Protein 2PD1 (pdb70)

Nearest PDB structures (foldseek):
  2pd1-assembly1_A  TM=9.808E-01  e=1.824E-19  Nitrosomonas europaea
  1x7v-assembly3_C  TM=8.371E-01  e=2.615E-07  Pseudomonas aeruginosa
  4dn9-assembly1_A  TM=7.458E-01  e=3.318E-05  Chloroflexus aurantiacus J-10-fl
  5b0b-assembly2_B  TM=7.750E-01  e=7.094E-04  Cannabis sativa
  1xbw-assembly1_A  TM=6.443E-01  e=4.520E-03  Staphylococcus aureus subsp. aureus MW2

Sequence (397 aa):
GHTKLALFVRLEEAKPGQEAALADFLASALPLANAESGTTAWFALKFGPSTFGVFDAFADEAGRQAHLNGQIAAALANAATLLSSPPNIEKVELLAAKLPAGTKLALFVRLEEAKPGQEAALADFLASSALPLANAESGTTAWFALKFGPSTFGVFDAFADEAGRQAHLNGQIAAALANAATLLSSPPNIEKVELLAAKLPATKLALFVRLEAKPGQEAALADFLASALPLANAESGTTAWFALKFGPSTFGVFDAFADEAGRQAHLNGQIAAALANAATLLSSSPPNIEKVEELLAAKLPAGTKKLALFVRLEEAKPGQEAALADDFLASSALPLANAESGTTAWFALKFGPSTFGVFDAFADEAGRQAHLNGQIAAALANAATLLSSPPNIEKVELLAAKLLPAG

Foldseek 3Di:
DQQWKKKKKKFFWDVVQQVVVVVLQVVCVVQLVPQPFWPDKDWADDDSGMTIMMTTGNDPVSVVCVCVGDSVVVVCCVVVTGPDDMDMDMDTDPDDDDPDD/DWKKKKKKFFWDVVQQVVVVVLQVVCVVVLVPQPQWPDKDWADDDSGMTIMMTDGPDDVSVVCVCVDDSVVVVCCVVHTGPDDIPMDIDTDPDDDDDD/DWKKKKKKFFWDVVCLVVVLCLLVVCVVVLVPLPQFPDKDWADPDSGMTMMMTDGPDVVSVVCVCVGDSVVVVCCVVVTGPDDMDIDIDTDPDDDDDPD/DWKKKKKKFFWDVVLLVVLLVLLVVCVVVLVPQPQFPDKDWADDDSGMTIMMTDGPDPVSVVCVCVDDSVVVVCCVVPTGPDDMDMDIGTDPDDDDPDD

Structure (mmCIF, N/CA/C/O backbone):
data_2PD1
#
_entry.id   2PD1
#
_cell.length_a   67.308
_cell.length_b   68.137
_cell.length_c   162.645
_cell.angle_alpha   90.00
_cell.angle_beta   90.00
_cell.angle_gamma   90.00
#
_symmetry.space_group_name_H-M   'C 2 2 21'
#
loop_
_entity.id
_entity.type
_entity.pdbx_description
1 polymer 'Hypothetical protein'
2 non-polymer 'ACETATE ION'
3 water water
#
loop_
_atom_site.group_PDB
_atom_site.id
_atom_site.type_symbol
_atom_site.label_atom_id
_atom_site.label_alt_id
_atom_site.label_comp_id
_atom_site.label_asym_id
_atom_site.label_entity_id
_atom_site.label_seq_id
_atom_site.pdbx_PDB_ins_code
_atom_site.Cartn_x
_atom_site.Cartn_y
_atom_site.Cartn_z
_atom_site.occupancy
_atom_site.B_iso_or_equiv
_atom_site.auth_seq_id
_atom_site.auth_comp_id
_atom_site.auth_asym_id
_atom_site.auth_atom_id
_atom_site.pdbx_PDB_model_num
ATOM 1 N N . GLY A 1 1 ? 0.943 8.771 -2.974 1.00 27.59 -1 GLY A N 1
ATOM 2 C CA . GLY A 1 1 ? 1.145 7.482 -3.700 1.00 28.77 -1 GLY A CA 1
ATOM 3 C C . GLY A 1 1 ? 1.134 6.279 -2.764 1.00 28.71 -1 GLY A C 1
ATOM 4 O O . GLY A 1 1 ? 1.422 6.401 -1.556 1.00 28.77 -1 GLY A O 1
ATOM 5 N N . HIS A 1 2 ? 0.784 5.121 -3.337 1.00 28.01 0 HIS A N 1
ATOM 6 C CA . HIS A 1 2 ? 0.780 3.825 -2.636 1.00 27.56 0 HIS A CA 1
ATOM 7 C C . HIS A 1 2 ? 2.213 3.358 -2.393 1.00 26.88 0 HIS A C 1
ATOM 8 O O . HIS A 1 2 ? 2.459 2.303 -1.775 1.00 27.29 0 HIS A O 1
ATOM 23 N N . THR A 1 4 ? 4.727 5.124 -0.937 1.00 20.33 2 THR A N 1
ATOM 24 C CA . THR A 1 4 ? 5.282 5.467 0.379 1.00 19.00 2 THR A CA 1
ATOM 25 C C . THR A 1 4 ? 4.630 4.664 1.496 1.00 18.56 2 THR A C 1
ATOM 26 O O . THR A 1 4 ? 3.394 4.686 1.714 1.00 17.41 2 THR A O 1
ATOM 30 N N . LYS A 1 5 ? 5.496 3.925 2.181 1.00 17.02 3 LYS A N 1
ATOM 31 C CA . LYS A 1 5 ? 5.077 2.808 3.000 1.00 16.48 3 LYS A CA 1
ATOM 32 C C . LYS A 1 5 ? 5.505 2.808 4.457 1.00 15.85 3 LYS A C 1
ATOM 33 O O . LYS A 1 5 ? 4.886 2.112 5.291 1.00 15.18 3 LYS A O 1
ATOM 39 N N . LEU A 1 6 ? 6.546 3.581 4.764 1.00 15.27 4 LEU A N 1
ATOM 40 C CA . LEU A 1 6 ? 7.103 3.648 6.133 1.00 14.98 4 LEU A CA 1
ATOM 41 C C . LEU A 1 6 ? 7.100 5.053 6.656 1.00 14.78 4 LEU A C 1
ATOM 42 O O . LEU A 1 6 ? 7.106 6.009 5.883 1.00 15.86 4 LEU A O 1
ATOM 47 N N . ALA A 1 7 ? 7.097 5.166 7.976 1.00 12.94 5 ALA A N 1
ATOM 48 C CA . ALA A 1 7 ? 7.074 6.477 8.627 1.00 12.79 5 ALA A CA 1
ATOM 49 C C . ALA A 1 7 ? 7.718 6.421 10.001 1.00 13.25 5 ALA A C 1
ATOM 50 O O . ALA A 1 7 ? 8.034 5.312 10.527 1.00 12.57 5 ALA A O 1
ATOM 52 N N . LEU A 1 8 ? 7.967 7.625 10.539 1.00 12.71 6 LEU A N 1
ATOM 53 C CA . LEU A 1 8 ? 8.384 7.795 11.945 1.00 14.09 6 LEU A CA 1
ATOM 54 C C . LEU A 1 8 ? 7.478 8.801 12.534 1.00 13.49 6 LEU A C 1
ATOM 55 O O . LEU A 1 8 ? 7.116 9.770 11.859 1.00 14.26 6 LEU A O 1
ATOM 60 N N . PHE A 1 9 ? 7.120 8.588 13.802 1.00 13.53 7 PHE A N 1
ATOM 61 C CA . PHE A 1 9 ? 6.342 9.537 14.514 1.00 13.02 7 PHE A CA 1
ATOM 62 C C . PHE A 1 9 ? 7.159 9.819 15.766 1.00 12.39 7 PHE A C 1
ATOM 63 O O . PHE A 1 9 ? 7.364 8.929 16.571 1.00 11.77 7 PHE A O 1
ATOM 71 N N . VAL A 1 10 ? 7.708 11.030 15.854 1.00 12.72 8 VAL A N 1
ATOM 72 C CA . VAL A 1 10 ? 8.659 11.394 16.903 1.00 11.87 8 VAL A CA 1
ATOM 73 C C . VAL A 1 10 ? 8.034 12.444 17.808 1.00 13.59 8 VAL A C 1
ATOM 74 O O . VAL A 1 10 ? 7.494 13.456 17.326 1.00 15.01 8 VAL A O 1
ATOM 78 N N . ARG A 1 11 ? 8.061 12.212 19.113 1.00 13.15 9 ARG A N 1
ATOM 79 C CA . ARG A 1 11 ? 7.640 13.288 20.046 1.00 14.69 9 ARG A CA 1
ATOM 80 C C . ARG A 1 11 ? 8.862 13.868 20.715 1.00 13.59 9 ARG A C 1
ATOM 81 O O . ARG A 1 11 ? 9.793 13.128 21.058 1.00 13.40 9 ARG A O 1
ATOM 89 N N . LEU A 1 12 ? 8.823 15.176 20.950 1.00 12.62 10 LEU A N 1
ATOM 90 C CA . LEU A 1 12 ? 9.955 15.905 21.507 1.00 12.46 10 LEU A CA 1
ATOM 91 C C . LEU A 1 12 ? 9.406 16.773 22.624 1.00 13.03 10 LEU A C 1
ATOM 92 O O . LEU A 1 12 ? 8.393 17.491 22.427 1.00 13.95 10 LEU A O 1
ATOM 97 N N . GLU A 1 13 ? 10.021 16.691 23.800 1.00 13.42 11 GLU A N 1
ATOM 98 C CA A GLU A 1 13 ? 9.570 17.467 24.946 0.60 13.54 11 GLU A CA 1
ATOM 99 C CA B GLU A 1 13 ? 9.564 17.488 24.921 0.40 13.49 11 GLU A CA 1
ATOM 100 C C . GLU A 1 13 ? 10.577 18.582 25.252 1.00 14.11 11 GLU A C 1
ATOM 101 O O . GLU A 1 13 ? 11.750 18.297 25.581 1.00 13.57 11 GLU A O 1
ATOM 112 N N . ALA A 1 14 ? 10.142 19.834 25.114 1.00 13.28 12 ALA A N 1
ATOM 113 C CA . ALA A 1 14 ? 11.055 20.971 25.295 1.00 14.79 12 ALA A CA 1
ATOM 114 C C . ALA A 1 14 ? 11.397 21.181 26.769 1.00 15.63 12 ALA A C 1
ATOM 115 O O . ALA A 1 14 ? 10.535 21.111 27.622 1.00 15.67 12 ALA A O 1
ATOM 117 N N . LYS A 1 15 ? 12.658 21.455 27.057 1.00 15.84 13 LYS A N 1
ATOM 118 C CA . LYS A 1 15 ? 13.028 21.948 28.391 1.00 18.07 13 LYS A CA 1
ATOM 119 C C . LYS A 1 15 ? 12.311 23.255 28.702 1.00 18.69 13 LYS A C 1
ATOM 120 O O . LYS A 1 15 ? 12.124 24.076 27.809 1.00 18.12 13 LYS A O 1
ATOM 126 N N . PRO A 1 16 ? 11.939 23.473 29.977 1.00 19.37 14 PRO A N 1
ATOM 127 C CA . PRO A 1 16 ? 11.260 24.728 30.349 1.00 19.48 14 PRO A CA 1
ATOM 128 C C . PRO A 1 16 ? 12.143 25.913 29.972 1.00 18.03 14 PRO A C 1
ATOM 129 O O . PRO A 1 16 ? 13.344 25.878 30.219 1.00 17.41 14 PRO A O 1
ATOM 133 N N . GLY A 1 17 ? 11.558 26.923 29.335 1.00 17.60 15 GLY A N 1
ATOM 134 C CA . GLY A 1 17 ? 12.326 28.067 28.827 1.00 15.91 15 GLY A CA 1
ATOM 135 C C . GLY A 1 17 ? 12.861 27.844 27.415 1.00 14.83 15 GLY A C 1
ATOM 136 O O . GLY A 1 17 ? 13.285 28.794 26.725 1.00 15.06 15 GLY A O 1
ATOM 137 N N . GLN A 1 18 ? 12.884 26.588 26.980 1.00 13.88 16 GLN A N 1
ATOM 138 C CA . GLN A 1 18 ? 13.381 26.290 25.639 1.00 13.29 16 GLN A CA 1
ATOM 139 C C . GLN A 1 18 ? 12.297 25.990 24.611 1.00 13.41 16 GLN A C 1
ATOM 140 O O . GLN A 1 18 ? 12.603 25.421 23.567 1.00 12.40 16 GLN A O 1
ATOM 146 N N . GLU A 1 19 ? 11.044 26.375 24.861 1.00 13.89 17 GLU A N 1
ATOM 147 C CA . GLU A 1 19 ? 9.978 25.961 23.933 1.00 13.67 17 GLU A CA 1
ATOM 148 C C . GLU A 1 19 ? 10.119 26.671 22.581 1.00 14.62 17 GLU A C 1
ATOM 149 O O . GLU A 1 19 ? 10.049 26.035 21.523 1.00 14.00 17 GLU A O 1
ATOM 155 N N . ALA A 1 20 ? 10.361 27.977 22.627 1.00 14.25 18 ALA A N 1
ATOM 156 C CA . ALA A 1 20 ? 10.547 28.753 21.400 1.00 13.89 18 ALA A CA 1
ATOM 157 C C . ALA A 1 20 ? 11.791 28.292 20.651 1.00 13.83 18 ALA A C 1
ATOM 158 O O . ALA A 1 20 ? 11.767 28.181 19.424 1.00 13.46 18 ALA A O 1
ATOM 160 N N . ALA A 1 21 ? 12.862 28.037 21.399 1.00 13.19 19 ALA A N 1
ATOM 161 C CA . ALA A 1 21 ? 14.125 27.603 20.842 1.00 13.08 19 ALA A CA 1
ATOM 162 C C . ALA A 1 21 ? 13.955 26.279 20.111 1.00 12.80 19 ALA A C 1
ATOM 163 O O . ALA A 1 21 ? 14.511 26.088 19.026 1.00 11.38 19 ALA A O 1
ATOM 165 N N . LEU A 1 22 ? 13.231 25.344 20.709 1.00 11.12 20 LEU A N 1
ATOM 166 C CA . LEU A 1 22 ? 12.977 24.059 20.012 1.00 11.61 20 LEU A CA 1
ATOM 167 C C . LEU A 1 22 ? 12.115 24.237 18.741 1.00 11.46 20 LEU A C 1
ATOM 168 O O . LEU A 1 22 ? 12.386 23.650 17.727 1.00 10.88 20 LEU A O 1
ATOM 173 N N . ALA A 1 23 ? 11.027 25.005 18.843 1.00 12.76 21 ALA A N 1
ATOM 174 C CA . ALA A 1 23 ? 10.206 25.325 17.666 1.00 12.02 21 ALA A CA 1
ATOM 175 C C . ALA A 1 23 ? 11.070 25.937 16.555 1.00 12.47 21 ALA A C 1
ATOM 176 O O . ALA A 1 23 ? 10.933 25.542 15.371 1.00 11.72 21 ALA A O 1
ATOM 178 N N . ASP A 1 24 ? 11.951 26.880 16.919 1.00 10.36 22 ASP A N 1
ATOM 179 C CA . ASP A 1 24 ? 12.807 27.531 15.949 1.00 11.45 22 ASP A CA 1
ATOM 180 C C . ASP A 1 24 ? 13.763 26.521 15.362 1.00 11.31 22 ASP A C 1
ATOM 181 O O . ASP A 1 24 ? 14.045 26.570 14.167 1.00 10.17 22 ASP A O 1
ATOM 186 N N . PHE A 1 25 ? 14.305 25.646 16.206 1.00 12.07 23 PHE A N 1
ATOM 187 C CA . PHE A 1 25 ? 15.261 24.620 15.717 1.00 11.85 23 PHE A CA 1
ATOM 188 C C . PHE A 1 25 ? 14.600 23.781 14.658 1.00 11.41 23 PHE A C 1
ATOM 189 O O . PHE A 1 25 ? 15.140 23.567 13.561 1.00 11.14 23 PHE A O 1
ATOM 197 N N . LEU A 1 26 ? 13.399 23.304 14.982 1.00 11.65 24 LEU A N 1
ATOM 198 C CA . LEU A 1 26 ? 12.647 22.482 14.060 1.00 11.57 24 LEU A CA 1
ATOM 199 C C . LEU A 1 26 ? 12.333 23.188 12.755 1.00 12.14 24 LEU A C 1
ATOM 200 O O . LEU A 1 26 ? 12.550 22.649 11.658 1.00 12.66 24 LEU A O 1
ATOM 205 N N . ALA A 1 27 ? 11.855 24.425 12.840 1.00 13.16 25 ALA A N 1
ATOM 206 C CA . ALA A 1 27 ? 11.584 25.131 11.612 1.00 13.45 25 ALA A CA 1
ATOM 207 C C . ALA A 1 27 ? 12.869 25.337 10.785 1.00 13.67 25 ALA A C 1
ATOM 208 O O . ALA A 1 27 ? 12.840 25.197 9.574 1.00 14.32 25 ALA A O 1
ATOM 210 N N . SER A 1 28 ? 14.003 25.621 11.430 1.00 15.71 26 SER A N 1
ATOM 211 C CA . SER A 1 28 ? 15.243 25.851 10.680 1.00 15.75 26 SER A CA 1
ATOM 212 C C . SER A 1 28 ? 15.755 24.572 10.034 1.00 15.91 26 SER A C 1
ATOM 213 O O . SER A 1 28 ? 16.652 24.619 9.180 1.00 15.97 26 SER A O 1
ATOM 216 N N . ALA A 1 29 ? 15.221 23.430 10.448 1.00 14.39 27 ALA A N 1
ATOM 217 C CA . ALA A 1 29 ? 15.675 22.142 9.945 1.00 14.50 27 ALA A CA 1
ATOM 218 C C . ALA A 1 29 ? 15.033 21.824 8.566 1.00 14.35 27 ALA A C 1
ATOM 219 O O . ALA A 1 29 ? 15.467 20.918 7.857 1.00 13.10 27 ALA A O 1
ATOM 221 N N . LEU A 1 30 ? 14.026 22.598 8.165 1.00 13.77 28 LEU A N 1
ATOM 222 C CA . LEU A 1 30 ? 13.358 22.331 6.864 1.00 14.14 28 LEU A CA 1
ATOM 223 C C . LEU A 1 30 ? 14.306 22.138 5.662 1.00 13.42 28 LEU A C 1
ATOM 224 O O . LEU A 1 30 ? 14.163 21.155 4.957 1.00 12.44 28 LEU A O 1
ATOM 229 N N . PRO A 1 31 ? 15.258 23.067 5.419 1.00 12.71 29 PRO A N 1
ATOM 230 C CA . PRO A 1 31 ? 16.135 22.875 4.257 1.00 13.09 29 PRO A CA 1
ATOM 231 C C . PRO A 1 31 ? 16.867 21.552 4.310 1.00 12.64 29 PRO A C 1
ATOM 232 O O . PRO A 1 31 ? 17.185 20.958 3.264 1.00 12.99 29 PRO A O 1
ATOM 236 N N . LEU A 1 32 ? 17.164 21.094 5.526 1.00 12.07 30 LEU A N 1
ATOM 237 C CA . LEU A 1 32 ? 17.901 19.836 5.689 1.00 12.49 30 LEU A CA 1
ATOM 238 C C . LEU A 1 32 ? 16.998 18.691 5.271 1.00 11.87 30 LEU A C 1
ATOM 239 O O . LEU A 1 32 ? 17.433 17.799 4.556 1.00 11.02 30 LEU A O 1
ATOM 244 N N . ALA A 1 33 ? 15.724 18.742 5.657 1.00 10.53 31 ALA A N 1
ATOM 245 C CA . ALA A 1 33 ? 14.764 17.720 5.174 1.00 11.30 31 ALA A CA 1
ATOM 246 C C . ALA A 1 33 ? 14.565 17.805 3.658 1.00 11.09 31 ALA A C 1
ATOM 247 O O . ALA A 1 33 ? 14.485 16.766 2.960 1.00 9.30 31 ALA A O 1
ATOM 249 N N . ASN A 1 34 ? 14.435 19.033 3.155 1.00 11.77 32 ASN A N 1
ATOM 250 C CA . ASN A 1 34 ? 14.263 19.214 1.714 1.00 11.20 32 ASN A CA 1
ATOM 251 C C . ASN A 1 34 ? 15.351 18.510 0.972 1.00 12.34 32 ASN A C 1
ATOM 252 O O . ASN A 1 34 ? 15.102 18.007 -0.141 1.00 13.10 32 ASN A O 1
ATOM 257 N N . ALA A 1 35 ? 16.557 18.509 1.529 1.00 12.21 33 ALA A N 1
ATOM 258 C CA . ALA A 1 35 ? 17.702 17.925 0.798 1.00 13.81 33 ALA A CA 1
ATOM 259 C C . ALA A 1 35 ? 17.746 16.408 0.864 1.00 15.47 33 ALA A C 1
ATOM 260 O O . ALA A 1 35 ? 18.532 15.788 0.143 1.00 16.63 33 ALA A O 1
ATOM 262 N N . GLU A 1 36 ? 16.900 15.796 1.709 1.00 15.58 34 GLU A N 1
ATOM 263 C CA . GLU A 1 36 ? 16.926 14.340 1.870 1.00 16.67 34 GLU A CA 1
ATOM 264 C C . GLU A 1 36 ? 16.089 13.652 0.831 1.00 16.18 34 GLU A C 1
ATOM 265 O O . GLU A 1 36 ? 14.852 13.620 0.922 1.00 15.34 34 GLU A O 1
ATOM 271 N N . SER A 1 37 ? 16.762 13.073 -0.157 1.00 16.94 35 SER A N 1
ATOM 272 C CA . SER A 1 37 ? 16.040 12.565 -1.309 1.00 17.77 35 SER A CA 1
ATOM 273 C C . SER A 1 37 ? 15.146 11.411 -0.929 1.00 17.44 35 SER A C 1
ATOM 274 O O . SER A 1 37 ? 14.137 11.205 -1.572 1.00 18.99 35 SER A O 1
ATOM 277 N N . GLY A 1 38 ? 15.507 10.664 0.103 1.00 16.51 36 GLY A N 1
ATOM 278 C CA . GLY A 1 38 ? 14.674 9.548 0.536 1.00 14.76 36 GLY A CA 1
ATOM 279 C C . GLY A 1 38 ? 13.516 9.884 1.472 1.00 15.53 36 GLY A C 1
ATOM 280 O O . GLY A 1 38 ? 12.721 8.985 1.821 1.00 15.22 36 GLY A O 1
ATOM 281 N N . THR A 1 39 ? 13.444 11.149 1.920 1.00 13.60 37 THR A N 1
ATOM 282 C CA . THR A 1 39 ? 12.449 11.590 2.876 1.00 13.72 37 THR A CA 1
ATOM 283 C C . THR A 1 39 ? 11.362 12.200 2.004 1.00 13.96 37 THR A C 1
ATOM 284 O O . THR A 1 39 ? 11.492 13.340 1.556 1.00 14.66 37 THR A O 1
ATOM 288 N N . THR A 1 40 ? 10.320 11.422 1.739 1.00 11.71 38 THR A N 1
ATOM 289 C CA . THR A 1 40 ? 9.251 11.878 0.858 1.00 13.87 38 THR A CA 1
ATOM 290 C C . THR A 1 40 ? 8.403 13.020 1.426 1.00 13.40 38 THR A C 1
ATOM 291 O O . THR A 1 40 ? 7.995 13.938 0.675 1.00 13.51 38 THR A O 1
ATOM 295 N N . ALA A 1 41 ? 8.118 12.980 2.744 1.00 12.34 39 ALA A N 1
ATOM 296 C CA . ALA A 1 41 ? 7.331 14.030 3.410 1.00 12.69 39 ALA A CA 1
ATOM 297 C C . ALA A 1 41 ? 7.945 14.190 4.777 1.00 11.91 39 ALA A C 1
ATOM 298 O O . ALA A 1 41 ? 8.425 13.226 5.349 1.00 11.65 39 ALA A O 1
ATOM 300 N N . TRP A 1 42 ? 7.902 15.401 5.325 1.00 11.71 40 TRP A N 1
ATOM 301 C CA . TRP A 1 42 ? 8.498 15.667 6.608 1.00 10.66 40 TRP A CA 1
ATOM 302 C C . TRP A 1 42 ? 7.750 16.855 7.187 1.00 10.23 40 TRP A C 1
ATOM 303 O O . TRP A 1 42 ? 7.635 17.900 6.542 1.00 9.91 40 TRP A O 1
ATOM 314 N N . PHE A 1 43 ? 7.243 16.668 8.388 1.00 10.92 41 PHE A N 1
ATOM 315 C CA . PHE A 1 43 ? 6.434 17.701 9.045 1.00 11.10 41 PHE A CA 1
ATOM 316 C C . PHE A 1 43 ? 6.972 18.002 10.431 1.00 11.14 41 PHE A C 1
ATOM 317 O O . PHE A 1 43 ? 7.085 17.108 11.242 1.00 11.73 41 PHE A O 1
ATOM 32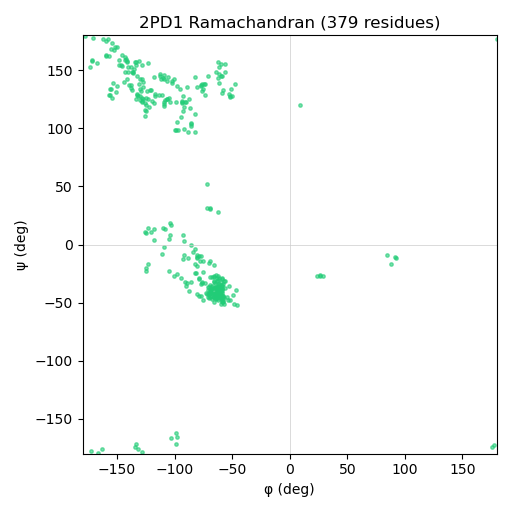5 N N . ALA A 1 44 ? 7.264 19.264 10.713 1.00 11.60 42 ALA A N 1
ATOM 326 C CA . ALA A 1 44 ? 7.668 19.655 12.073 1.00 11.67 42 ALA A CA 1
ATOM 327 C C . ALA A 1 44 ? 6.428 20.093 12.829 1.00 12.40 42 ALA A C 1
ATOM 328 O O . ALA A 1 44 ? 5.692 20.947 12.327 1.00 13.78 42 ALA A O 1
ATOM 330 N N . LEU A 1 45 ? 6.210 19.521 14.027 1.00 10.74 43 LEU A N 1
ATOM 331 C CA . LEU A 1 45 ? 4.920 19.558 14.696 1.00 10.80 43 LEU A CA 1
ATOM 332 C C . LEU A 1 45 ? 4.991 20.287 16.008 1.00 10.83 43 LEU A C 1
ATOM 333 O O . LEU A 1 45 ? 5.993 20.176 16.714 1.00 10.73 43 LEU A O 1
ATOM 338 N N . LYS A 1 46 ? 3.936 21.009 16.328 1.00 12.28 44 LYS A N 1
ATOM 339 C CA . LYS A 1 46 ? 3.756 21.558 17.679 1.00 12.54 44 LYS A CA 1
ATOM 340 C C . LYS A 1 46 ? 2.389 21.087 18.185 1.00 14.12 44 LYS A C 1
ATOM 341 O O . LYS A 1 46 ? 1.338 21.371 17.571 1.00 12.50 44 LYS A O 1
ATOM 347 N N . PHE A 1 47 ? 2.410 20.378 19.316 1.00 14.91 45 PHE A N 1
ATOM 348 C CA . PHE A 1 47 ? 1.194 19.832 19.914 1.00 15.85 45 PHE A CA 1
ATOM 349 C C . PHE A 1 47 ? 0.638 20.691 21.023 1.00 16.98 45 PHE A C 1
ATOM 350 O O . PHE A 1 47 ? -0.560 20.628 21.317 1.00 16.44 45 PHE A O 1
ATOM 358 N N . GLY A 1 48 ? 1.501 21.481 21.663 1.00 16.09 46 GLY A N 1
ATOM 359 C CA . GLY A 1 48 ? 1.143 22.127 22.928 1.00 16.47 46 GLY A CA 1
ATOM 360 C C . GLY A 1 48 ? 2.322 22.982 23.351 1.00 15.72 46 GLY A C 1
ATOM 361 O O . GLY A 1 48 ? 3.338 23.018 22.655 1.00 17.84 46 GLY A O 1
ATOM 362 N N . PRO A 1 49 ? 2.193 23.681 24.483 1.00 15.24 47 PRO A N 1
ATOM 363 C CA . PRO A 1 49 ? 3.180 24.633 24.921 1.00 15.19 47 PRO A CA 1
ATOM 364 C C . PRO A 1 49 ? 4.608 24.063 24.883 1.00 14.69 47 PRO A C 1
ATOM 365 O O . PRO A 1 49 ? 5.535 24.745 24.422 1.00 14.70 47 PRO A O 1
ATOM 369 N N . SER A 1 50 ? 4.781 22.825 25.337 1.00 13.79 48 SER A N 1
ATOM 370 C CA . SER A 1 50 ? 6.123 22.284 25.462 1.00 14.86 48 SER A CA 1
ATOM 371 C C . SER A 1 50 ? 6.307 20.954 24.692 1.00 13.40 48 SER A C 1
ATOM 372 O O . SER A 1 50 ? 7.345 20.297 24.810 1.00 14.11 48 SER A O 1
ATOM 375 N N . THR A 1 51 ? 5.324 20.593 23.882 1.00 12.94 49 THR A N 1
ATOM 376 C CA . THR A 1 51 ? 5.334 19.287 23.230 1.00 13.11 49 THR A CA 1
ATOM 377 C C . THR A 1 51 ? 5.385 19.451 21.714 1.00 12.66 49 THR A C 1
ATOM 378 O O . THR A 1 51 ? 4.499 20.096 21.114 1.00 11.65 49 THR A O 1
ATOM 382 N N . PHE A 1 52 ? 6.422 18.885 21.109 1.00 10.95 50 PHE A N 1
ATOM 383 C CA . PHE A 1 52 ? 6.659 19.065 19.682 1.00 10.98 50 PHE A CA 1
ATOM 384 C C . PHE A 1 52 ? 6.826 17.680 19.079 1.00 10.78 50 PHE A C 1
ATOM 385 O O . PHE A 1 52 ? 6.693 16.673 19.786 1.00 10.92 50 PHE A O 1
ATOM 393 N N . GLY A 1 53 ? 7.080 17.631 17.769 1.00 10.22 51 GLY A N 1
ATOM 394 C CA . GLY A 1 53 ? 7.322 16.368 17.110 1.00 10.11 51 GLY A CA 1
ATOM 395 C C . GLY A 1 53 ? 7.756 16.531 15.697 1.00 10.05 51 GLY A C 1
ATOM 396 O O . GLY A 1 53 ? 7.909 17.647 15.202 1.00 10.06 51 GLY A O 1
ATOM 397 N N . VAL A 1 54 ? 7.940 15.377 15.061 1.00 10.00 52 VAL A N 1
ATOM 398 C CA . VAL A 1 54 ? 8.118 15.241 13.639 1.00 11.75 52 VAL A CA 1
ATOM 399 C C . VAL A 1 54 ? 7.293 14.031 13.198 1.00 11.40 52 VAL A C 1
ATOM 400 O O . VAL A 1 54 ? 7.283 12.968 13.884 1.00 12.11 52 VAL A O 1
ATOM 404 N N . PHE A 1 55 ? 6.605 14.183 12.066 1.00 11.79 53 PHE A N 1
ATOM 405 C CA . PHE A 1 55 ? 6.096 13.061 11.336 1.00 11.43 53 PHE A CA 1
ATOM 406 C C . PHE A 1 55 ? 6.800 13.065 9.968 1.00 12.20 53 PHE A C 1
ATOM 407 O O . PHE A 1 55 ? 6.837 14.088 9.257 1.00 11.05 53 PHE A O 1
ATOM 415 N N . ASP A 1 56 ? 7.381 11.943 9.612 1.00 11.92 54 ASP A N 1
ATOM 416 C CA . ASP A 1 56 ? 7.996 11.879 8.283 1.00 12.82 54 ASP A CA 1
ATOM 417 C C . ASP A 1 56 ? 7.773 10.530 7.617 1.00 13.52 54 ASP A C 1
ATOM 418 O O . ASP A 1 56 ? 7.501 9.539 8.282 1.00 13.15 54 ASP A O 1
ATOM 423 N N . ALA A 1 57 ? 7.849 10.523 6.291 1.00 12.62 55 ALA A N 1
ATOM 424 C CA . ALA A 1 57 ? 7.410 9.361 5.531 1.00 12.87 55 ALA A CA 1
ATOM 425 C C . ALA A 1 57 ? 8.438 9.054 4.448 1.00 13.28 55 ALA A C 1
ATOM 426 O O . ALA A 1 57 ? 9.121 9.969 3.955 1.00 13.64 55 ALA A O 1
ATOM 428 N N . PHE A 1 58 ? 8.520 7.767 4.083 1.00 14.24 56 PHE A N 1
ATOM 429 C CA . PHE A 1 58 ? 9.629 7.223 3.269 1.00 16.67 56 PHE A CA 1
ATOM 430 C C . PHE A 1 58 ? 9.094 6.109 2.363 1.00 17.00 56 PHE A C 1
ATOM 431 O O . PHE A 1 58 ? 8.087 5.476 2.690 1.00 18.30 56 PHE A O 1
ATOM 439 N N . ALA A 1 59 ? 9.758 5.867 1.239 1.00 18.34 57 ALA A N 1
ATOM 440 C CA . ALA A 1 59 ? 9.410 4.766 0.347 1.00 20.01 57 ALA A CA 1
ATOM 441 C C . ALA A 1 59 ? 9.913 3.453 0.914 1.00 20.53 57 ALA A C 1
ATOM 442 O O . ALA A 1 59 ? 9.270 2.393 0.745 1.00 20.48 57 ALA A O 1
ATOM 444 N N . ASP A 1 60 ? 11.067 3.506 1.586 1.00 20.21 58 ASP A N 1
ATOM 445 C CA . ASP A 1 60 ? 11.640 2.266 2.077 1.00 19.61 58 ASP A CA 1
ATOM 446 C C . ASP A 1 60 ? 12.541 2.434 3.273 1.00 19.10 58 ASP A C 1
ATOM 447 O O . ASP A 1 60 ? 12.831 3.577 3.704 1.00 17.75 58 ASP A O 1
ATOM 452 N N . GLU A 1 61 ? 12.969 1.286 3.816 1.00 18.29 59 GLU A N 1
ATOM 453 C CA . GLU A 1 61 ? 13.784 1.267 5.019 1.00 18.94 59 GLU A CA 1
ATOM 454 C C . GLU A 1 61 ? 15.070 2.055 4.793 1.00 19.08 59 GLU A C 1
ATOM 455 O O . GLU A 1 61 ? 15.506 2.766 5.690 1.00 19.83 59 GLU A O 1
ATOM 461 N N . ALA A 1 62 ? 15.664 1.950 3.601 1.00 17.80 60 ALA A N 1
ATOM 462 C CA . ALA A 1 62 ? 16.923 2.679 3.347 1.00 17.37 60 ALA A CA 1
ATOM 463 C C . ALA A 1 62 ? 16.704 4.192 3.544 1.00 16.47 60 ALA A C 1
ATOM 464 O O . ALA A 1 62 ? 17.541 4.865 4.111 1.00 15.77 60 ALA A O 1
ATOM 466 N N . GLY A 1 63 ? 15.559 4.702 3.089 1.00 15.57 61 GLY A N 1
ATOM 467 C CA . GLY A 1 63 ? 15.248 6.141 3.178 1.00 15.46 61 GLY A CA 1
ATOM 468 C C . GLY A 1 63 ? 15.013 6.486 4.653 1.00 15.10 61 GLY A C 1
ATOM 469 O O . GLY A 1 63 ? 15.498 7.511 5.168 1.00 15.16 61 GLY A O 1
ATOM 470 N N . ARG A 1 64 ? 14.292 5.620 5.360 1.00 15.40 62 ARG A N 1
ATOM 471 C CA . ARG A 1 64 ? 14.023 5.891 6.773 1.00 15.69 62 ARG A CA 1
ATOM 472 C C . ARG A 1 64 ? 15.329 5.956 7.567 1.00 15.93 62 ARG A C 1
ATOM 473 O O . ARG A 1 64 ? 15.516 6.844 8.409 1.00 15.22 62 ARG A O 1
ATOM 481 N N . GLN A 1 65 ? 16.231 5.006 7.297 1.00 16.08 63 GLN A N 1
ATOM 482 C CA . GLN A 1 65 ? 17.525 4.909 8.008 1.00 17.21 63 GLN A CA 1
ATOM 483 C C . GLN A 1 65 ? 18.465 6.075 7.672 1.00 17.68 63 GLN A C 1
ATOM 484 O O . GLN A 1 65 ? 19.219 6.540 8.546 1.00 18.59 63 GLN A O 1
ATOM 490 N N . ALA A 1 66 ? 18.436 6.525 6.424 1.00 17.45 64 ALA A N 1
ATOM 491 C CA . ALA A 1 66 ? 19.235 7.688 5.987 1.00 16.41 64 ALA A CA 1
ATOM 492 C C . ALA A 1 66 ? 18.803 8.944 6.769 1.00 16.73 64 ALA A C 1
ATOM 493 O O . ALA A 1 66 ? 19.617 9.813 7.091 1.00 15.39 64 ALA A O 1
ATOM 495 N N . HIS A 1 67 ? 17.509 9.036 7.050 1.00 15.26 65 HIS A N 1
ATOM 496 C CA . HIS A 1 67 ? 16.996 10.124 7.850 1.00 16.07 65 HIS A CA 1
ATOM 497 C C . HIS A 1 67 ? 17.502 10.004 9.316 1.00 16.23 65 HIS A C 1
ATOM 498 O O . HIS A 1 67 ? 17.991 10.986 9.929 1.00 16.02 65 HIS A O 1
ATOM 505 N N . LEU A 1 68 ? 17.399 8.800 9.873 1.00 16.56 66 LEU A N 1
ATOM 506 C CA . LEU A 1 68 ? 17.837 8.605 11.235 1.00 18.18 66 LEU A CA 1
ATOM 507 C C . LEU A 1 68 ? 19.309 8.898 11.361 1.00 17.96 66 LEU A C 1
ATOM 508 O O . LEU A 1 68 ? 19.761 9.277 12.422 1.00 19.91 66 LEU A O 1
ATOM 513 N N . ASN A 1 69 ? 20.060 8.707 10.298 1.00 17.25 67 ASN A N 1
ATOM 514 C CA . ASN A 1 69 ? 21.489 8.958 10.340 1.00 17.62 67 ASN A CA 1
ATOM 515 C C . ASN A 1 69 ? 21.885 10.282 9.670 1.00 17.42 67 ASN A C 1
ATOM 516 O O . ASN A 1 69 ? 23.055 10.507 9.417 1.00 16.47 67 ASN A O 1
ATOM 521 N N . GLY A 1 70 ? 20.917 11.169 9.458 1.00 15.82 68 GLY A N 1
ATOM 522 C CA . GLY A 1 70 ? 21.133 12.329 8.604 1.00 14.82 68 GLY A CA 1
ATOM 523 C C . GLY A 1 70 ? 21.444 13.597 9.398 1.00 14.08 68 GLY A C 1
ATOM 524 O O . GLY A 1 70 ? 21.683 13.530 10.616 1.00 13.09 68 GLY A O 1
ATOM 525 N N . GLN A 1 71 ? 21.477 14.735 8.685 1.00 13.00 69 GLN A N 1
ATOM 526 C CA . GLN A 1 71 ? 21.894 16.007 9.250 1.00 12.77 69 GLN A CA 1
ATOM 527 C C . GLN A 1 71 ? 20.939 16.523 10.335 1.00 13.09 69 GLN A C 1
ATOM 528 O O . GLN A 1 71 ? 21.373 17.158 11.316 1.00 12.25 69 GLN A O 1
ATOM 534 N N . ILE A 1 72 ? 19.643 16.229 10.204 1.00 12.87 70 ILE A N 1
ATOM 535 C CA . ILE A 1 72 ? 18.689 16.721 11.236 1.00 13.22 70 ILE A CA 1
ATOM 536 C C . ILE A 1 72 ? 18.897 15.995 12.552 1.00 13.10 70 ILE A C 1
ATOM 537 O O . ILE A 1 72 ? 19.032 16.659 13.609 1.00 12.22 70 ILE A O 1
ATOM 542 N N . ALA A 1 73 ? 19.024 14.663 12.466 1.00 12.02 71 ALA A N 1
ATOM 543 C CA . ALA A 1 73 ? 19.264 13.813 13.630 1.00 13.46 71 ALA A CA 1
ATOM 544 C C . ALA A 1 73 ? 20.567 14.224 14.310 1.00 13.39 71 ALA A C 1
ATOM 545 O O . ALA A 1 73 ? 20.622 14.335 15.536 1.00 14.78 71 ALA A O 1
ATOM 547 N N . ALA A 1 74 ? 21.608 14.470 13.520 1.00 12.90 72 ALA A N 1
ATOM 548 C CA . ALA A 1 74 ? 22.897 14.915 14.058 1.00 13.86 72 ALA A CA 1
ATOM 549 C C . ALA A 1 74 ? 22.769 16.285 14.755 1.00 13.84 72 ALA A C 1
ATOM 550 O O . ALA A 1 74 ? 23.365 16.488 15.809 1.00 13.37 72 ALA A O 1
ATOM 552 N N . ALA A 1 75 ? 22.057 17.241 14.123 1.00 13.54 73 ALA A N 1
ATOM 553 C CA . ALA A 1 75 ? 21.889 18.574 14.706 1.00 14.06 73 ALA A CA 1
ATOM 554 C C . ALA A 1 75 ? 21.125 18.482 16.038 1.00 14.20 73 ALA A C 1
ATOM 555 O O . ALA A 1 75 ? 21.452 19.175 17.007 1.00 14.22 73 ALA A O 1
ATOM 557 N N . LEU A 1 76 ? 20.103 17.641 16.083 1.00 15.00 74 LEU A N 1
ATOM 558 C CA . LEU A 1 76 ? 19.282 17.545 17.289 1.00 15.51 74 LEU A CA 1
ATOM 559 C C . LEU A 1 76 ? 20.132 16.847 18.343 1.00 14.94 74 LEU A C 1
ATOM 560 O O . LEU A 1 76 ? 20.154 17.256 19.527 1.00 16.73 74 LEU A O 1
ATOM 573 N N . ALA A 1 78 ? 23.358 17.072 18.591 1.00 13.75 76 ALA A N 1
ATOM 574 C CA . ALA A 1 78 ? 24.329 18.065 19.051 1.00 14.54 76 ALA A CA 1
ATOM 575 C C . ALA A 1 78 ? 23.709 19.054 20.054 1.00 15.64 76 ALA A C 1
ATOM 576 O O . ALA A 1 78 ? 24.392 19.605 20.939 1.00 16.17 76 ALA A O 1
ATOM 578 N N . ASN A 1 79 ? 22.407 19.261 19.949 1.00 14.90 77 ASN A N 1
ATOM 579 C CA . ASN A 1 79 ? 21.789 20.255 20.802 1.00 15.45 77 ASN A CA 1
ATOM 580 C C . ASN A 1 79 ? 20.714 19.708 21.773 1.00 15.31 77 ASN A C 1
ATOM 581 O O . ASN A 1 79 ? 19.964 20.485 22.393 1.00 13.44 77 ASN A O 1
ATOM 586 N N . ALA A 1 80 ? 20.678 18.385 21.901 1.00 15.20 78 ALA A N 1
ATOM 587 C CA . ALA A 1 80 ? 19.619 17.687 22.667 1.00 16.36 78 ALA A CA 1
ATOM 588 C C . ALA A 1 80 ? 19.536 18.153 24.097 1.00 16.40 78 ALA A C 1
ATOM 589 O O . ALA A 1 80 ? 18.445 18.380 24.609 1.00 17.11 78 ALA A O 1
ATOM 591 N N . ALA A 1 81 ? 20.681 18.261 24.747 1.00 17.06 79 ALA A N 1
ATOM 592 C CA . ALA A 1 81 ? 20.701 18.678 26.148 1.00 18.02 79 ALA A CA 1
ATOM 593 C C . ALA A 1 81 ? 20.206 20.111 26.320 1.00 18.54 79 ALA A C 1
ATOM 594 O O . ALA A 1 81 ? 19.560 20.426 27.332 1.00 19.29 79 ALA A O 1
ATOM 596 N N . THR A 1 82 ? 20.527 20.987 25.371 1.00 16.92 80 THR A N 1
ATOM 597 C CA . THR A 1 82 ? 20.048 22.353 25.439 1.00 16.46 80 THR A CA 1
ATOM 598 C C . THR A 1 82 ? 18.516 22.398 25.344 1.00 15.60 80 THR A C 1
ATOM 599 O O . THR A 1 82 ? 17.889 23.139 26.080 1.00 15.07 80 THR A O 1
ATOM 603 N N . LEU A 1 83 ? 17.929 21.607 24.444 1.00 12.73 81 LEU A N 1
ATOM 604 C CA . LEU A 1 83 ? 16.528 21.826 24.073 1.00 12.14 81 LEU A CA 1
ATOM 605 C C . LEU A 1 83 ? 15.523 20.892 24.726 1.00 12.21 81 LEU A C 1
ATOM 606 O O . LEU A 1 83 ? 14.347 21.268 24.893 1.00 12.88 81 LEU A O 1
ATOM 611 N N . LEU A 1 84 ? 15.964 19.688 25.080 1.00 12.14 82 LEU A N 1
ATOM 612 C CA . LEU A 1 84 ? 15.009 18.633 25.456 1.00 12.96 82 LEU A CA 1
ATOM 613 C C . LEU A 1 84 ? 15.040 18.210 26.905 1.00 12.91 82 LEU A C 1
ATOM 614 O O . LEU A 1 84 ? 16.097 18.196 27.524 1.00 13.80 82 LEU A O 1
ATOM 619 N N . SER A 1 85 ? 13.881 17.874 27.445 1.00 12.54 83 SER A N 1
ATOM 620 C CA . SER A 1 85 ? 13.807 17.407 28.854 1.00 11.64 83 SER A CA 1
ATOM 621 C C . SER A 1 85 ? 13.922 15.895 28.958 1.00 11.47 83 SER A C 1
ATOM 622 O O . SER A 1 85 ? 14.088 15.340 30.063 1.00 11.18 83 SER A O 1
ATOM 625 N N . SER A 1 86 ? 13.875 15.217 27.813 1.00 11.26 84 SER A N 1
ATOM 626 C CA . SER A 1 86 ? 14.072 13.737 27.702 1.00 12.49 84 SER A CA 1
ATOM 627 C C . SER A 1 86 ? 14.462 13.346 26.281 1.00 11.73 84 SER A C 1
ATOM 628 O O . SER A 1 86 ? 14.247 14.124 25.340 1.00 11.46 84 SER A O 1
ATOM 631 N N . PRO A 1 87 ? 15.004 12.124 26.078 1.00 11.53 85 PRO A N 1
ATOM 632 C CA . PRO A 1 87 ? 15.367 11.789 24.685 1.00 11.89 85 PRO A CA 1
ATOM 633 C C . PRO A 1 87 ? 14.146 11.794 23.749 1.00 12.30 85 PRO A C 1
ATOM 634 O O . PRO A 1 87 ? 13.054 11.525 24.204 1.00 11.69 85 PRO A O 1
ATOM 638 N N . PRO A 1 88 ? 14.338 12.060 22.445 1.00 12.66 86 PRO A N 1
ATOM 639 C CA . PRO A 1 88 ? 13.225 11.893 21.517 1.00 12.96 86 PRO A CA 1
ATOM 640 C C . PRO A 1 88 ? 12.497 10.559 21.690 1.00 14.09 86 PRO A C 1
ATOM 641 O O . PRO A 1 88 ? 13.129 9.526 21.915 1.00 14.00 86 PRO A O 1
ATOM 645 N N . ASN A 1 89 ? 11.167 10.597 21.636 1.00 14.39 87 ASN A N 1
ATOM 646 C CA . ASN A 1 89 ? 10.387 9.363 21.656 1.00 15.62 87 ASN A CA 1
ATOM 647 C C . ASN A 1 89 ? 10.008 8.979 20.216 1.00 15.43 87 ASN A C 1
ATOM 648 O O . ASN A 1 89 ? 9.139 9.616 19.623 1.00 15.33 87 ASN A O 1
ATOM 653 N N . ILE A 1 90 ? 10.674 7.961 19.661 1.00 14.94 88 ILE A N 1
ATOM 654 C CA . ILE A 1 90 ? 10.573 7.641 18.235 1.00 15.02 88 ILE A CA 1
ATOM 655 C C . ILE A 1 90 ? 9.797 6.351 18.036 1.00 15.60 88 ILE A C 1
ATOM 656 O O . ILE A 1 90 ? 10.155 5.315 18.618 1.00 14.47 88 ILE A O 1
ATOM 661 N N . GLU A 1 91 ? 8.678 6.459 17.318 1.00 15.09 89 GLU A N 1
ATOM 662 C CA . GLU A 1 91 ? 7.857 5.310 16.933 1.00 16.89 89 GLU A CA 1
ATOM 663 C C . GLU A 1 91 ? 7.958 5.000 15.453 1.00 16.64 89 GLU A C 1
ATOM 664 O O . GLU A 1 91 ? 7.684 5.848 14.592 1.00 15.61 89 GLU A O 1
ATOM 670 N N . LYS A 1 92 ? 8.324 3.768 15.153 1.00 16.28 90 LYS A N 1
ATOM 671 C CA . LYS A 1 92 ? 8.289 3.276 13.774 1.00 16.49 90 LYS A CA 1
ATOM 672 C C . LYS A 1 92 ? 6.848 2.973 13.404 1.00 17.60 90 LYS A C 1
ATOM 673 O O . LYS A 1 92 ? 6.105 2.311 14.163 1.00 17.53 90 LYS A O 1
ATOM 679 N N . VAL A 1 93 ? 6.453 3.463 12.236 1.00 17.00 91 VAL A N 1
ATOM 680 C CA . VAL A 1 93 ? 5.070 3.400 11.786 1.00 17.12 91 VAL A CA 1
ATOM 681 C C . VAL A 1 93 ? 4.995 2.769 10.390 1.00 16.86 91 VAL A C 1
ATOM 682 O O . VAL A 1 93 ? 5.856 3.006 9.544 1.00 16.01 91 VAL A O 1
ATOM 686 N N . GLU A 1 94 ? 3.984 1.923 10.163 1.00 15.49 92 GLU A N 1
ATOM 687 C CA . GLU A 1 94 ? 3.713 1.417 8.814 1.00 16.24 92 GLU A CA 1
ATOM 688 C C . GLU A 1 94 ? 2.557 2.209 8.252 1.00 15.18 92 GLU A C 1
ATOM 689 O O . GLU A 1 94 ? 1.607 2.525 8.987 1.00 15.98 92 GLU A O 1
ATOM 695 N N . LEU A 1 95 ? 2.611 2.506 6.959 1.00 13.83 93 LEU A N 1
ATOM 696 C CA . LEU A 1 95 ? 1.520 3.223 6.312 1.00 13.63 93 LEU A CA 1
ATOM 697 C C . LEU A 1 95 ? 0.614 2.238 5.577 1.00 13.31 93 LEU A C 1
ATOM 698 O O . LEU A 1 95 ? 1.071 1.492 4.709 1.00 15.09 93 LEU A O 1
ATOM 703 N N . LEU A 1 96 ? -0.659 2.246 5.943 1.00 12.90 94 LEU A N 1
ATOM 704 C CA . LEU A 1 96 ? -1.677 1.432 5.315 1.00 11.73 94 LEU A CA 1
ATOM 705 C C . LEU A 1 96 ? -2.081 2.094 3.997 1.00 13.11 94 LEU A C 1
ATOM 706 O O . LEU A 1 96 ? -2.476 1.399 3.061 1.00 12.10 94 LEU A O 1
ATOM 711 N N . ALA A 1 97 ? -1.984 3.424 3.943 1.00 12.03 95 ALA A N 1
ATOM 712 C CA . ALA A 1 97 ? -2.376 4.209 2.773 1.00 12.23 95 ALA A CA 1
ATOM 713 C C . ALA A 1 97 ? -1.840 5.599 2.976 1.00 12.95 95 ALA A C 1
ATOM 714 O O . ALA A 1 97 ? -1.619 6.014 4.106 1.00 15.38 95 ALA A O 1
ATOM 716 N N . ALA A 1 98 ? -1.635 6.332 1.885 1.00 13.87 96 ALA A N 1
ATOM 717 C CA . ALA A 1 98 ? -1.087 7.698 1.968 1.00 13.67 96 ALA A CA 1
ATOM 718 C C . ALA A 1 98 ? -1.488 8.507 0.730 1.00 13.80 96 ALA A C 1
ATOM 719 O O . ALA A 1 98 ? -1.399 8.026 -0.426 1.00 16.74 96 ALA A O 1
ATOM 721 N N . LYS A 1 99 ? -1.940 9.729 0.963 1.00 12.86 97 LYS A N 1
ATOM 722 C CA . LYS A 1 99 ? -2.139 10.708 -0.067 1.00 12.08 97 LYS A CA 1
ATOM 723 C C . LYS A 1 99 ? -1.044 11.750 0.046 1.00 14.51 97 LYS A C 1
ATOM 724 O O . LYS A 1 99 ? -0.855 12.348 1.109 1.00 13.71 97 LYS A O 1
ATOM 730 N N . LEU A 1 100 ? -0.321 11.988 -1.031 1.00 15.58 98 LEU A N 1
ATOM 731 C CA . LEU A 1 100 ? 0.629 13.113 -1.035 1.00 18.85 98 LEU A CA 1
ATOM 732 C C . LEU A 1 100 ? 0.363 13.890 -2.313 1.00 19.50 98 LEU A C 1
ATOM 733 O O . LEU A 1 100 ? -0.152 13.323 -3.270 1.00 21.28 98 LEU A O 1
ATOM 738 N N . PRO A 1 101 ? 0.745 15.172 -2.359 1.00 21.12 99 PRO A N 1
ATOM 739 C CA . PRO A 1 101 ? 0.754 15.756 -3.710 1.00 22.34 99 PRO A CA 1
ATOM 740 C C . PRO A 1 101 ? 1.658 14.938 -4.684 1.00 22.55 99 PRO A C 1
ATOM 741 O O . PRO A 1 101 ? 2.654 14.362 -4.248 1.00 22.71 99 PRO A O 1
ATOM 745 N N . ALA A 1 102 ? 1.331 14.874 -5.977 1.00 24.20 100 ALA A N 1
ATOM 746 C CA . ALA A 1 102 ? 2.127 14.065 -6.918 1.00 24.27 100 ALA A CA 1
ATOM 747 C C . ALA A 1 102 ? 3.611 14.505 -7.061 1.00 24.82 100 ALA A C 1
ATOM 748 O O . ALA A 1 102 ? 3.914 15.701 -7.122 1.00 25.07 100 ALA A O 1
ATOM 750 N N . GLY A 1 103 ? 4.523 13.536 -7.130 1.00 25.21 101 GLY A N 1
ATOM 751 C CA . GLY A 1 103 ? 5.944 13.822 -7.415 1.00 26.01 101 GLY A CA 1
ATOM 752 C C . GLY A 1 103 ? 6.922 13.313 -6.372 1.00 26.26 101 GLY A C 1
ATOM 753 O O . GLY A 1 103 ? 6.614 12.386 -5.620 1.00 26.97 101 GLY A O 1
ATOM 762 N N . THR B 1 4 ? -5.595 25.095 40.063 1.00 21.13 2 THR B N 1
ATOM 763 C CA . THR B 1 4 ? -6.192 24.783 38.758 1.00 19.14 2 THR B CA 1
ATOM 764 C C . THR B 1 4 ? -5.388 25.444 37.635 1.00 18.04 2 THR B C 1
ATOM 765 O O . THR B 1 4 ? -5.363 26.684 37.525 1.00 17.85 2 THR B O 1
ATOM 769 N N . LYS B 1 5 ? -4.753 24.611 36.813 1.00 15.57 3 LYS B N 1
ATOM 770 C CA . LYS B 1 5 ? -3.657 25.024 35.946 1.00 14.57 3 LYS B CA 1
ATOM 771 C C . LYS B 1 5 ? -3.916 24.690 34.477 1.00 13.78 3 LYS B C 1
ATOM 772 O O . LYS B 1 5 ? -3.322 25.301 33.563 1.00 11.12 3 LYS B O 1
ATOM 778 N N . LEU B 1 6 ? -4.787 23.709 34.240 1.00 11.89 4 LEU B N 1
ATOM 779 C CA . LEU B 1 6 ? -4.976 23.212 32.872 1.00 12.55 4 LEU B CA 1
ATOM 780 C C . LEU B 1 6 ? -6.456 23.111 32.584 1.00 12.57 4 LEU B C 1
ATOM 781 O O . LEU B 1 6 ? -7.264 22.955 33.538 1.00 10.43 4 LEU B O 1
ATOM 786 N N . ALA B 1 7 ? -6.805 23.149 31.294 1.00 12.79 5 ALA B N 1
ATOM 787 C CA . ALA B 1 7 ? -8.229 23.065 30.891 1.00 13.58 5 ALA B CA 1
ATOM 788 C C . ALA B 1 7 ? -8.430 22.442 29.507 1.00 12.66 5 ALA B C 1
ATOM 789 O O . ALA B 1 7 ? -7.453 22.163 28.792 1.00 11.86 5 ALA B O 1
ATOM 791 N N . LEU B 1 8 ? -9.696 22.161 29.190 1.00 10.72 6 LEU B N 1
ATOM 792 C CA . LEU B 1 8 ? -10.090 21.755 27.859 1.00 12.60 6 LEU B CA 1
ATOM 793 C C . LEU B 1 8 ? -11.280 22.616 27.431 1.00 11.74 6 LEU B C 1
ATOM 794 O O . LEU B 1 8 ? -12.174 22.954 28.261 1.00 12.52 6 LEU B O 1
ATOM 799 N N . PHE B 1 9 ? -11.308 22.970 26.161 1.00 11.66 7 PHE B N 1
ATOM 800 C CA . PHE B 1 9 ? -12.434 23.663 25.618 1.00 11.70 7 PHE B CA 1
ATOM 801 C C . PHE B 1 9 ? -12.867 22.800 24.433 1.00 12.04 7 PHE B C 1
ATOM 802 O O . PHE B 1 9 ? -12.092 22.564 23.514 1.00 11.85 7 PHE B O 1
ATOM 810 N N . VAL B 1 10 ? -14.098 22.311 24.472 1.00 12.84 8 VAL B N 1
ATOM 811 C CA . VAL B 1 10 ? -14.573 21.393 23.452 1.00 13.52 8 VAL B CA 1
ATOM 812 C C . VAL B 1 10 ? -15.825 21.998 22.814 1.00 14.32 8 VAL B C 1
ATOM 813 O O . VAL B 1 10 ? -16.777 22.360 23.536 1.00 14.90 8 VAL B O 1
ATOM 817 N N . ARG B 1 11 ? -15.831 22.149 21.493 1.00 14.54 9 ARG B N 1
ATOM 818 C CA . ARG B 1 11 ? -17.052 22.594 20.807 1.00 15.22 9 ARG B CA 1
ATOM 819 C C . ARG B 1 11 ? -17.749 21.410 20.141 1.00 14.93 9 ARG B C 1
ATOM 820 O O . ARG B 1 11 ? -17.082 20.512 19.564 1.00 14.11 9 ARG B O 1
ATOM 828 N N . LEU B 1 12 ? -19.080 21.403 20.199 1.00 13.95 10 LEU B N 1
ATOM 829 C CA . LEU B 1 12 ? -19.839 20.207 19.788 1.00 14.16 10 LEU B CA 1
ATOM 830 C C . LEU B 1 12 ? -20.947 20.655 18.909 1.00 14.55 10 LEU B C 1
ATOM 831 O O . LEU B 1 12 ? -21.682 21.555 19.276 1.00 15.01 10 LEU B O 1
ATOM 836 N N . GLU B 1 13 ? -21.047 20.094 17.699 1.00 15.14 11 GLU B N 1
ATOM 837 C CA A GLU B 1 13 ? -22.060 20.514 16.772 0.70 15.57 11 GLU B CA 1
ATOM 838 C CA B GLU B 1 13 ? -22.072 20.530 16.775 0.30 15.18 11 GLU B CA 1
ATOM 839 C C . GLU B 1 13 ? -23.096 19.416 16.581 1.00 16.15 11 GLU B C 1
ATOM 840 O O . GLU B 1 13 ? -22.743 18.306 16.192 1.00 14.62 11 GLU B O 1
ATOM 851 N N . ALA B 1 14 ? -24.356 19.743 16.863 1.00 16.12 12 ALA B N 1
ATOM 852 C CA . ALA B 1 14 ? -25.454 18.779 16.788 1.00 17.45 12 ALA B CA 1
ATOM 853 C C . ALA B 1 14 ? -25.879 18.489 15.361 1.00 18.26 12 ALA B C 1
ATOM 854 O O . ALA B 1 14 ? -25.965 19.402 14.556 1.00 18.40 12 ALA B O 1
ATOM 856 N N . LYS B 1 15 ? -26.147 17.219 15.039 1.00 19.38 13 LYS B N 1
ATOM 857 C CA . LYS B 1 15 ? -26.829 16.885 13.780 1.00 20.54 13 LYS B CA 1
ATOM 858 C C . LYS B 1 15 ? -28.222 17.525 13.789 1.00 20.18 13 LYS B C 1
ATOM 859 O O . LYS B 1 15 ? -28.862 17.583 14.840 1.00 18.75 13 LYS B O 1
ATOM 865 N N . PRO B 1 16 ? -28.708 18.010 12.624 1.00 20.83 14 PRO B N 1
ATOM 866 C CA . PRO B 1 16 ? -30.084 18.522 12.562 1.00 21.03 14 PRO B CA 1
ATOM 867 C C . PRO B 1 16 ? -31.095 17.522 13.133 1.00 20.86 14 PRO B C 1
ATOM 868 O O . PRO B 1 16 ? -31.027 16.339 12.820 1.00 20.22 14 PRO B O 1
ATOM 872 N N . GLY B 1 17 ? -32.018 18.001 13.977 1.00 20.08 15 GLY B N 1
ATOM 873 C CA . GLY B 1 17 ? -32.952 17.131 14.683 1.00 19.19 15 GLY B CA 1
ATOM 874 C C . GLY B 1 17 ? -32.406 16.536 15.983 1.00 19.08 15 GLY B C 1
ATOM 875 O O . GLY B 1 17 ? -33.154 15.899 16.741 1.00 19.78 15 GLY B O 1
ATOM 876 N N . GLN B 1 18 ? -31.102 16.711 16.250 1.00 18.55 16 GLN B N 1
ATOM 877 C CA . GLN B 1 18 ? -30.491 16.143 17.477 1.00 17.29 16 GLN B CA 1
ATOM 878 C C . GLN B 1 18 ? -30.122 17.197 18.534 1.00 16.74 16 GLN B C 1
ATOM 879 O O . GLN B 1 18 ? -29.369 16.912 19.475 1.00 14.87 16 GLN B O 1
ATOM 885 N N . GLU B 1 19 ? -30.633 18.407 18.353 1.00 15.49 17 GLU B N 1
ATOM 886 C CA . GLU B 1 19 ? -30.303 19.520 19.234 1.00 16.41 17 GLU B CA 1
ATOM 887 C C . GLU B 1 19 ? -30.765 19.246 20.675 1.00 15.33 17 GLU B C 1
ATOM 888 O O . GLU B 1 19 ? -29.975 19.408 21.617 1.00 14.31 17 GLU B O 1
ATOM 894 N N . ALA B 1 20 ? -32.013 18.801 20.838 1.00 14.13 18 ALA B N 1
ATOM 895 C CA . ALA B 1 20 ? -32.524 18.491 22.181 1.00 14.53 18 ALA B CA 1
ATOM 896 C C . ALA B 1 20 ? -31.729 17.320 22.728 1.00 13.01 18 ALA B C 1
ATOM 897 O O . ALA B 1 20 ? -31.407 17.274 23.905 1.00 14.67 18 ALA B O 1
ATOM 899 N N . ALA B 1 21 ? -31.389 16.383 21.847 1.00 12.13 19 ALA B N 1
ATOM 900 C CA . ALA B 1 21 ? -30.703 15.159 22.260 1.00 12.24 19 ALA B CA 1
ATOM 901 C C . ALA B 1 21 ? -29.323 15.488 22.813 1.00 12.93 19 ALA B C 1
ATOM 902 O O . ALA B 1 21 ? -28.915 14.952 23.877 1.00 13.79 19 ALA B O 1
ATOM 904 N N . LEU B 1 22 ? -28.623 16.398 22.133 1.00 12.01 20 LEU B N 1
ATOM 905 C CA . LEU B 1 22 ? -27.260 16.737 22.565 1.00 12.77 20 LEU B CA 1
ATOM 906 C C . LEU B 1 22 ? -27.338 17.528 23.853 1.00 12.46 20 LEU B C 1
ATOM 907 O O . LEU B 1 22 ? -26.522 17.336 24.767 1.00 12.59 20 LEU B O 1
ATOM 912 N N . ALA B 1 23 ? -28.316 18.430 23.967 1.00 12.12 21 ALA B N 1
ATOM 913 C CA . ALA B 1 23 ? -28.475 19.169 25.226 1.00 12.36 21 ALA B CA 1
ATOM 914 C C . ALA B 1 23 ? -28.752 18.233 26.391 1.00 12.79 21 ALA B C 1
ATOM 915 O O . ALA B 1 23 ? -28.155 18.380 27.438 1.00 10.99 21 ALA B O 1
ATOM 917 N N . ASP B 1 24 ? -29.651 17.258 26.189 1.00 12.16 22 ASP B N 1
ATOM 918 C CA . ASP B 1 24 ? -29.953 16.261 27.210 1.00 13.38 22 ASP B CA 1
ATOM 919 C C . ASP B 1 24 ? -28.701 15.466 27.601 1.00 13.59 22 ASP B C 1
ATOM 920 O O . ASP B 1 24 ? -28.460 15.258 28.793 1.00 13.48 22 ASP B O 1
ATOM 925 N N . PHE B 1 25 ? -27.924 15.067 26.593 1.00 12.93 23 PHE B N 1
ATOM 926 C CA . PHE B 1 25 ? -26.712 14.281 26.779 1.00 13.55 23 PHE B CA 1
ATOM 927 C C . PHE B 1 25 ? -25.777 15.007 27.698 1.00 13.59 23 PHE B C 1
ATOM 928 O O . PHE B 1 25 ? -25.302 14.452 28.677 1.00 14.38 23 PHE B O 1
ATOM 936 N N . LEU B 1 26 ? -25.525 16.275 27.382 1.00 12.95 24 LEU B N 1
ATOM 937 C CA . LEU B 1 26 ? -24.630 17.098 28.194 1.00 12.74 24 LEU B CA 1
ATOM 938 C C . LEU B 1 26 ? -25.141 17.336 29.630 1.00 12.98 24 LEU B C 1
ATOM 939 O O . LEU B 1 26 ? -24.372 17.252 30.593 1.00 14.18 24 LEU B O 1
ATOM 944 N N . ALA B 1 27 ? -26.410 17.646 29.802 1.00 12.63 25 ALA B N 1
ATOM 945 C CA . ALA B 1 27 ? -26.919 17.852 31.179 1.00 13.56 25 ALA B CA 1
ATOM 946 C C . ALA B 1 27 ? -26.859 16.540 31.984 1.00 15.13 25 ALA B C 1
ATOM 947 O O . ALA B 1 27 ? -26.551 16.555 33.168 1.00 16.12 25 ALA B O 1
ATOM 949 N N . SER B 1 28 ? -27.046 15.407 31.309 1.00 13.96 26 SER B N 1
ATOM 950 C CA A SER B 1 28 ? -26.971 14.101 31.940 0.70 14.91 26 SER B CA 1
ATOM 951 C CA B SER B 1 28 ? -26.976 14.085 31.930 0.30 14.62 26 SER B CA 1
ATOM 952 C C . SER B 1 28 ? -25.560 13.655 32.325 1.00 14.47 26 SER B C 1
ATOM 953 O O . SER B 1 28 ? -25.389 12.733 33.135 1.00 15.63 26 SER B O 1
ATOM 958 N N . ALA B 1 29 ? -24.556 14.301 31.750 1.00 13.40 27 ALA B N 1
ATOM 959 C CA . ALA B 1 29 ? -23.160 13.985 32.004 1.00 13.73 27 ALA B CA 1
ATOM 960 C C . ALA B 1 29 ? -22.724 14.577 33.336 1.00 13.14 27 ALA B C 1
ATOM 961 O O . ALA B 1 29 ? -21.642 14.297 33.813 1.00 12.67 27 ALA B O 1
ATOM 963 N N . LEU B 1 30 ? -23.526 15.477 33.869 1.00 12.22 28 LEU B N 1
ATOM 964 C CA . LEU B 1 30 ? -23.109 16.191 35.093 1.00 13.09 28 LEU B CA 1
ATOM 965 C C . LEU B 1 30 ? -22.655 15.258 36.245 1.00 11.94 28 LEU B C 1
ATOM 966 O O . LEU B 1 30 ? -21.594 15.507 36.857 1.00 14.87 28 LEU B O 1
ATOM 971 N N . PRO B 1 31 ? -23.443 14.199 36.564 1.00 11.88 29 PRO B N 1
ATOM 972 C CA . PRO B 1 31 ? -22.991 13.245 37.570 1.00 11.62 29 PRO B CA 1
ATOM 973 C C . PRO B 1 31 ? -21.688 12.600 37.224 1.00 11.08 29 PRO B C 1
ATOM 974 O O . PRO B 1 31 ? -20.882 12.319 38.129 1.00 12.73 29 PRO B O 1
ATOM 978 N N . LEU B 1 32 ? -21.455 12.329 35.948 1.00 10.83 30 LEU B N 1
ATOM 979 C CA . LEU B 1 32 ? -20.166 11.759 35.575 1.00 9.45 30 LEU B CA 1
ATOM 980 C C . LEU B 1 32 ? -19.039 12.715 35.870 1.00 10.99 30 LEU B C 1
ATOM 981 O O . LEU B 1 32 ? -17.968 12.297 36.371 1.00 11.41 30 LEU B O 1
ATOM 986 N N . ALA B 1 33 ? -19.229 13.992 35.521 1.00 11.15 31 ALA B N 1
ATOM 987 C CA . ALA B 1 33 ? -18.216 15.013 35.833 1.00 10.19 31 ALA B CA 1
ATOM 988 C C . ALA B 1 33 ? -17.990 15.191 37.368 1.00 10.55 31 ALA B C 1
ATOM 989 O O . ALA B 1 33 ? -16.850 15.296 37.832 1.00 8.88 31 ALA B O 1
ATOM 991 N N . ASN B 1 34 ? -19.072 15.215 38.124 1.00 9.15 32 ASN B N 1
ATOM 992 C CA . ASN B 1 34 ? -19.010 15.391 39.599 1.00 11.51 32 ASN B CA 1
ATOM 993 C C . ASN B 1 34 ? -18.146 14.277 40.202 1.00 11.83 32 ASN B C 1
ATOM 994 O O . ASN B 1 34 ? -17.425 14.496 41.149 1.00 11.18 32 ASN B O 1
ATOM 999 N N . ALA B 1 35 ? -18.200 13.087 39.604 1.00 12.36 33 ALA B N 1
ATOM 1000 C CA . ALA B 1 35 ? -17.470 11.923 40.161 1.00 13.64 33 ALA B CA 1
ATOM 1001 C C . ALA B 1 35 ? -15.995 11.949 39.781 1.00 13.96 33 ALA B C 1
ATOM 1002 O O . ALA B 1 35 ? -15.201 11.155 40.289 1.00 15.10 33 ALA B O 1
ATOM 1004 N N . GLU B 1 36 ? -15.603 12.832 38.870 1.00 13.54 34 GLU B N 1
ATOM 1005 C CA . GLU B 1 36 ? -14.205 12.792 38.401 1.00 13.94 34 GLU B CA 1
ATOM 1006 C C . GLU B 1 36 ? -13.396 13.609 39.385 1.00 14.98 34 GLU B C 1
ATOM 1007 O O . GLU B 1 36 ? -13.512 14.834 39.407 1.00 14.29 34 GLU B O 1
ATOM 1013 N N . SER B 1 37 ? -12.635 12.947 40.266 1.00 16.07 35 SER B N 1
ATOM 1014 C CA . SER B 1 37 ? -11.926 13.692 41.330 1.00 17.67 35 SER B CA 1
ATOM 1015 C C . SER B 1 37 ? -10.896 14.707 40.803 1.00 17.46 35 SER B C 1
ATOM 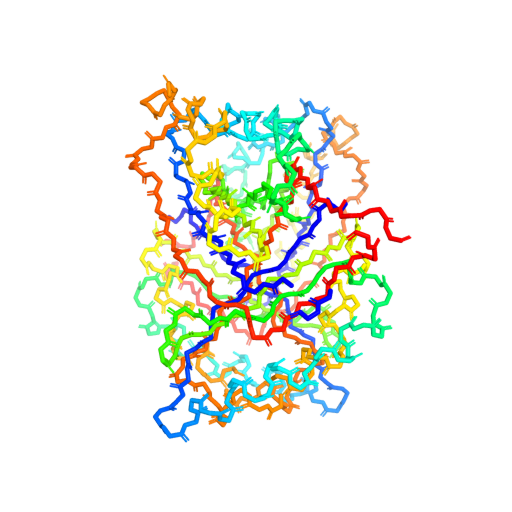1016 O O . SER B 1 37 ? -10.676 15.735 41.420 1.00 18.70 35 SER B O 1
ATOM 1019 N N . GLY B 1 38 ? -10.293 14.436 39.650 1.00 16.47 36 GLY B N 1
ATOM 1020 C CA . GLY B 1 38 ? -9.305 15.333 39.059 1.00 15.18 36 GLY B CA 1
ATOM 1021 C C . GLY B 1 38 ? -9.914 16.426 38.212 1.00 14.36 36 GLY B C 1
ATOM 1022 O O . GLY B 1 38 ? -9.190 17.275 37.650 1.00 13.97 36 GLY B O 1
ATOM 1023 N N . THR B 1 39 ? -11.244 16.431 38.108 1.00 12.74 37 THR B N 1
ATOM 1024 C CA . THR B 1 39 ? -11.915 17.464 37.304 1.00 12.21 37 THR B CA 1
ATOM 1025 C C . THR B 1 39 ? -12.427 18.553 38.204 1.00 12.33 37 THR B C 1
ATOM 1026 O O . THR B 1 39 ? -13.491 18.410 38.792 1.00 14.27 37 THR B O 1
ATOM 1030 N N . THR B 1 40 ? -11.682 19.656 38.313 1.00 11.89 38 THR B N 1
ATOM 1031 C CA . THR B 1 40 ? -11.996 20.665 39.322 1.00 12.29 38 THR B CA 1
ATOM 1032 C C . THR B 1 40 ? -13.270 21.426 39.068 1.00 12.02 38 THR B C 1
ATOM 1033 O O . THR B 1 40 ? -13.991 21.791 40.018 1.00 11.77 38 THR B O 1
ATOM 1037 N N . ALA B 1 41 ? -13.516 21.748 37.792 1.00 10.73 39 ALA B N 1
ATOM 1038 C CA . ALA B 1 41 ? -14.730 22.419 37.353 1.00 11.00 39 ALA B CA 1
ATOM 1039 C C . ALA B 1 41 ? -15.115 21.909 35.967 1.00 10.04 39 ALA B C 1
ATOM 1040 O O . ALA B 1 41 ? -14.248 21.455 35.182 1.00 11.15 39 ALA B O 1
ATOM 1042 N N . TRP B 1 42 ? -16.409 21.982 35.665 1.00 9.04 40 TRP B N 1
ATOM 1043 C CA . TRP B 1 42 ? -16.914 21.406 34.421 1.00 9.22 40 TRP B CA 1
ATOM 1044 C C . TRP B 1 42 ? -18.198 22.130 34.073 1.00 10.15 40 TRP B C 1
ATOM 1045 O O . TRP B 1 42 ? -19.057 22.272 34.933 1.00 11.16 40 TRP B O 1
ATOM 1056 N N . PHE B 1 43 ? -18.295 22.618 32.846 1.00 9.30 41 PHE B N 1
ATOM 1057 C CA . PHE B 1 43 ? -19.440 23.389 32.394 1.00 9.96 41 PHE B CA 1
ATOM 1058 C C . PHE B 1 43 ? -19.947 22.826 31.075 1.00 10.39 41 PHE B C 1
ATOM 1059 O O . PHE B 1 43 ? -19.191 22.694 30.106 1.00 11.83 41 PHE B O 1
ATOM 1067 N N . ALA B 1 44 ? -21.233 22.473 31.041 1.00 11.05 42 ALA B N 1
ATOM 1068 C CA . ALA B 1 44 ? -21.907 22.039 29.798 1.00 10.38 42 ALA B CA 1
ATOM 1069 C C . ALA B 1 44 ? -22.485 23.335 29.163 1.00 11.29 42 ALA B C 1
ATOM 1070 O O . ALA B 1 44 ? -23.280 24.080 29.808 1.00 10.92 42 ALA B O 1
ATOM 1072 N N . LEU B 1 45 ? -22.087 23.616 27.921 1.00 11.24 43 LEU B N 1
ATOM 1073 C CA . LEU B 1 45 ? -22.342 24.935 27.291 1.00 11.95 43 LEU B CA 1
ATOM 1074 C C . LEU B 1 45 ? -23.325 24.838 26.147 1.00 13.44 43 LEU B C 1
ATOM 1075 O O . LEU B 1 45 ? -23.298 23.864 25.383 1.00 12.67 43 LEU B O 1
ATOM 1080 N N . LYS B 1 46 ? -24.183 25.862 26.021 1.00 13.26 44 LYS B N 1
ATOM 1081 C CA . LYS B 1 46 ? -24.964 26.060 24.805 1.00 13.15 44 LYS B CA 1
ATOM 1082 C C . LYS B 1 46 ? -24.662 27.452 24.215 1.00 12.89 44 LYS B C 1
ATOM 1083 O O . LYS B 1 46 ? -24.866 28.475 24.873 1.00 11.10 44 LYS B O 1
ATOM 1089 N N . PHE B 1 47 ? -24.131 27.462 23.007 1.00 13.11 45 PHE B N 1
ATOM 1090 C CA . PHE B 1 47 ? -23.759 28.683 22.317 1.00 15.16 45 PHE B CA 1
ATOM 1091 C C . PHE B 1 47 ? -24.882 29.131 21.417 1.00 16.25 45 PHE B C 1
ATOM 1092 O O . PHE B 1 47 ? -25.031 30.310 21.153 1.00 17.29 45 PHE B O 1
ATOM 1100 N N . GLY B 1 48 ? -25.667 28.180 20.938 1.00 15.95 46 GLY B N 1
ATOM 1101 C CA . GLY B 1 48 ? -26.604 28.477 19.867 1.00 17.09 46 GLY B CA 1
ATOM 1102 C C . GLY B 1 48 ? -27.498 27.279 19.685 1.00 17.33 46 GLY B C 1
ATOM 1103 O O . GLY B 1 48 ? -27.299 26.240 20.338 1.00 17.56 46 GLY B O 1
ATOM 1104 N N . PRO B 1 49 ? -28.464 27.383 18.773 1.00 17.80 47 PRO B N 1
ATOM 1105 C CA . PRO B 1 49 ? -29.409 26.261 18.675 1.00 17.66 47 PRO B CA 1
ATOM 1106 C C . PRO B 1 49 ? -28.771 24.919 18.349 1.00 17.23 47 PRO B C 1
ATOM 1107 O O . PRO B 1 49 ? -29.304 23.889 18.749 1.00 17.57 47 PRO B O 1
ATOM 1111 N N . SER B 1 50 ? -27.653 24.907 17.632 1.00 16.60 48 SER B N 1
ATOM 1112 C CA . SER B 1 50 ? -27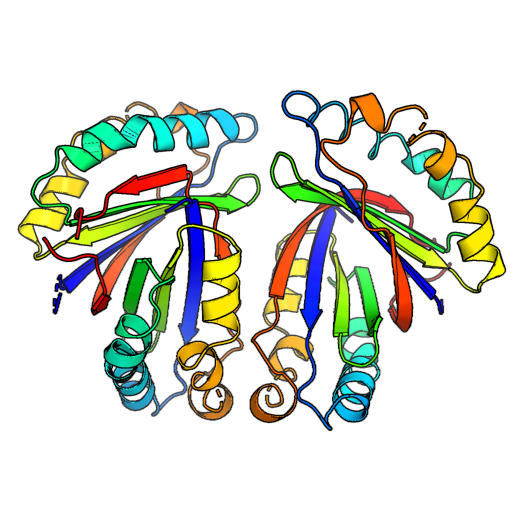.047 23.611 17.324 1.00 15.98 48 SER B CA 1
ATOM 1113 C C . SER B 1 50 ? -25.600 23.527 17.741 1.00 15.68 48 SER B C 1
ATOM 1114 O O . SER B 1 50 ? -24.945 22.555 17.411 1.00 16.11 48 SER B O 1
ATOM 1117 N N . THR B 1 51 ? -25.123 24.518 18.509 1.00 14.38 49 THR B N 1
ATOM 1118 C CA . THR B 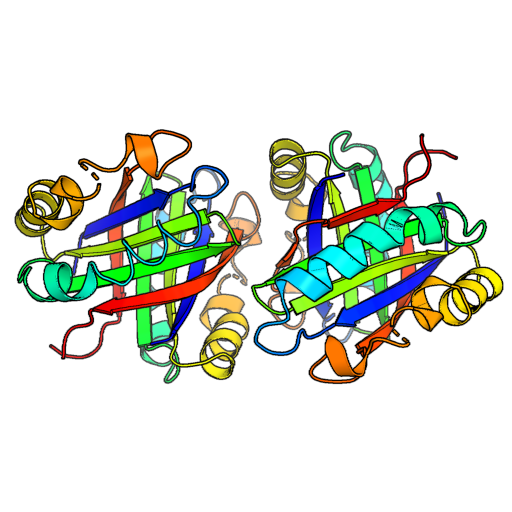1 51 ? -23.731 24.570 18.852 1.00 14.22 49 THR B CA 1
ATOM 1119 C C . THR B 1 51 ? -23.628 24.487 20.385 1.00 13.52 49 THR B C 1
ATOM 1120 O O . THR B 1 51 ? -24.219 25.293 21.108 1.00 12.99 49 THR B O 1
ATOM 1124 N N . PHE B 1 52 ? -22.889 23.501 20.853 1.00 12.85 50 PHE B N 1
ATOM 1125 C CA . PHE B 1 52 ? -22.760 23.241 22.271 1.00 11.30 50 PHE B CA 1
ATOM 1126 C C . PHE B 1 52 ? -21.278 23.072 22.620 1.00 12.05 50 PHE B C 1
ATOM 1127 O O . PHE B 1 52 ? -20.377 23.226 21.773 1.00 11.79 50 PHE B O 1
ATOM 1135 N N . GLY B 1 53 ? -21.006 22.742 23.867 1.00 12.63 51 GLY B N 1
ATOM 1136 C CA . GLY B 1 53 ? -19.608 22.483 24.231 1.00 13.32 51 GLY B CA 1
ATOM 1137 C C . GLY B 1 53 ? -19.413 22.184 25.687 1.00 13.06 51 GLY B C 1
ATOM 1138 O O . GLY B 1 53 ? -20.376 22.061 26.440 1.00 13.24 51 GLY B O 1
ATOM 1139 N N . VAL B 1 54 ? -18.152 22.102 26.092 1.00 11.75 52 VAL B N 1
ATOM 1140 C CA . VAL B 1 54 ? -17.811 21.883 27.472 1.00 12.00 52 VAL B CA 1
ATOM 1141 C C . VAL B 1 54 ? -16.565 22.682 27.728 1.00 12.88 52 VAL B C 1
ATOM 1142 O O . VAL B 1 54 ? -15.664 22.743 26.873 1.00 10.02 52 VAL B O 1
ATOM 1146 N N . PHE B 1 55 ? -16.524 23.303 28.907 1.00 12.29 53 PHE B N 1
ATOM 1147 C CA . PHE B 1 55 ? -15.285 23.873 29.394 1.00 12.68 53 PHE B CA 1
ATOM 1148 C C . PHE B 1 55 ? -14.985 23.183 30.699 1.00 11.86 53 PHE B C 1
ATOM 1149 O O . PHE B 1 55 ? -15.871 23.072 31.545 1.00 12.37 53 PHE B O 1
ATOM 1157 N N . ASP B 1 56 ? -13.759 22.724 30.892 1.00 12.25 54 ASP B N 1
ATOM 1158 C CA . ASP B 1 56 ? -13.426 22.091 32.145 1.00 12.67 54 ASP B CA 1
ATOM 1159 C C . ASP B 1 56 ? -11.994 22.289 32.560 1.00 13.39 54 ASP B C 1
ATOM 1160 O O . ASP B 1 56 ? -11.149 22.644 31.734 1.00 11.99 54 ASP B O 1
ATOM 1165 N N . ALA B 1 57 ? -11.732 22.128 33.848 1.00 11.55 55 ALA B N 1
ATOM 1166 C CA . ALA B 1 57 ? -10.468 22.588 34.422 1.00 10.94 55 ALA B CA 1
ATOM 1167 C C . ALA B 1 57 ? -9.888 21.538 35.372 1.00 12.09 55 ALA B C 1
ATOM 1168 O O . ALA B 1 57 ? -10.636 20.798 36.020 1.00 12.81 55 ALA B O 1
ATOM 1170 N N . PHE B 1 58 ? -8.552 21.483 35.448 1.00 13.07 56 PHE B N 1
ATOM 1171 C CA . PHE B 1 58 ? -7.887 20.384 36.145 1.00 15.10 56 PHE B CA 1
ATOM 1172 C C . PHE B 1 58 ? -6.691 20.937 36.883 1.00 15.94 56 PHE B C 1
ATOM 1173 O O . PHE B 1 58 ? -6.180 22.010 36.530 1.00 16.76 56 PHE B O 1
ATOM 1181 N N . ALA B 1 59 ? -6.254 20.213 37.911 1.00 17.51 57 ALA B N 1
ATOM 1182 C CA . ALA B 1 59 ? -5.068 20.590 38.681 1.00 17.91 57 ALA B CA 1
ATOM 1183 C C . ALA B 1 59 ? -3.830 20.252 37.899 1.00 18.32 57 ALA B C 1
ATOM 1184 O O . ALA B 1 59 ? -2.814 20.949 38.004 1.00 19.11 57 ALA B O 1
ATOM 1186 N N . ASP B 1 60 ? -3.886 19.176 37.116 1.00 17.90 58 ASP B N 1
ATOM 1187 C CA . ASP B 1 60 ? -2.666 18.684 36.461 1.00 17.66 58 ASP B CA 1
ATOM 1188 C C . ASP B 1 60 ? -2.993 17.808 35.281 1.00 17.00 58 ASP B C 1
ATOM 1189 O O . ASP B 1 60 ? -4.178 17.515 35.007 1.00 15.94 58 ASP B O 1
ATOM 1194 N N . GLU B 1 61 ? -1.941 17.411 34.569 1.00 17.10 59 GLU B N 1
ATOM 1195 C CA . GLU B 1 61 ? -2.113 16.610 33.347 1.00 17.80 59 GLU B CA 1
ATOM 1196 C C . GLU B 1 61 ? -2.773 15.270 33.601 1.00 17.23 59 GLU B C 1
ATOM 1197 O O . GLU B 1 61 ? -3.583 14.837 32.776 1.00 16.08 59 GLU B O 1
ATOM 1203 N N . ALA B 1 62 ? -2.478 14.617 34.729 1.00 16.55 60 ALA B N 1
ATOM 1204 C CA . ALA B 1 62 ? -3.133 13.339 34.989 1.00 16.84 60 ALA B CA 1
ATOM 1205 C C . ALA B 1 62 ? -4.654 13.544 35.019 1.00 16.17 60 ALA B C 1
ATOM 1206 O O . ALA B 1 62 ? -5.409 12.732 34.461 1.00 16.71 60 ALA B O 1
ATOM 1208 N N . GLY B 1 63 ? -5.085 14.641 35.651 1.00 15.66 61 GLY B N 1
ATOM 1209 C CA . GLY B 1 63 ? -6.511 14.939 35.791 1.00 14.28 61 GLY B CA 1
ATOM 1210 C C . GLY B 1 63 ? -7.142 15.174 34.422 1.00 13.89 61 GLY B C 1
ATOM 1211 O O . GLY B 1 63 ? -8.200 14.643 34.111 1.00 14.01 61 GLY B O 1
ATOM 1212 N N . ARG B 1 64 ? -6.478 15.978 33.604 1.00 12.55 62 ARG B N 1
ATOM 1213 C CA . ARG B 1 64 ? -6.935 16.197 32.215 1.00 12.78 62 ARG B CA 1
ATOM 1214 C C . ARG B 1 64 ? -7.019 14.895 31.414 1.00 14.67 62 ARG B C 1
ATOM 1215 O O . ARG B 1 64 ? -8.043 14.614 30.784 1.00 14.74 62 ARG B O 1
ATOM 1223 N N . GLN B 1 65 ? -5.959 14.080 31.470 1.00 15.16 63 GLN B N 1
ATOM 1224 C CA . GLN B 1 65 ? -5.968 12.807 30.727 1.00 16.37 63 GLN B CA 1
ATOM 1225 C C . GLN B 1 65 ? -7.065 11.882 31.273 1.00 15.96 63 GLN B C 1
ATOM 1226 O O . GLN B 1 65 ? -7.724 11.144 30.509 1.00 16.21 63 GLN B O 1
ATOM 1232 N N . ALA B 1 66 ? -7.262 11.898 32.587 1.00 15.91 64 ALA B N 1
ATOM 1233 C CA . ALA B 1 66 ? -8.295 11.035 33.152 1.00 15.42 64 ALA B CA 1
ATOM 1234 C C . ALA B 1 66 ? -9.657 11.364 32.584 1.00 15.47 64 ALA B C 1
ATOM 1235 O O . ALA B 1 66 ? -10.482 10.451 32.361 1.00 13.76 64 ALA B O 1
ATOM 1237 N N . HIS B 1 67 ? -9.904 12.655 32.349 1.00 14.53 65 HIS B N 1
ATOM 1238 C CA . HIS B 1 67 ? -11.148 13.100 31.716 1.00 14.57 65 HIS B CA 1
ATOM 1239 C C . HIS B 1 67 ? -11.243 12.672 30.234 1.00 15.18 65 HIS B C 1
ATOM 1240 O O . HIS B 1 67 ? -12.295 12.196 29.758 1.00 15.23 65 HIS B O 1
ATOM 1247 N N . LEU B 1 68 ? -10.148 12.845 29.505 1.00 14.66 66 LEU B N 1
ATOM 1248 C CA . LEU B 1 68 ? -10.132 12.532 28.059 1.00 15.48 66 LEU B CA 1
ATOM 1249 C C . LEU B 1 68 ? -10.408 11.045 27.867 1.00 15.77 66 LEU B C 1
ATOM 1250 O O . LEU B 1 68 ? -10.879 10.606 26.800 1.00 16.42 66 LEU B O 1
ATOM 1255 N N . ASN B 1 69 ? -10.055 10.276 28.880 1.00 15.28 67 ASN B N 1
ATOM 1256 C CA . ASN B 1 69 ? -10.164 8.815 28.804 1.00 16.05 67 ASN B CA 1
ATOM 1257 C C . ASN B 1 69 ? -11.339 8.250 29.597 1.00 15.26 67 ASN B C 1
ATOM 1258 O O . ASN B 1 69 ? -11.423 7.023 29.741 1.00 16.68 67 ASN B O 1
ATOM 1263 N N . GLY B 1 70 ? -12.174 9.116 30.170 1.00 13.60 68 GLY B N 1
ATOM 1264 C CA . GLY B 1 70 ? -13.162 8.673 31.176 1.00 13.65 68 GLY B CA 1
ATOM 1265 C C . GLY B 1 70 ? -14.575 8.455 30.670 1.00 13.43 68 GLY B C 1
ATOM 1266 O O . GLY B 1 70 ? -14.804 8.327 29.474 1.00 13.80 68 GLY B O 1
ATOM 1267 N N . GLN B 1 71 ? -15.536 8.417 31.591 1.00 12.01 69 GLN B N 1
ATOM 1268 C CA . GLN B 1 71 ? -16.922 8.026 31.290 1.00 12.62 69 GLN B CA 1
ATOM 1269 C C . GLN B 1 71 ? -17.664 8.946 30.297 1.00 12.73 69 GLN B C 1
ATOM 1270 O O . GLN B 1 71 ? -18.442 8.454 29.478 1.00 12.31 69 GLN B O 1
ATOM 1276 N N . ILE B 1 72 ? -17.401 10.247 30.346 1.00 12.62 70 ILE B N 1
ATOM 1277 C CA . ILE B 1 72 ? -18.102 11.172 29.436 1.00 14.09 70 ILE B CA 1
ATOM 1278 C C . ILE B 1 72 ? -17.547 10.984 28.020 1.00 14.10 70 ILE B C 1
ATOM 1279 O O . ILE B 1 72 ? -18.309 11.011 27.053 1.00 12.48 70 ILE B O 1
ATOM 1284 N N . ALA B 1 73 ? -16.219 10.842 27.921 1.00 13.36 71 ALA B N 1
ATOM 1285 C CA . ALA B 1 73 ? -15.580 10.603 26.598 1.00 13.50 71 ALA B CA 1
ATOM 1286 C C . ALA B 1 73 ? -16.153 9.288 26.012 1.00 12.34 71 ALA B C 1
ATOM 1287 O O . ALA B 1 73 ? -16.501 9.189 24.843 1.00 13.41 71 ALA B O 1
ATOM 1289 N N . ALA B 1 74 ? -16.255 8.268 26.852 1.00 11.30 72 ALA B N 1
ATOM 1290 C CA . ALA B 1 74 ? -16.806 6.989 26.424 1.00 12.57 72 ALA B CA 1
ATOM 1291 C C . ALA B 1 74 ? -18.271 7.148 26.009 1.00 12.75 72 ALA B C 1
ATOM 1292 O O . ALA B 1 74 ? -18.659 6.678 24.935 1.00 14.47 72 ALA B O 1
ATOM 1294 N N . ALA B 1 75 ? -19.071 7.852 26.799 1.00 12.88 73 ALA B N 1
ATOM 1295 C CA . ALA B 1 75 ? -20.500 8.040 26.450 1.00 13.60 73 ALA B CA 1
ATOM 1296 C C . ALA B 1 75 ? -20.665 8.804 25.139 1.00 15.12 73 ALA B C 1
ATOM 1297 O O . ALA B 1 75 ? -21.585 8.540 24.354 1.00 14.45 73 ALA B O 1
ATOM 1299 N N . LEU B 1 76 ? -19.785 9.776 24.920 1.00 15.01 74 LEU B N 1
ATOM 1300 C CA . LEU B 1 76 ? -19.842 10.586 23.729 1.00 16.52 74 LEU B CA 1
ATOM 1301 C C . LEU B 1 76 ? -19.462 9.770 22.494 1.00 16.54 74 LEU B C 1
ATOM 1302 O O . LEU B 1 76 ? -20.097 9.893 21.461 1.00 15.37 74 LEU B O 1
ATOM 1315 N N . ALA B 1 78 ? -20.011 6.594 22.255 1.00 16.89 76 ALA B N 1
ATOM 1316 C CA . ALA B 1 78 ? -21.149 5.678 22.055 1.00 18.58 76 ALA B CA 1
ATOM 1317 C C . ALA B 1 78 ? -22.310 6.349 21.296 1.00 18.94 76 ALA B C 1
ATOM 1318 O O . ALA B 1 78 ? -23.076 5.689 20.631 1.00 20.02 76 ALA B O 1
ATOM 1320 N N . ASN B 1 79 ? -22.405 7.671 21.392 1.00 19.97 77 ASN B N 1
ATOM 1321 C CA . ASN B 1 79 ? -23.518 8.445 20.830 1.00 20.82 77 ASN B CA 1
ATOM 1322 C C . ASN B 1 79 ? -23.165 9.336 19.646 1.00 20.60 77 ASN B C 1
ATOM 1323 O O . ASN B 1 79 ? -24.061 9.970 19.044 1.00 20.90 77 ASN B O 1
ATOM 1328 N N . ALA B 1 80 ? -21.872 9.447 19.345 1.00 19.76 78 ALA B N 1
ATOM 1329 C CA . ALA B 1 80 ? -21.416 10.502 18.427 1.00 20.94 78 ALA B CA 1
ATOM 1330 C C . ALA B 1 80 ? -21.952 10.307 17.005 1.00 20.92 78 ALA B C 1
ATOM 1331 O O . ALA B 1 80 ? -22.292 11.310 16.329 1.00 21.38 78 ALA B O 1
ATOM 1333 N N . ALA B 1 81 ? -22.024 9.040 16.563 1.00 21.06 79 ALA B N 1
ATOM 1334 C CA . ALA B 1 81 ? -22.621 8.650 15.257 1.00 22.14 79 ALA B CA 1
ATOM 1335 C C . ALA B 1 81 ? -23.978 9.327 15.012 1.00 22.24 79 ALA B C 1
ATOM 1336 O O . ALA B 1 81 ? -24.268 9.770 13.901 1.00 23.09 79 ALA B O 1
ATOM 1338 N N . THR B 1 82 ? -24.776 9.429 16.065 1.00 21.25 80 THR B N 1
ATOM 1339 C CA . THR B 1 82 ? -26.135 9.919 15.925 1.00 21.38 80 THR B CA 1
ATOM 1340 C C . THR B 1 82 ? -26.338 11.347 16.421 1.00 20.80 80 THR B C 1
ATOM 1341 O O . THR B 1 82 ? -27.316 12.003 15.999 1.00 20.90 80 THR B O 1
ATOM 1345 N N . LEU B 1 83 ? -25.459 11.822 17.314 1.00 18.47 81 LEU B N 1
ATOM 1346 C CA . LEU B 1 83 ? -25.593 13.140 17.878 1.00 18.09 81 LEU B CA 1
ATOM 1347 C C . LEU B 1 83 ? -24.950 14.280 17.091 1.00 17.16 81 LEU B C 1
ATOM 1348 O O . LEU B 1 83 ? -25.481 15.386 17.102 1.00 17.93 81 LEU B O 1
ATOM 1353 N N . LEU B 1 84 ? -23.770 14.042 16.536 1.00 16.30 82 LEU B N 1
ATOM 1354 C CA . LEU B 1 84 ? -22.872 15.128 16.115 1.00 15.62 82 LEU B CA 1
ATOM 1355 C C . LEU B 1 84 ? -22.700 15.199 14.605 1.00 17.83 82 LEU B C 1
ATOM 1356 O O . LEU B 1 84 ? -22.704 14.167 13.956 1.00 17.96 82 LEU B O 1
ATOM 1361 N N . SER B 1 85 ? -22.524 16.404 14.069 1.00 17.77 83 SER B N 1
ATOM 1362 C CA . SER B 1 85 ? -22.218 16.614 12.634 1.00 18.49 83 SER B CA 1
ATOM 1363 C C . SER B 1 85 ? -20.723 16.600 12.260 1.00 18.56 83 SER B C 1
ATOM 1364 O O . SER B 1 85 ? -20.378 16.557 11.077 1.00 20.00 83 SER B O 1
ATOM 1367 N N . SER B 1 86 ? -19.851 16.644 13.250 1.00 18.12 84 SER B N 1
ATOM 1368 C CA . SER B 1 86 ? -18.405 16.516 13.058 1.00 17.95 84 SER B CA 1
ATOM 1369 C C . SER B 1 86 ? -17.842 16.040 14.400 1.00 18.07 84 SER B C 1
ATOM 1370 O O . SER B 1 86 ? -18.540 16.121 15.411 1.00 17.96 84 SER B O 1
ATOM 1373 N N . PRO B 1 87 ? -16.608 15.495 14.421 1.00 18.17 85 PRO B N 1
ATOM 1374 C CA . PRO B 1 87 ? -16.024 15.128 15.727 1.00 18.09 85 PRO B CA 1
ATOM 1375 C C . PRO B 1 87 ? -15.873 16.293 16.709 1.00 18.18 85 PRO B C 1
ATOM 1376 O O . PRO B 1 87 ? -15.835 17.469 16.311 1.00 19.00 85 PRO B O 1
ATOM 1380 N N . PRO B 1 88 ? -15.849 15.967 18.006 1.00 17.97 86 PRO B N 1
ATOM 1381 C CA . PRO B 1 88 ? -15.622 17.007 19.000 1.00 17.62 86 PRO B CA 1
ATOM 1382 C C . PRO B 1 88 ? -14.360 17.794 18.644 1.00 19.06 86 PRO B C 1
ATOM 1383 O O . PRO B 1 88 ? -13.329 17.192 18.356 1.00 20.13 86 PRO B O 1
ATOM 1387 N N . ASN B 1 89 ? -14.483 19.124 18.590 1.00 18.76 87 ASN B N 1
ATOM 1388 C CA . A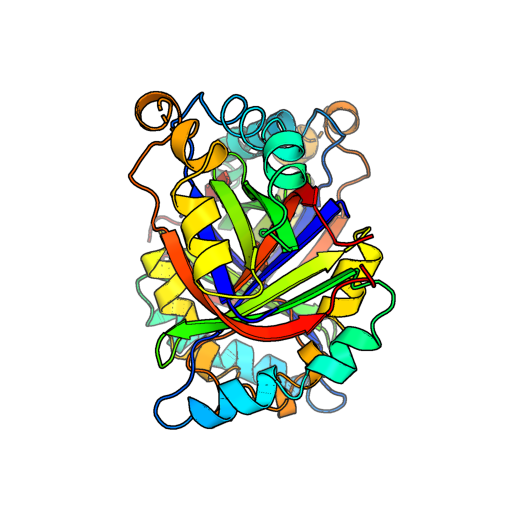SN B 1 89 ? -13.340 20.003 18.407 1.00 18.36 87 ASN B CA 1
ATOM 1389 C C . ASN B 1 89 ? -12.730 20.283 19.763 1.00 16.77 87 ASN B C 1
ATOM 1390 O O . ASN B 1 89 ? -13.260 21.091 20.542 1.00 17.58 87 ASN B O 1
ATOM 1395 N N . ILE B 1 90 ? -11.628 19.610 20.069 1.00 15.91 88 ILE B N 1
ATOM 1396 C CA . ILE B 1 90 ? -11.068 19.679 21.413 1.00 16.56 88 ILE B CA 1
ATOM 1397 C C . ILE B 1 90 ? -9.850 20.541 21.395 1.00 15.65 88 ILE B C 1
ATOM 1398 O O . ILE B 1 90 ? -8.938 20.300 20.597 1.00 15.63 88 ILE B O 1
ATOM 1403 N N . GLU B 1 91 ? -9.813 21.552 22.259 1.00 14.65 89 GLU B N 1
ATOM 1404 C CA . GLU B 1 91 ? -8.602 22.359 22.383 1.00 15.68 89 GLU B CA 1
ATOM 1405 C C . GLU B 1 91 ? -8.008 22.226 23.777 1.00 15.88 89 GLU B C 1
ATOM 1406 O O . GLU B 1 91 ? -8.732 22.392 24.782 1.00 14.72 89 GLU B O 1
ATOM 1412 N N . LYS B 1 92 ? -6.710 21.924 23.844 1.00 15.54 90 LYS B N 1
ATOM 1413 C CA . LYS B 1 92 ? -6.015 21.919 25.132 1.00 16.28 90 LYS B CA 1
ATOM 1414 C C . LYS B 1 92 ? -5.645 23.346 25.506 1.00 16.49 90 LYS B C 1
ATOM 1415 O O . LYS B 1 92 ? -5.138 24.101 24.665 1.00 15.91 90 LYS B O 1
ATOM 1421 N N . VAL B 1 93 ? -5.875 23.713 26.771 1.00 14.85 91 VAL B N 1
ATOM 1422 C CA . VAL B 1 93 ? -5.724 25.101 27.217 1.00 15.60 91 VAL B CA 1
ATOM 1423 C C . VAL B 1 93 ? -4.878 25.107 28.490 1.00 15.37 91 VAL B C 1
ATOM 1424 O O . VAL B 1 93 ? -5.059 24.227 29.357 1.00 14.02 91 VAL B O 1
ATOM 1428 N N . GLU B 1 94 ? -3.961 26.076 28.571 1.00 15.16 92 GLU B N 1
ATOM 1429 C CA . GLU B 1 94 ? -3.266 26.478 29.803 1.00 16.28 92 GLU B CA 1
ATOM 1430 C C . GLU B 1 94 ? -4.058 27.557 30.532 1.00 15.12 92 GLU B C 1
ATOM 1431 O O . GLU B 1 94 ? -4.551 28.509 29.915 1.00 15.02 92 GLU B O 1
ATOM 1437 N N . LEU B 1 95 ? -4.189 27.426 31.848 1.00 13.89 93 LEU B N 1
ATOM 1438 C CA . LEU B 1 95 ? -4.902 28.465 32.594 1.00 14.58 93 LEU B CA 1
ATOM 1439 C C . LEU B 1 95 ? -3.851 29.469 33.039 1.00 14.90 93 LEU B C 1
ATOM 1440 O O . LEU B 1 95 ? -2.952 29.116 33.782 1.00 15.47 93 LEU B O 1
ATOM 1445 N N . LEU B 1 96 ? -3.953 30.711 32.595 1.00 14.05 94 LEU B N 1
ATOM 1446 C CA . LEU B 1 96 ? -3.081 31.751 33.166 1.00 14.02 94 LEU B CA 1
ATOM 1447 C C . LEU B 1 96 ? -3.491 32.217 34.584 1.00 14.19 94 LEU B C 1
ATOM 1448 O O . LEU B 1 96 ? -2.668 32.763 35.323 1.00 11.70 94 LEU B O 1
ATOM 1453 N N . ALA B 1 97 ? -4.766 32.038 34.932 1.00 13.30 95 ALA B N 1
ATOM 1454 C CA . ALA B 1 97 ? -5.290 32.430 36.253 1.00 13.74 95 ALA B CA 1
ATOM 1455 C C . ALA B 1 97 ? -6.703 31.862 36.300 1.00 13.98 95 ALA B C 1
ATOM 1456 O O . ALA B 1 97 ? -7.287 31.679 35.265 1.00 13.86 95 ALA B O 1
ATOM 1458 N N . ALA B 1 98 ? -7.268 31.678 37.490 1.00 13.58 96 ALA B N 1
ATOM 1459 C CA . ALA B 1 98 ? -8.595 31.050 37.658 1.00 14.24 96 ALA B CA 1
ATOM 1460 C C . ALA B 1 98 ? -9.207 31.520 38.979 1.00 13.89 96 ALA B C 1
ATOM 1461 O O . ALA B 1 98 ? -8.506 31.558 40.002 1.00 15.08 96 ALA B O 1
ATOM 1463 N N . LYS B 1 99 ? -10.487 31.903 38.935 1.00 12.90 97 LYS B N 1
ATOM 1464 C CA . LYS B 1 99 ? -11.270 32.196 40.115 1.00 14.21 97 LYS B CA 1
ATOM 1465 C C . LYS B 1 99 ? -12.276 31.080 40.191 1.00 14.47 97 LYS B C 1
ATOM 1466 O O . LYS B 1 99 ? -12.967 30.810 39.189 1.00 13.60 97 LYS B O 1
ATOM 1472 N N . LEU B 1 100 ? -12.356 30.448 41.365 1.00 13.99 98 LEU B N 1
ATOM 1473 C CA . LEU B 1 100 ? -13.420 29.455 41.686 1.00 16.71 98 LEU B CA 1
ATOM 1474 C C . LEU B 1 100 ? -14.101 29.798 43.006 1.00 16.49 98 LEU B C 1
ATOM 1475 O O . LEU B 1 100 ? -13.469 30.402 43.858 1.00 16.96 98 LEU B O 1
ATOM 1480 N N . PRO B 1 101 ? -15.375 29.375 43.216 1.00 17.80 99 PRO B N 1
ATOM 1481 C CA . PRO B 1 101 ? -15.914 29.569 44.579 1.00 17.71 99 PRO B CA 1
ATOM 1482 C C . PRO B 1 101 ? -15.136 28.751 45.614 1.00 18.80 99 PRO B C 1
ATOM 1483 O O . PRO B 1 101 ? -14.596 27.693 45.284 1.00 19.02 99 PRO B O 1
ATOM 1487 N N . ALA B 1 102 ? -15.045 29.265 46.833 1.00 19.98 100 ALA B N 1
ATOM 1488 C CA . ALA B 1 102 ? -14.233 28.636 47.916 1.00 21.57 100 ALA B CA 1
ATOM 1489 C C . ALA B 1 102 ? -13.765 27.195 47.647 1.00 22.21 100 ALA B C 1
ATOM 1490 O O . ALA B 1 102 ? -12.814 26.964 46.860 1.00 24.67 100 ALA B O 1
ATOM 1500 N N . THR C 1 4 ? 1.772 23.833 3.759 1.00 20.78 2 THR C N 1
ATOM 1501 C CA . THR C 1 4 ? 0.784 23.357 4.696 1.00 20.19 2 THR C CA 1
ATOM 1502 C C . THR C 1 4 ? 1.177 23.893 6.079 1.00 18.56 2 THR C C 1
ATOM 1503 O O . THR C 1 4 ? 2.378 23.905 6.419 1.00 17.79 2 THR C O 1
ATOM 1507 N N . LYS C 1 5 ? 0.175 24.339 6.851 1.00 16.67 3 LYS C N 1
ATOM 1508 C CA . LYS C 1 5 ? 0.383 25.068 8.122 1.00 15.17 3 LYS C CA 1
ATOM 1509 C C . LYS C 1 5 ? -0.304 24.405 9.329 1.00 14.70 3 LYS C C 1
ATOM 1510 O O . LYS C 1 5 ? -0.008 24.722 10.506 1.00 12.55 3 LYS C O 1
ATOM 1516 N N . LEU C 1 6 ? -1.244 23.502 9.047 1.00 12.70 4 LEU C N 1
ATOM 1517 C CA . LEU C 1 6 ? -2.071 22.918 10.089 1.00 12.20 4 LEU C CA 1
ATOM 1518 C C . LEU C 1 6 ? -2.245 21.433 9.875 1.00 11.83 4 LEU C C 1
ATOM 1519 O O . LEU C 1 6 ? -2.181 20.937 8.731 1.00 9.72 4 LEU C O 1
ATOM 1524 N N . ALA C 1 7 ? -2.469 20.722 10.977 1.00 11.23 5 ALA C N 1
ATOM 1525 C CA . ALA C 1 7 ? -2.549 19.261 10.924 1.00 11.85 5 ALA C CA 1
ATOM 1526 C C . ALA C 1 7 ? -3.469 18.675 11.987 1.00 11.87 5 ALA C C 1
ATOM 1527 O O . ALA C 1 7 ? -3.937 19.387 12.877 1.00 13.10 5 ALA C O 1
ATOM 1529 N N . LEU C 1 8 ? -3.748 17.386 11.865 1.00 11.87 6 LEU C N 1
ATOM 1530 C CA . LEU C 1 8 ? -4.493 16.662 12.885 1.00 13.12 6 LEU C CA 1
ATOM 1531 C C . LEU C 1 8 ? -3.794 15.342 13.089 1.00 13.10 6 LEU C C 1
ATOM 1532 O O . LEU C 1 8 ? -3.300 14.757 12.118 1.00 12.66 6 LEU C O 1
ATOM 1537 N N . PHE C 1 9 ? -3.838 14.841 14.318 1.00 12.00 7 PHE C N 1
ATOM 1538 C CA . PHE C 1 9 ? -3.279 13.500 14.622 1.00 11.91 7 PHE C CA 1
ATOM 1539 C C . PHE C 1 9 ? -4.262 12.765 15.550 1.00 11.89 7 PHE C C 1
ATOM 1540 O O . PHE C 1 9 ? -4.775 13.369 16.495 1.00 11.77 7 PHE C O 1
ATOM 1548 N N . VAL C 1 10 ? -4.576 11.507 15.249 1.00 11.09 8 VAL C N 1
ATOM 1549 C CA . VAL C 1 10 ? -5.435 10.749 16.116 1.00 11.92 8 VAL C CA 1
ATOM 1550 C C . VAL C 1 10 ? -4.859 9.337 16.246 1.00 13.02 8 VAL C C 1
ATOM 1551 O O . VAL C 1 10 ? -4.452 8.707 15.223 1.00 13.33 8 VAL C O 1
ATOM 1555 N N . ARG C 1 11 ? -4.803 8.827 17.474 1.00 12.44 9 ARG C N 1
ATOM 1556 C CA . ARG C 1 11 ? -4.382 7.433 17.661 1.00 13.57 9 ARG C CA 1
ATOM 1557 C C . ARG C 1 11 ? -5.659 6.638 17.901 1.00 13.17 9 ARG C C 1
ATOM 1558 O O . ARG C 1 11 ? -6.554 7.118 18.594 1.00 13.16 9 ARG C O 1
ATOM 1566 N N . LEU C 1 12 ? -5.753 5.445 17.310 1.00 13.48 10 LEU C N 1
ATOM 1567 C CA . LEU C 1 12 ? -7.016 4.620 17.324 1.00 12.88 10 LEU C CA 1
ATOM 1568 C C . LEU C 1 12 ? -6.720 3.210 17.802 1.00 13.61 10 LEU C C 1
ATOM 1569 O O . LEU C 1 12 ? -5.825 2.558 17.245 1.00 14.57 10 LEU C O 1
ATOM 1574 N N . GLU C 1 13 ? -7.448 2.727 18.828 1.00 13.31 11 GLU C N 1
ATOM 1575 C CA . GLU C 1 13 ? -7.193 1.408 19.387 1.00 13.27 11 GLU C CA 1
ATOM 1576 C C . GLU C 1 13 ? -8.357 0.556 18.968 1.00 13.60 11 GLU C C 1
ATOM 1577 O O . GLU C 1 13 ? -9.508 0.897 19.293 1.00 14.40 11 GLU C O 1
ATOM 1583 N N . ALA C 1 14 ? -8.063 -0.525 18.246 1.00 12.50 12 ALA C N 1
ATOM 1584 C CA . ALA C 1 14 ? -9.080 -1.482 17.787 1.00 13.04 12 ALA C CA 1
ATOM 1585 C C . ALA C 1 14 ? -9.630 -2.409 18.880 1.00 12.75 12 ALA C C 1
ATOM 1586 O O . ALA C 1 14 ? -8.884 -3.011 19.693 1.00 12.96 12 ALA C O 1
ATOM 1588 N N . LYS C 1 15 ? -10.935 -2.611 18.852 1.00 11.79 13 LYS C N 1
ATOM 1589 C CA . LYS C 1 15 ? -11.541 -3.665 19.679 1.00 12.29 13 LYS C CA 1
ATOM 1590 C C . LYS C 1 15 ? -11.036 -5.051 19.335 1.00 13.39 13 LYS C C 1
ATOM 1591 O O . LYS C 1 15 ? -10.788 -5.353 18.165 1.00 13.86 13 LYS C O 1
ATOM 1597 N N . PRO C 1 16 ? -10.935 -5.950 20.343 1.00 14.10 14 PRO C N 1
ATOM 1598 C CA . PRO C 1 16 ? -10.591 -7.342 19.990 1.00 14.11 14 PRO C CA 1
ATOM 1599 C C . PRO C 1 16 ? -11.500 -7.917 18.894 1.00 13.48 14 PRO C C 1
ATOM 1600 O O . PRO C 1 16 ? -12.730 -7.880 19.023 1.00 13.70 14 PRO C O 1
ATOM 1604 N N . GLY C 1 17 ? -10.914 -8.437 17.826 1.00 13.17 15 GLY C N 1
ATOM 1605 C CA . GLY C 1 17 ? -11.706 -8.961 16.701 1.00 12.10 15 GLY C CA 1
ATOM 1606 C C . GLY C 1 17 ? -12.017 -7.992 15.571 1.00 12.69 15 GLY C C 1
ATOM 1607 O O . GLY C 1 17 ? -12.512 -8.433 14.497 1.00 13.04 15 GLY C O 1
ATOM 1608 N N . GLN C 1 18 ? -11.757 -6.689 15.810 1.00 11.61 16 GLN C N 1
ATOM 1609 C CA . GLN C 1 18 ? -12.004 -5.612 14.819 1.00 11.64 16 GLN C CA 1
ATOM 1610 C C . GLN C 1 18 ? -10.715 -5.007 14.272 1.00 10.52 16 GLN C C 1
ATOM 1611 O O . GLN C 1 18 ? -10.746 -3.949 13.628 1.00 11.22 16 GLN C O 1
ATOM 1617 N N . GLU C 1 19 ? -9.588 -5.673 14.498 1.00 12.44 17 GLU C N 1
ATOM 1618 C CA . GLU C 1 19 ? -8.291 -5.135 14.030 1.00 12.91 17 GLU C CA 1
ATOM 1619 C C . GLU C 1 19 ? -8.223 -5.091 12.495 1.00 14.08 17 GLU C C 1
ATOM 1620 O O . GLU C 1 19 ? -7.880 -4.065 11.925 1.00 15.08 17 GLU C O 1
ATOM 1626 N N . ALA C 1 20 ? -8.571 -6.195 11.829 1.00 13.45 18 ALA C N 1
ATOM 1627 C CA . ALA C 1 20 ? -8.650 -6.220 10.376 1.00 14.47 18 ALA C CA 1
ATOM 1628 C C . ALA C 1 20 ? -9.656 -5.210 9.868 1.00 14.06 18 ALA C C 1
ATOM 1629 O O . ALA C 1 20 ? -9.408 -4.498 8.889 1.00 14.80 18 ALA C O 1
ATOM 1631 N N . ALA C 1 21 ? -10.827 -5.174 10.515 1.00 14.38 19 ALA C N 1
ATOM 1632 C CA . ALA C 1 21 ? -11.895 -4.287 10.113 1.00 13.67 19 ALA C CA 1
ATOM 1633 C C . ALA C 1 21 ? -11.417 -2.842 10.193 1.00 14.62 19 ALA C C 1
ATOM 1634 O O . ALA C 1 21 ? -11.723 -2.068 9.311 1.00 13.90 19 ALA C O 1
ATOM 1636 N N . LEU C 1 22 ? -10.651 -2.482 11.233 1.00 12.82 20 LEU C N 1
ATOM 1637 C CA . LEU C 1 22 ? -10.219 -1.086 11.333 1.00 13.28 20 LEU C CA 1
ATOM 1638 C C . LEU C 1 22 ? -9.152 -0.743 10.283 1.00 13.00 20 LEU C C 1
ATOM 1639 O O . LEU C 1 22 ? -9.234 0.312 9.611 1.00 13.59 20 LEU C O 1
ATOM 1644 N N . ALA C 1 23 ? -8.191 -1.658 10.095 1.00 12.83 21 ALA C N 1
ATOM 1645 C CA . ALA C 1 23 ? -7.125 -1.492 9.102 1.00 13.40 21 ALA C CA 1
ATOM 1646 C C . ALA C 1 23 ? -7.748 -1.362 7.712 1.00 13.33 21 ALA C C 1
ATOM 1647 O O . ALA C 1 23 ? -7.342 -0.505 6.908 1.00 12.52 21 ALA C O 1
ATOM 1649 N N . ASP C 1 24 ? -8.753 -2.205 7.432 1.00 12.86 22 ASP C N 1
ATOM 1650 C CA . ASP C 1 24 ? -9.412 -2.191 6.109 1.00 14.62 22 ASP C CA 1
ATOM 1651 C C . ASP C 1 24 ? -10.200 -0.890 5.929 1.00 12.84 22 ASP C C 1
ATOM 1652 O O . ASP C 1 24 ? -10.178 -0.267 4.852 1.00 13.19 22 ASP C O 1
ATOM 1657 N N . PHE C 1 25 ? -10.862 -0.461 7.006 1.00 13.79 23 PHE C N 1
ATOM 1658 C CA . PHE C 1 25 ? -11.594 0.818 6.989 1.00 12.85 23 PHE C CA 1
ATOM 1659 C C . PHE C 1 25 ? -10.641 1.954 6.660 1.00 13.35 23 PHE C C 1
ATOM 1660 O O . PHE C 1 25 ? -10.939 2.805 5.805 1.00 13.23 23 PHE C O 1
ATOM 1668 N N . LEU C 1 26 ? -9.510 2.009 7.345 1.00 11.18 24 LEU C N 1
ATOM 1669 C CA . LEU C 1 26 ? -8.599 3.142 7.109 1.00 12.31 24 LEU C CA 1
ATOM 1670 C C . LEU C 1 26 ? -8.026 3.122 5.708 1.00 12.80 24 LEU C C 1
ATOM 1671 O O . LEU C 1 26 ? -7.951 4.171 5.030 1.00 12.43 24 LEU C O 1
ATOM 1676 N N . ALA C 1 27 ? -7.633 1.930 5.249 1.00 12.97 25 ALA C N 1
ATOM 1677 C CA . ALA C 1 27 ? -7.079 1.826 3.906 1.00 14.15 25 ALA C CA 1
ATOM 1678 C C . ALA C 1 27 ? -8.150 2.234 2.900 1.00 14.38 25 ALA C C 1
ATOM 1679 O O . ALA C 1 27 ? -7.848 2.975 1.944 1.00 14.07 25 ALA C O 1
ATOM 1681 N N . SER C 1 28 ? -9.409 1.831 3.137 1.00 13.73 26 SER C N 1
ATOM 1682 C CA . SER C 1 28 ? -10.500 2.114 2.187 1.00 14.33 26 SER C CA 1
ATOM 1683 C C . SER C 1 28 ? -10.833 3.619 2.033 1.00 14.22 26 SER C C 1
ATOM 1684 O O . SER C 1 28 ? -11.468 4.035 1.036 1.00 14.95 26 SER C O 1
ATOM 1687 N N . ALA C 1 29 ? -10.392 4.441 3.002 1.00 13.61 27 ALA C N 1
ATOM 1688 C CA . ALA C 1 29 ? -10.710 5.855 3.039 1.00 14.36 27 ALA C CA 1
ATOM 1689 C C . ALA C 1 29 ? -9.818 6.688 2.116 1.00 13.83 27 ALA C C 1
ATOM 1690 O O . ALA C 1 29 ? -10.057 7.884 1.965 1.00 14.35 27 ALA C O 1
ATOM 1692 N N . LEU C 1 30 ? -8.776 6.084 1.552 1.00 12.99 28 LEU C N 1
ATOM 1693 C CA . LEU C 1 30 ? -7.843 6.842 0.705 1.00 13.40 28 LEU C CA 1
ATOM 1694 C C . LEU C 1 30 ? -8.537 7.603 -0.421 1.00 12.87 28 LEU C C 1
ATOM 1695 O O . LEU C 1 30 ? -8.235 8.761 -0.639 1.00 13.18 28 LEU C O 1
ATOM 1700 N N . PRO C 1 31 ? -9.456 6.948 -1.170 1.00 12.77 29 PRO C N 1
ATOM 1701 C CA . PRO C 1 31 ? -10.151 7.728 -2.215 1.00 12.64 29 PRO C CA 1
ATOM 1702 C C . PRO C 1 31 ? -10.937 8.955 -1.685 1.00 12.05 29 PRO C C 1
ATOM 1703 O O . PRO C 1 31 ? -11.013 10.000 -2.365 1.00 10.52 29 PRO C O 1
ATOM 1707 N N . LEU C 1 32 ? -11.507 8.826 -0.491 1.00 11.91 30 LEU C N 1
ATOM 1708 C CA . LEU C 1 32 ? -12.180 9.916 0.201 1.00 11.51 30 LEU C CA 1
ATOM 1709 C C . LEU C 1 32 ? -11.186 11.031 0.503 1.00 9.94 30 LEU C C 1
ATOM 1710 O O . LEU C 1 32 ? -11.508 12.210 0.354 1.00 9.53 30 LEU C O 1
ATOM 1715 N N . ALA C 1 33 ? -9.963 10.671 0.923 1.00 9.84 31 ALA C N 1
ATOM 1716 C CA . ALA C 1 33 ? -8.941 11.700 1.141 1.00 9.99 31 ALA C CA 1
ATOM 1717 C C . ALA C 1 33 ? -8.465 12.365 -0.173 1.00 10.36 31 ALA C C 1
ATOM 1718 O O . ALA C 1 33 ? -8.300 13.607 -0.229 1.00 9.88 31 ALA C O 1
ATOM 1720 N N . ASN C 1 34 ? -8.341 11.571 -1.246 1.00 9.72 32 ASN C N 1
ATOM 1721 C CA . ASN C 1 34 ? -7.956 12.137 -2.536 1.00 10.70 32 ASN C CA 1
ATOM 1722 C C . ASN C 1 34 ? -9.000 13.161 -3.006 1.00 10.19 32 ASN C C 1
ATOM 1723 O O . ASN C 1 34 ? -8.635 14.169 -3.592 1.00 11.31 32 ASN C O 1
ATOM 1728 N N . ALA C 1 35 ? -10.285 12.889 -2.741 1.00 9.62 33 ALA C N 1
ATOM 1729 C CA . ALA C 1 35 ? -11.370 13.786 -3.096 1.00 10.27 33 ALA C CA 1
ATOM 1730 C C . ALA C 1 35 ? -11.372 15.150 -2.407 1.00 10.39 33 ALA C C 1
ATOM 1731 O O . ALA C 1 35 ? -11.919 16.117 -2.958 1.00 9.30 33 ALA C O 1
ATOM 1733 N N . GLU C 1 36 ? -10.770 15.221 -1.222 1.00 10.23 34 GLU C N 1
ATOM 1734 C CA . GLU C 1 36 ? -10.658 16.453 -0.427 1.00 11.49 34 GLU C CA 1
ATOM 1735 C C . GLU C 1 36 ? -9.492 17.304 -0.892 1.00 11.19 34 GLU C C 1
ATOM 1736 O O . GLU C 1 36 ? -8.341 17.064 -0.526 1.00 10.61 34 GLU C O 1
ATOM 1742 N N . SER C 1 37 ? -9.789 18.285 -1.737 1.00 12.37 35 SER C N 1
ATOM 1743 C CA . SER C 1 37 ? -8.746 19.117 -2.290 1.00 14.35 35 SER C CA 1
ATOM 1744 C C . SER C 1 37 ? -8.012 19.898 -1.200 1.00 14.99 35 SER C C 1
ATOM 1745 O O . SER C 1 37 ? -6.815 20.122 -1.315 1.00 16.67 35 SER C O 1
ATOM 1748 N N . GLY C 1 38 ? -8.716 20.299 -0.149 1.00 15.73 36 GLY C N 1
ATOM 1749 C CA . GLY C 1 38 ? -8.054 21.036 0.954 1.00 15.69 36 GLY C CA 1
ATOM 1750 C C . GLY C 1 38 ? -7.235 20.146 1.885 1.00 15.32 36 GLY C C 1
ATOM 1751 O O . GLY C 1 38 ? -6.487 20.640 2.752 1.00 16.30 36 GLY C O 1
ATOM 1752 N N . THR C 1 39 ? -7.366 18.832 1.734 1.00 14.24 37 THR C N 1
ATOM 1753 C CA . THR C 1 39 ? -6.527 17.888 2.502 1.00 13.23 37 THR C CA 1
ATOM 1754 C C . THR C 1 39 ? -5.237 17.601 1.758 1.00 12.89 37 THR C C 1
ATOM 1755 O O . THR C 1 39 ? -5.205 16.774 0.842 1.00 15.04 37 THR C O 1
ATOM 1759 N N . THR C 1 40 ? -4.182 18.310 2.124 1.00 11.88 38 THR C N 1
ATOM 1760 C CA . THR C 1 40 ? -2.962 18.294 1.334 1.00 13.58 38 THR C CA 1
ATOM 1761 C C . THR C 1 40 ? -2.234 16.948 1.410 1.00 12.17 38 THR C C 1
ATOM 1762 O O . THR C 1 40 ? -1.738 16.428 0.391 1.00 13.74 38 THR C O 1
ATOM 1766 N N . ALA C 1 41 ? -2.173 16.395 2.608 1.00 11.40 39 ALA C N 1
ATOM 1767 C CA . ALA C 1 41 ? -1.536 15.109 2.794 1.00 11.69 39 ALA C CA 1
ATOM 1768 C C . ALA C 1 41 ? -2.398 14.332 3.804 1.00 11.20 39 ALA C C 1
ATOM 1769 O O . ALA C 1 41 ? -3.013 14.945 4.672 1.00 11.33 39 ALA C O 1
ATOM 1771 N N . TRP C 1 42 ? -2.446 13.007 3.670 1.00 10.57 40 TRP C N 1
ATOM 1772 C CA . TRP C 1 42 ? -3.257 12.184 4.579 1.00 11.93 40 TRP C CA 1
ATOM 1773 C C . TRP C 1 42 ? -2.601 10.816 4.680 1.00 11.92 40 TRP C C 1
ATOM 1774 O O . TRP C 1 42 ? -2.303 10.226 3.665 1.00 12.50 40 TRP C O 1
ATOM 1785 N N . PHE C 1 43 ? -2.404 10.309 5.906 1.00 11.48 41 PHE C N 1
ATOM 1786 C CA . PHE C 1 43 ? -1.681 9.061 6.109 1.00 12.17 41 PHE C CA 1
ATOM 1787 C C . PHE C 1 43 ? -2.493 8.187 7.040 1.00 12.03 41 PHE C C 1
ATOM 1788 O O . PHE C 1 43 ? -2.831 8.624 8.134 1.00 12.40 41 PHE C O 1
ATOM 1796 N N . ALA C 1 44 ? -2.752 6.953 6.632 1.00 10.95 42 ALA C N 1
ATOM 1797 C CA . ALA C 1 44 ? -3.353 5.947 7.536 1.00 11.56 42 ALA C CA 1
ATOM 1798 C C . ALA C 1 44 ? -2.226 5.168 8.163 1.00 11.97 42 ALA C C 1
ATOM 1799 O O . ALA C 1 44 ? -1.424 4.579 7.438 1.00 13.59 42 ALA C O 1
ATOM 1801 N N . LEU C 1 45 ? -2.161 5.160 9.498 1.00 11.16 43 LEU C N 1
ATOM 1802 C CA . LEU C 1 45 ? -0.996 4.648 10.234 1.00 11.58 43 LEU C CA 1
ATOM 1803 C C . LEU C 1 45 ? -1.338 3.352 10.917 1.00 11.85 43 LEU C C 1
ATOM 1804 O O . LEU C 1 45 ? -2.472 3.140 11.329 1.00 11.66 43 LEU C O 1
ATOM 1809 N N . LYS C 1 46 ? -0.339 2.467 10.987 1.00 12.51 44 LYS C N 1
ATOM 1810 C CA . LYS C 1 46 ? -0.370 1.287 11.813 1.00 12.56 44 LYS C CA 1
ATOM 1811 C C . LYS C 1 46 ? 0.854 1.285 12.688 1.00 13.28 44 LYS C C 1
ATOM 1812 O O . LYS C 1 46 ? 1.991 1.212 12.184 1.00 11.88 44 LYS C O 1
ATOM 1818 N N . PHE C 1 47 ? 0.611 1.378 14.008 1.00 13.66 45 PHE C N 1
ATOM 1819 C CA . PHE C 1 47 ? 1.684 1.306 15.012 1.00 14.42 45 PHE C CA 1
ATOM 1820 C C . PHE C 1 47 ? 1.899 -0.110 15.477 1.00 14.90 45 PHE C C 1
ATOM 1821 O O . PHE C 1 47 ? 3.010 -0.478 15.858 1.00 15.33 45 PHE C O 1
ATOM 1829 N N . GLY C 1 48 ? 0.831 -0.887 15.514 1.00 15.68 46 GLY C N 1
ATOM 1830 C CA . GLY C 1 48 ? 0.893 -2.264 16.020 1.00 15.45 46 GLY C CA 1
ATOM 1831 C C . GLY C 1 48 ? -0.370 -3.022 15.639 1.00 16.16 46 GLY C C 1
ATOM 1832 O O . GLY C 1 48 ? -1.234 -2.469 14.959 1.00 16.33 46 GLY C O 1
ATOM 1833 N N . PRO C 1 49 ? -0.475 -4.299 16.043 1.00 16.25 47 PRO C N 1
ATOM 1834 C CA . PRO C 1 49 ? -1.631 -5.099 15.641 1.00 17.35 47 PRO C CA 1
ATOM 1835 C C . PRO C 1 49 ? -2.964 -4.514 16.016 1.00 16.11 47 PRO C C 1
ATOM 1836 O O . PRO C 1 49 ? -3.909 -4.767 15.293 1.00 17.15 47 PRO C O 1
ATOM 1840 N N . SER C 1 50 ? -3.065 -3.775 17.122 1.00 15.10 48 SER C N 1
ATOM 1841 C CA . SER C 1 50 ? -4.384 -3.189 17.457 1.00 15.88 48 SER C CA 1
ATOM 1842 C C . SER C 1 50 ? -4.378 -1.680 17.612 1.00 15.53 48 SER C C 1
ATOM 1843 O O . SER C 1 50 ? -5.346 -1.100 18.142 1.00 16.60 48 SER C O 1
ATOM 1846 N N . THR C 1 51 ? -3.304 -1.040 17.153 1.00 14.16 49 THR C N 1
ATOM 1847 C CA . THR C 1 51 ? -3.130 0.398 17.393 1.00 13.00 49 THR C CA 1
ATOM 1848 C C . THR C 1 51 ? -2.846 1.017 16.031 1.00 13.49 49 THR C C 1
ATOM 1849 O O . THR C 1 51 ? -1.891 0.622 15.326 1.00 11.39 49 THR C O 1
ATOM 1853 N N . PHE C 1 52 ? -3.688 1.987 15.676 1.00 13.05 50 PHE C N 1
ATOM 1854 C CA . PHE C 1 52 ? -3.664 2.571 14.365 1.00 12.27 50 PHE C CA 1
ATOM 1855 C C . PHE C 1 52 ? -3.744 4.084 14.543 1.00 13.04 50 PHE C C 1
ATOM 1856 O O . PHE C 1 52 ? -3.701 4.568 15.674 1.00 12.99 50 PHE C O 1
ATOM 1864 N N . GLY C 1 53 ? -3.853 4.828 13.444 1.00 11.75 51 GLY C N 1
ATOM 1865 C CA . GLY C 1 53 ? -3.963 6.284 13.544 1.00 12.05 51 GLY C CA 1
ATOM 1866 C C . GLY C 1 53 ? -4.071 6.971 12.187 1.00 12.29 51 GLY C C 1
ATOM 1867 O O . GLY C 1 53 ? -4.066 6.300 11.139 1.00 13.48 51 GLY C O 1
ATOM 1868 N N . VAL C 1 54 ? -4.239 8.291 12.212 1.00 12.19 52 VAL C N 1
ATOM 1869 C CA . VAL C 1 54 ? -4.283 9.093 10.998 1.00 12.26 52 VAL C CA 1
ATOM 1870 C C . VAL C 1 54 ? -3.485 10.361 11.331 1.00 11.79 52 VAL C C 1
ATOM 1871 O O . VAL C 1 54 ? -3.592 10.930 12.460 1.00 11.39 52 VAL C O 1
ATOM 1875 N N . PHE C 1 55 ? -2.669 10.759 10.374 1.00 11.37 53 PHE C N 1
ATOM 1876 C CA . PHE C 1 55 ? -2.046 12.094 10.352 1.00 11.68 53 PHE C CA 1
ATOM 1877 C C . PHE C 1 55 ? -2.474 12.758 9.075 1.00 12.46 53 PHE C C 1
ATOM 1878 O O . PHE C 1 55 ? -2.427 12.121 7.972 1.00 10.26 53 PHE C O 1
ATOM 1886 N N . ASP C 1 56 ? -2.908 14.013 9.174 1.00 12.02 54 ASP C N 1
ATOM 1887 C CA . ASP C 1 56 ? -3.152 14.753 7.947 1.00 13.53 54 ASP C CA 1
ATOM 1888 C C . ASP C 1 56 ? -2.832 16.223 8.054 1.00 12.91 54 ASP C C 1
ATOM 1889 O O . ASP C 1 5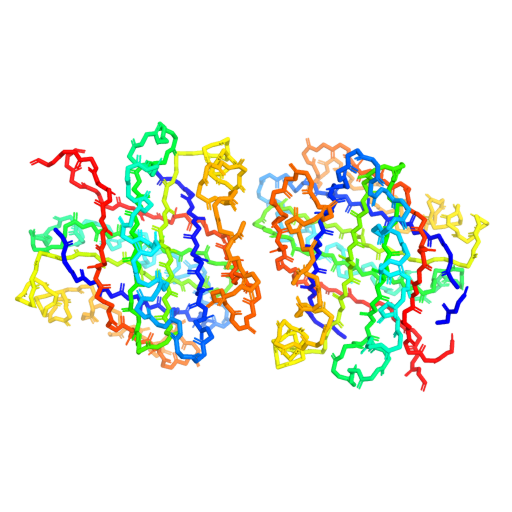6 ? -2.735 16.762 9.150 1.00 13.50 54 ASP C O 1
ATOM 1894 N N . ALA C 1 57 ? -2.698 16.865 6.904 1.00 12.66 55 ALA C N 1
ATOM 1895 C CA . ALA C 1 57 ? -2.120 18.193 6.823 1.00 12.39 55 ALA C CA 1
ATOM 1896 C C . ALA C 1 57 ? -2.955 19.036 5.875 1.00 13.56 55 ALA C C 1
ATOM 1897 O O . ALA C 1 57 ? -3.554 18.497 4.924 1.00 12.22 55 ALA C O 1
ATOM 1899 N N . PHE C 1 58 ? -3.000 20.342 6.159 1.00 13.48 56 PHE C N 1
ATOM 1900 C CA . PHE C 1 58 ? -3.908 21.291 5.495 1.00 15.18 56 PHE C CA 1
ATOM 1901 C C . PHE C 1 58 ? -3.209 22.606 5.243 1.00 16.11 56 PHE C C 1
ATOM 1902 O O . PHE C 1 58 ? -2.282 22.947 5.968 1.00 16.19 56 PHE C O 1
ATOM 1910 N N . ALA C 1 59 ? -3.631 23.345 4.211 1.00 18.23 57 ALA C N 1
ATOM 1911 C CA . ALA C 1 59 ? -3.075 24.685 4.004 1.00 18.47 57 ALA C CA 1
ATOM 1912 C C . ALA C 1 59 ? -3.562 25.659 5.048 1.00 19.21 57 ALA C C 1
ATOM 1913 O O . ALA C 1 59 ? -2.816 26.517 5.476 1.00 19.80 57 ALA C O 1
ATOM 1915 N N . ASP C 1 60 ? -4.821 25.530 5.471 1.00 19.16 58 ASP C N 1
ATOM 1916 C CA . ASP C 1 60 ? -5.420 26.515 6.329 1.00 19.46 58 ASP C CA 1
ATOM 1917 C C . ASP C 1 60 ? -6.590 25.925 7.084 1.00 18.60 58 ASP C C 1
ATOM 1918 O O . ASP C 1 60 ? -6.957 24.772 6.834 1.00 17.95 58 ASP C O 1
ATOM 1923 N N . GLU C 1 61 ? -7.193 26.730 7.957 1.00 17.56 59 GLU C N 1
ATOM 1924 C CA . GLU C 1 61 ? -8.207 26.225 8.882 1.00 17.94 59 GLU C CA 1
ATOM 1925 C C . GLU C 1 61 ? -9.435 25.776 8.100 1.00 18.15 59 GLU C C 1
ATOM 1926 O O . GLU C 1 61 ? -10.143 24.831 8.506 1.00 17.35 59 GLU C O 1
ATOM 1932 N N . ALA C 1 62 ? -9.700 26.437 6.976 1.00 17.27 60 ALA C N 1
ATOM 1933 C CA . ALA C 1 62 ? -10.851 26.041 6.175 1.00 18.68 60 ALA C CA 1
ATOM 1934 C C . ALA C 1 62 ? -10.670 24.588 5.694 1.00 18.15 60 ALA C C 1
ATOM 1935 O O . ALA C 1 62 ? -11.635 23.803 5.713 1.00 17.84 60 ALA C O 1
ATOM 1937 N N . GLY C 1 63 ? -9.460 24.255 5.244 1.00 17.38 61 GLY C N 1
ATOM 1938 C CA . GLY C 1 63 ? -9.145 22.876 4.870 1.00 16.23 61 GLY C CA 1
ATOM 1939 C C . GLY C 1 63 ? -9.282 21.907 6.047 1.00 15.50 61 GLY C C 1
ATOM 1940 O O . GLY C 1 63 ? -9.821 20.801 5.917 1.00 13.70 61 GLY C O 1
ATOM 1941 N N . ARG C 1 64 ? -8.773 22.308 7.198 1.00 14.50 62 ARG C N 1
ATOM 1942 C CA . ARG C 1 64 ? -8.873 21.424 8.344 1.00 15.34 62 ARG C CA 1
ATOM 1943 C C . ARG C 1 64 ? -10.342 21.179 8.748 1.00 15.48 62 ARG C C 1
ATOM 1944 O O . ARG C 1 64 ? -10.743 20.023 9.029 1.00 15.46 62 ARG C O 1
ATOM 1952 N N . GLN C 1 65 ? -11.147 22.242 8.756 1.00 15.04 63 GLN C N 1
ATOM 1953 C CA . GLN C 1 65 ? -12.538 22.099 9.143 1.00 15.97 63 GLN C CA 1
ATOM 1954 C C . GLN C 1 65 ? -13.341 21.312 8.106 1.00 15.76 63 GLN C C 1
ATOM 1955 O O . GLN C 1 65 ? -14.285 20.589 8.441 1.00 15.60 63 GLN C O 1
ATOM 1961 N N . ALA C 1 66 ? -12.983 21.494 6.839 1.00 14.95 64 ALA C N 1
ATOM 1962 C CA . ALA C 1 66 ? -13.659 20.755 5.772 1.00 15.44 64 ALA C CA 1
ATOM 1963 C C . ALA C 1 66 ? -13.413 19.281 5.912 1.00 15.17 64 ALA C C 1
ATOM 1964 O O . ALA C 1 66 ? -14.331 18.491 5.668 1.00 16.37 64 ALA C O 1
ATOM 1966 N N . HIS C 1 67 ? -12.203 18.899 6.340 1.00 14.14 65 HIS C N 1
ATOM 1967 C CA . HIS C 1 67 ? -11.922 17.519 6.615 1.00 13.12 65 HIS C CA 1
ATOM 1968 C C . HIS C 1 67 ? -12.761 17.014 7.808 1.00 12.42 65 HIS C C 1
ATOM 1969 O O . HIS C 1 67 ? -13.327 15.920 7.737 1.00 14.32 65 HIS C O 1
ATOM 1976 N N . LEU C 1 68 ? -12.839 17.795 8.879 1.00 12.76 66 LEU C N 1
ATOM 1977 C CA . LEU C 1 68 ? -13.582 17.374 10.101 1.00 13.50 66 LEU C CA 1
ATOM 1978 C C . LEU C 1 68 ? -15.068 17.296 9.819 1.00 13.57 66 LEU C C 1
ATOM 1979 O O . LEU C 1 68 ? -15.788 16.518 10.443 1.00 13.49 66 LEU C O 1
ATOM 1984 N N . ASN C 1 69 ? -15.520 18.103 8.862 1.00 12.52 67 ASN C N 1
ATOM 1985 C CA . ASN C 1 69 ? -16.928 18.076 8.417 1.00 13.80 67 ASN C CA 1
ATOM 1986 C C . ASN C 1 69 ? -17.144 17.140 7.227 1.00 14.58 67 ASN C C 1
ATOM 1987 O O . ASN C 1 69 ? -18.235 17.072 6.667 1.00 15.69 67 ASN C O 1
ATOM 1992 N N . GLY C 1 70 ? -16.120 16.369 6.865 1.00 13.02 68 GLY C N 1
ATOM 1993 C CA . GLY C 1 70 ? -16.151 15.606 5.617 1.00 14.10 68 GLY C CA 1
ATOM 1994 C C . GLY C 1 70 ? -16.431 14.125 5.786 1.00 13.69 68 GLY C C 1
ATOM 1995 O O . GLY C 1 70 ? -16.901 13.684 6.840 1.00 15.08 68 GLY C O 1
ATOM 1996 N N . GLN C 1 71 ? -16.180 13.367 4.716 1.00 13.89 69 GLN C N 1
ATOM 1997 C CA . GLN C 1 71 ? -16.712 12.012 4.579 1.00 12.95 69 GLN C CA 1
ATOM 1998 C C . GLN C 1 71 ? -15.954 11.016 5.434 1.00 12.96 69 GLN C C 1
ATOM 1999 O O . GLN C 1 71 ? -16.532 10.026 5.907 1.00 12.72 69 GLN C O 1
ATOM 2005 N N . ILE C 1 72 ? -14.659 11.262 5.621 1.00 12.68 70 ILE C N 1
ATOM 2006 C CA . ILE C 1 72 ? -13.834 10.292 6.349 1.00 12.52 70 ILE C CA 1
ATOM 2007 C C . ILE C 1 72 ? -14.136 10.407 7.821 1.00 12.11 70 ILE C C 1
ATOM 2008 O O . ILE C 1 72 ? -14.342 9.417 8.486 1.00 12.47 70 ILE C O 1
ATOM 2013 N N . ALA C 1 73 ? -14.144 11.638 8.314 1.00 13.03 71 ALA C N 1
ATOM 2014 C CA . ALA C 1 73 ? -14.494 11.861 9.717 1.00 12.53 71 ALA C CA 1
ATOM 2015 C C . ALA C 1 73 ? -15.923 11.355 10.021 1.00 13.05 71 ALA C C 1
ATOM 2016 O O . ALA C 1 73 ? -16.178 10.779 11.079 1.00 13.20 71 ALA C O 1
ATOM 2018 N N . ALA C 1 74 ? -16.849 11.563 9.094 1.00 13.06 72 ALA C N 1
ATOM 2019 C CA . ALA C 1 74 ? -18.202 11.063 9.225 1.00 13.60 72 ALA C CA 1
ATOM 2020 C C . ALA C 1 74 ? -18.221 9.541 9.340 1.00 13.75 72 ALA C C 1
ATOM 2021 O O . ALA C 1 74 ? -18.927 8.967 10.178 1.00 13.78 72 ALA C O 1
ATOM 2023 N N . ALA C 1 75 ? -17.465 8.887 8.468 1.00 13.98 73 ALA C N 1
ATOM 2024 C CA . ALA C 1 75 ? -17.498 7.434 8.364 1.00 14.76 73 ALA C CA 1
ATOM 2025 C C . ALA C 1 75 ? -16.869 6.855 9.624 1.00 15.71 73 ALA C C 1
ATOM 2026 O O . ALA C 1 75 ? -17.413 5.915 10.236 1.00 15.34 73 ALA C O 1
ATOM 2028 N N . LEU C 1 76 ? -15.776 7.469 10.069 1.00 15.95 74 LEU C N 1
ATOM 2029 C CA . LEU C 1 76 ? -15.169 7.041 11.317 1.00 17.39 74 LEU C CA 1
ATOM 2030 C C . LEU C 1 76 ? -16.072 7.204 12.549 1.00 16.79 74 LEU C C 1
ATOM 2031 O O . LEU C 1 76 ? -16.157 6.305 13.377 1.00 17.36 74 LEU C O 1
ATOM 2044 N N . ALA C 1 78 ? -19.275 7.128 12.495 1.00 16.21 76 ALA C N 1
ATOM 2045 C CA . ALA C 1 78 ? -20.390 6.176 12.343 1.00 16.11 76 ALA C CA 1
ATOM 2046 C C . ALA C 1 78 ? -19.961 4.768 12.781 1.00 17.28 76 ALA C C 1
ATOM 2047 O O . ALA C 1 78 ? -20.808 3.956 13.190 1.00 17.16 76 ALA C O 1
ATOM 2049 N N . ASN C 1 79 ? -18.659 4.472 12.681 1.00 16.20 77 ASN C N 1
ATOM 2050 C CA . ASN C 1 79 ? -18.147 3.154 13.029 1.00 17.08 77 ASN C CA 1
ATOM 2051 C C . ASN C 1 79 ? -17.303 3.061 14.304 1.00 15.97 77 ASN C C 1
ATOM 2052 O O . ASN C 1 79 ? -16.858 1.980 14.679 1.00 15.69 77 ASN C O 1
ATOM 2057 N N . ALA C 1 80 ? -17.077 4.190 14.953 1.00 15.58 78 ALA C N 1
ATOM 2058 C CA . ALA C 1 80 ? -16.166 4.259 16.084 1.00 14.04 78 ALA C CA 1
ATOM 2059 C C . ALA C 1 80 ? -16.586 3.297 17.190 1.00 14.46 78 ALA C C 1
ATOM 2060 O O . ALA C 1 80 ? -15.756 2.548 17.700 1.00 16.75 78 ALA C O 1
ATOM 2062 N N . ALA C 1 81 ? -17.879 3.255 17.509 1.00 14.18 79 ALA C N 1
ATOM 2063 C CA . ALA C 1 81 ? -18.341 2.472 18.650 1.00 15.60 79 ALA C CA 1
ATOM 2064 C C . ALA C 1 81 ? -18.181 0.982 18.335 1.00 15.15 79 ALA C C 1
ATOM 2065 O O . ALA C 1 81 ? -17.990 0.164 19.240 1.00 14.80 79 ALA C O 1
ATOM 2067 N N . THR C 1 82 ? -18.250 0.633 17.051 1.00 15.35 80 THR C N 1
ATOM 2068 C CA . THR C 1 82 ? -18.044 -0.747 16.622 1.00 15.40 80 THR C CA 1
ATOM 2069 C C . THR C 1 82 ? -16.575 -1.123 16.624 1.00 15.65 80 THR C C 1
ATOM 2070 O O . THR C 1 82 ? -16.202 -2.215 17.089 1.00 15.77 80 THR C O 1
ATOM 2074 N N . LEU C 1 83 ? -15.747 -0.219 16.096 1.00 14.36 81 LEU C N 1
ATOM 2075 C CA . LEU C 1 83 ? -14.337 -0.524 15.861 1.00 14.51 81 LEU C CA 1
ATOM 2076 C C . LEU C 1 83 ? -13.353 -0.325 17.018 1.00 14.06 81 LEU C C 1
ATOM 2077 O O . LEU C 1 83 ? -12.353 -1.012 17.051 1.00 13.82 81 LEU C O 1
ATOM 2082 N N . LEU C 1 84 ? -13.598 0.657 17.890 1.00 13.81 82 LEU C N 1
ATOM 2083 C CA . LEU C 1 84 ? -12.575 1.183 18.800 1.00 14.46 82 LEU C CA 1
ATOM 2084 C C . LEU C 1 84 ? -12.833 0.785 20.230 1.00 14.55 82 LEU C C 1
ATOM 2085 O O . LEU C 1 84 ? -13.989 0.790 20.665 1.00 13.73 82 LEU C O 1
ATOM 2090 N N . SER C 1 85 ? -11.758 0.496 20.975 1.00 14.73 83 SER C N 1
ATOM 2091 C CA . SER C 1 85 ? -11.894 0.030 22.353 1.00 15.43 83 SER C CA 1
ATOM 2092 C C . SER C 1 85 ? -11.844 1.156 23.401 1.00 16.58 83 SER C C 1
ATOM 2093 O O . SER C 1 85 ? -12.140 0.913 24.603 1.00 14.74 83 SER C O 1
ATOM 2096 N N . SER C 1 86 ? -11.437 2.346 22.945 1.00 16.64 84 SER C N 1
ATOM 2097 C CA A SER C 1 86 ? -11.328 3.539 23.772 0.60 17.69 84 SER C CA 1
ATOM 2098 C CA B SER C 1 86 ? -11.343 3.543 23.774 0.40 17.21 84 SER C CA 1
ATOM 2099 C C . SER C 1 86 ? -11.658 4.788 22.928 1.00 17.35 84 SER C C 1
ATOM 2100 O O . SER C 1 86 ? -11.476 4.764 21.720 1.00 17.38 84 SER C O 1
ATOM 2105 N N . PRO C 1 87 ? -12.158 5.873 23.574 1.00 17.47 85 PRO C N 1
ATOM 2106 C CA . PRO C 1 87 ? -12.497 7.035 22.774 1.00 17.93 85 PRO C CA 1
ATOM 2107 C C . PRO C 1 87 ? -11.223 7.741 22.335 1.00 18.59 85 PRO C C 1
ATOM 2108 O O . PRO C 1 87 ? -10.334 7.981 23.162 1.00 20.41 85 PRO C O 1
ATOM 2112 N N . PRO C 1 88 ? -11.090 8.014 21.037 1.00 19.30 86 PRO C N 1
ATOM 2113 C CA . PRO C 1 88 ? -9.846 8.660 20.595 1.00 19.50 86 PRO C CA 1
ATOM 2114 C C . PRO C 1 88 ? -9.883 10.169 20.814 1.00 20.16 86 PRO C C 1
ATOM 2115 O O . PRO C 1 88 ? -10.932 10.787 20.659 1.00 20.81 86 PRO C O 1
ATOM 2119 N N . ASN C 1 89 ? -8.737 10.733 21.168 1.00 20.94 87 ASN C N 1
ATOM 2120 C CA . ASN C 1 89 ? -8.536 12.194 21.238 1.00 21.58 87 ASN C CA 1
ATOM 2121 C C . ASN C 1 89 ? -7.986 12.680 19.891 1.00 20.70 87 ASN C C 1
ATOM 2122 O O . ASN C 1 89 ? -6.878 12.299 19.517 1.00 19.86 87 ASN C O 1
ATOM 2127 N N . ILE C 1 90 ? -8.749 13.495 19.161 1.00 19.17 88 ILE C N 1
ATOM 2128 C CA . ILE C 1 90 ? -8.232 14.074 17.918 1.00 19.57 88 ILE C CA 1
ATOM 2129 C C . ILE C 1 90 ? -7.404 15.285 18.315 1.00 18.45 88 ILE C C 1
ATOM 2130 O O . ILE C 1 90 ? -7.975 16.271 18.818 1.00 18.43 88 ILE C O 1
ATOM 2135 N N . GLU C 1 91 ? -6.089 15.204 18.120 1.00 16.46 89 GLU C N 1
ATOM 2136 C CA . GLU C 1 91 ? -5.158 16.280 18.504 1.00 17.53 89 GLU C CA 1
ATOM 2137 C C . GLU C 1 91 ? -5.012 17.309 17.382 1.00 16.49 89 GLU C C 1
ATOM 2138 O O . GLU C 1 91 ? -4.666 16.949 16.253 1.00 16.79 89 GLU C O 1
ATOM 2144 N N . LYS C 1 92 ? -5.246 18.583 17.687 1.00 15.62 90 LYS C N 1
ATOM 2145 C CA . LYS C 1 92 ? -4.894 19.639 16.746 1.00 15.40 90 LYS C CA 1
ATOM 2146 C C . LYS C 1 92 ? -3.378 19.904 16.781 1.00 16.14 90 LYS C C 1
ATOM 2147 O O . LYS C 1 92 ? -2.762 19.952 17.870 1.00 15.33 90 LYS C O 1
ATOM 2153 N N . VAL C 1 93 ? -2.789 20.074 15.596 1.00 14.68 91 VAL C N 1
ATOM 2154 C CA . VAL C 1 93 ? -1.356 20.262 15.475 1.00 14.56 91 VAL C CA 1
ATOM 2155 C C . VAL C 1 93 ? -1.068 21.465 14.604 1.00 14.90 91 VAL C C 1
ATOM 2156 O O . VAL C 1 93 ? -1.706 21.646 13.542 1.00 14.04 91 VAL C O 1
ATOM 2160 N N . GLU C 1 94 ? -0.139 22.308 15.074 1.00 15.64 92 GLU C N 1
ATOM 2161 C CA A GLU C 1 94 ? 0.428 23.414 14.288 0.60 15.15 92 GLU C CA 1
ATOM 2162 C CA B GLU C 1 94 ? 0.402 23.388 14.264 0.40 14.83 92 GLU C CA 1
ATOM 2163 C C . GLU C 1 94 ? 1.643 22.863 13.556 1.00 15.30 92 GLU C C 1
ATOM 2164 O O . GLU C 1 94 ? 2.465 22.189 14.162 1.00 14.35 92 GLU C O 1
ATOM 2175 N N . LEU C 1 95 ? 1.750 23.143 12.257 1.00 13.83 93 LEU C N 1
ATOM 2176 C CA . LEU C 1 95 ? 2.929 22.733 11.500 1.00 14.27 93 LEU C CA 1
ATOM 2177 C C . LEU C 1 95 ? 3.895 23.862 11.507 1.00 13.43 93 LEU C C 1
ATOM 2178 O O . LEU C 1 95 ? 3.550 24.964 11.077 1.00 15.01 93 LEU C O 1
ATOM 2183 N N . LEU C 1 96 ? 5.085 23.609 12.017 1.00 11.32 94 LEU C N 1
ATOM 2184 C CA . LEU C 1 96 ? 6.120 24.612 12.077 1.00 10.33 94 LEU C CA 1
ATOM 2185 C C . LEU C 1 96 ? 6.837 24.737 10.755 1.00 11.09 94 LEU C C 1
ATOM 2186 O O . LEU C 1 96 ? 7.408 25.788 10.479 1.00 10.33 94 LEU C O 1
ATOM 2191 N N . ALA C 1 97 ? 6.816 23.662 9.952 1.00 10.18 95 ALA C N 1
ATOM 2192 C CA . ALA C 1 97 ? 7.442 23.590 8.638 1.00 11.66 95 ALA C CA 1
ATOM 2193 C C . ALA C 1 97 ? 6.955 22.255 8.035 1.00 12.02 95 ALA C C 1
ATOM 2194 O O . ALA C 1 97 ? 6.616 21.334 8.796 1.00 11.89 95 ALA C O 1
ATOM 2196 N N . ALA C 1 98 ? 6.984 22.126 6.709 1.00 11.34 96 ALA C N 1
ATOM 2197 C CA . ALA C 1 98 ? 6.583 20.907 6.047 1.00 13.33 96 ALA C CA 1
ATOM 2198 C C . ALA C 1 98 ? 7.294 20.809 4.732 1.00 13.74 96 ALA C C 1
ATOM 2199 O O . ALA C 1 98 ? 7.402 21.814 4.005 1.00 14.73 96 ALA C O 1
ATOM 2201 N N . LYS C 1 99 ? 7.742 19.596 4.428 1.00 14.24 97 LYS C N 1
ATOM 2202 C CA . LYS C 1 99 ? 8.202 19.205 3.145 1.00 15.24 97 LYS C CA 1
ATOM 2203 C C . LYS C 1 99 ? 7.161 18.235 2.546 1.00 16.25 97 LYS C C 1
ATOM 2204 O O . LYS C 1 99 ? 6.772 17.216 3.148 1.00 15.80 97 LYS C O 1
ATOM 2210 N N . LEU C 1 100 ? 6.665 18.620 1.391 1.00 17.01 98 LEU C N 1
ATOM 2211 C CA . LEU C 1 100 ? 5.830 17.765 0.562 1.00 19.35 98 LEU C CA 1
ATOM 2212 C C . LEU C 1 100 ? 6.311 17.825 -0.892 1.00 20.66 98 LEU C C 1
ATOM 2213 O O . LEU C 1 100 ? 6.909 18.822 -1.312 1.00 21.71 98 LEU C O 1
ATOM 2218 N N . PRO C 1 101 ? 6.046 16.761 -1.667 1.00 20.77 99 PRO C N 1
ATOM 2219 C CA . PRO C 1 101 ? 6.261 16.849 -3.142 1.00 21.85 99 PRO C CA 1
ATOM 2220 C C . PRO C 1 101 ? 5.431 18.040 -3.689 1.00 22.38 99 PRO C C 1
ATOM 2221 O O . PRO C 1 101 ? 4.460 18.471 -3.037 1.00 22.62 99 PRO C O 1
ATOM 2225 N N . ALA C 1 102 ? 5.810 18.631 -4.813 1.00 23.71 100 ALA C N 1
ATOM 2226 C CA . ALA C 1 102 ? 5.077 19.855 -5.229 1.00 24.40 100 ALA C CA 1
ATOM 2227 C C . ALA C 1 102 ? 3.720 19.615 -5.931 1.00 24.46 100 ALA C C 1
ATOM 2228 O O . ALA C 1 102 ? 2.879 20.527 -5.992 1.00 24.64 100 ALA C O 1
ATOM 2230 N N . GLY C 1 103 ? 3.506 18.395 -6.436 1.00 24.11 101 GLY C N 1
ATOM 2231 C CA . GLY C 1 103 ? 2.175 17.977 -6.897 1.00 23.70 101 GLY C CA 1
ATOM 2232 C C . GLY C 1 103 ? 2.019 17.951 -8.400 1.00 24.04 101 GLY C C 1
ATOM 2233 O O . GLY C 1 103 ? 1.792 18.991 -9.021 1.00 24.08 101 GLY C O 1
ATOM 2242 N N . THR D 1 4 ? -25.421 28.307 38.970 1.00 17.20 2 THR D N 1
ATOM 2243 C CA . THR D 1 4 ? -24.649 28.958 37.925 1.00 16.28 2 THR D CA 1
ATOM 2244 C C . THR D 1 4 ? -25.282 28.620 36.548 1.00 14.48 2 THR D C 1
ATOM 2245 O O . THR D 1 4 ? -25.293 27.454 36.143 1.00 14.48 2 THR D O 1
ATOM 2249 N N . LYS D 1 5 ? -25.831 29.639 35.869 1.00 12.08 3 LYS D N 1
ATOM 2250 C CA A LYS D 1 5 ? -26.763 29.443 34.762 0.60 11.87 3 LYS D CA 1
ATOM 2251 C CA B LYS D 1 5 ? -26.733 29.407 34.741 0.40 12.01 3 LYS D CA 1
ATOM 2252 C C . LYS D 1 5 ? -26.334 30.048 33.406 1.00 11.81 3 LYS D C 1
ATOM 2253 O O . LYS D 1 5 ? -26.869 29.694 32.374 1.00 10.48 3 LYS D O 1
ATOM 2264 N N . LEU D 1 6 ? -25.374 30.979 33.427 1.00 10.62 4 LEU D N 1
ATOM 2265 C CA . LEU D 1 6 ? -25.013 31.713 32.206 1.00 11.52 4 LEU D CA 1
ATOM 2266 C C . LEU D 1 6 ? -23.514 31.908 32.215 1.00 10.90 4 LEU D C 1
ATOM 2267 O O . LEU D 1 6 ? -22.917 31.860 33.256 1.00 11.50 4 LEU D O 1
ATOM 2272 N N . ALA D 1 7 ? -22.949 32.166 31.055 1.00 11.37 5 ALA D N 1
ATOM 2273 C CA . ALA D 1 7 ? -21.497 32.265 30.888 1.00 12.59 5 ALA D CA 1
ATOM 2274 C C . ALA D 1 7 ? -21.182 33.149 29.677 1.00 11.39 5 ALA D C 1
ATOM 2275 O O . ALA D 1 7 ? -22.083 33.556 28.930 1.00 11.79 5 ALA D O 1
ATOM 2277 N N . LEU D 1 8 ? -19.909 33.512 29.559 1.00 11.80 6 LEU D N 1
ATOM 2278 C CA . LEU D 1 8 ? -19.403 34.185 28.395 1.00 12.49 6 LEU D CA 1
ATOM 2279 C C . LEU D 1 8 ? -18.132 33.447 28.037 1.00 12.96 6 LEU D C 1
ATOM 2280 O O . LEU D 1 8 ? -17.366 32.957 28.903 1.00 12.69 6 LEU D O 1
ATOM 2285 N N . PHE D 1 9 ? -17.894 33.358 26.761 1.00 11.68 7 PHE D N 1
ATOM 2286 C CA . PHE D 1 9 ? -16.629 32.855 26.274 1.00 12.45 7 PHE D CA 1
ATOM 2287 C C . PHE D 1 9 ? -16.079 33.843 25.256 1.00 12.78 7 PHE D C 1
ATOM 2288 O O . PHE D 1 9 ? -16.810 34.295 24.357 1.00 12.86 7 PHE D O 1
ATOM 2296 N N . VAL D 1 10 ? -14.800 34.211 25.393 1.00 12.45 8 VAL D N 1
ATOM 2297 C CA . VAL D 1 10 ? -14.216 35.108 24.395 1.00 13.90 8 VAL D CA 1
ATOM 2298 C C . VAL D 1 10 ? -12.858 34.584 23.947 1.00 14.19 8 VAL D C 1
ATOM 2299 O O . VAL D 1 10 ? -12.038 34.221 24.788 1.00 14.35 8 VAL D O 1
ATOM 2303 N N . ARG D 1 11 ? -12.638 34.476 22.644 1.00 14.34 9 ARG D N 1
ATOM 2304 C CA . ARG D 1 11 ? -11.304 34.159 22.145 1.00 15.63 9 ARG D CA 1
ATOM 2305 C C . ARG D 1 11 ? -10.608 35.454 21.726 1.00 14.90 9 ARG D C 1
ATOM 2306 O O . ARG D 1 11 ? -11.188 36.318 21.047 1.00 15.31 9 ARG D O 1
ATOM 2314 N N . LEU D 1 12 ? -9.343 35.564 22.099 1.00 14.66 10 LEU D N 1
ATOM 2315 C CA . LEU D 1 12 ? -8.612 36.783 21.957 1.00 15.32 10 LEU D CA 1
ATOM 2316 C C . LEU D 1 12 ? -7.320 36.472 21.222 1.00 16.40 10 LEU D C 1
ATOM 2317 O O . LEU D 1 12 ? -6.489 35.704 21.734 1.00 17.41 10 LEU D O 1
ATOM 2322 N N . GLU D 1 13 ? -7.118 37.138 20.094 1.00 15.95 11 GLU D N 1
ATOM 2323 C CA A GLU D 1 13 ? -5.894 36.967 19.324 0.50 16.08 11 GLU D CA 1
ATOM 2324 C CA B GLU D 1 13 ? -5.912 36.977 19.290 0.50 16.08 11 GLU D CA 1
ATOM 2325 C C . GLU D 1 13 ? -4.915 38.137 19.501 1.00 16.45 11 GLU D C 1
ATOM 2326 O O . GLU D 1 13 ? -5.236 39.306 19.250 1.00 17.00 11 GLU D O 1
ATOM 2337 N N . ALA D 1 14 ? -3.711 37.817 19.941 1.00 16.54 12 ALA D N 1
ATOM 2338 C CA . ALA D 1 14 ? -2.732 38.833 20.238 1.00 16.76 12 ALA D CA 1
ATOM 2339 C C . ALA D 1 14 ? -2.126 39.361 18.968 1.00 17.70 12 ALA D C 1
ATOM 2340 O O . ALA D 1 14 ? -1.810 38.594 18.043 1.00 16.66 12 ALA D O 1
ATOM 2342 N N . LYS D 1 15 ? -1.966 40.673 18.876 1.00 18.03 13 LYS D N 1
ATOM 2343 C CA . LYS D 1 15 ? -1.123 41.196 17.818 1.00 19.44 13 LYS D CA 1
ATOM 2344 C C . LYS D 1 15 ? 0.267 40.627 17.961 1.00 20.04 13 LYS D C 1
ATOM 2345 O O . LYS D 1 15 ? 0.710 40.411 19.074 1.00 19.75 13 LYS D O 1
ATOM 2351 N N . PRO D 1 16 ? 0.957 40.358 16.834 1.00 21.17 14 PRO D N 1
ATOM 2352 C CA . PRO D 1 16 ? 2.366 39.965 16.889 1.00 20.75 14 PRO D CA 1
ATOM 2353 C C . PRO D 1 16 ? 3.212 40.911 17.752 1.00 20.24 14 PRO D C 1
ATOM 2354 O O . PRO D 1 16 ? 3.162 42.142 17.600 1.00 20.43 14 PRO D O 1
ATOM 2358 N N . GLY D 1 17 ? 3.942 40.318 18.687 1.00 20.04 15 GLY D N 1
ATOM 2359 C CA . GLY D 1 17 ? 4.754 41.067 19.629 1.00 18.50 15 GLY D CA 1
ATOM 2360 C C . GLY D 1 17 ? 4.007 41.410 20.906 1.00 17.46 15 GLY D C 1
ATOM 2361 O O . GLY D 1 17 ? 4.619 41.880 21.863 1.00 18.74 15 GLY D O 1
ATOM 2362 N N . GLN D 1 18 ? 2.687 41.204 20.925 1.00 16.38 16 GLN D N 1
ATOM 2363 C CA . GLN D 1 18 ? 1.876 41.539 22.109 1.00 15.77 16 GLN D CA 1
ATOM 2364 C C . GLN D 1 18 ? 1.487 40.277 22.889 1.00 15.69 16 GLN D C 1
ATOM 2365 O O . GLN D 1 18 ? 0.681 40.340 23.806 1.00 15.21 16 GLN D O 1
ATOM 2371 N N . GLU D 1 19 ? 2.055 39.124 22.517 1.00 14.40 17 GLU D N 1
ATOM 2372 C CA . GLU D 1 19 ? 1.663 37.847 23.169 1.00 14.66 17 GLU D CA 1
ATOM 2373 C C . GLU D 1 19 ? 1.936 37.882 24.676 1.00 15.02 17 GLU D C 1
ATOM 2374 O O . GLU D 1 19 ? 1.055 37.575 25.472 1.00 15.11 17 GLU D O 1
ATOM 2380 N N . ALA D 1 20 ? 3.153 38.260 25.056 1.00 14.52 18 ALA D N 1
ATOM 2381 C CA . ALA D 1 20 ? 3.508 38.381 26.481 1.00 15.24 18 ALA D CA 1
ATOM 2382 C C . ALA D 1 20 ? 2.658 39.428 27.212 1.00 15.26 18 ALA D C 1
ATOM 2383 O O . ALA D 1 20 ? 2.220 39.240 28.382 1.00 14.03 18 ALA D O 1
ATOM 2385 N N . ALA D 1 21 ? 2.420 40.547 26.529 1.00 14.67 19 ALA D N 1
ATOM 2386 C CA . ALA D 1 21 ? 1.650 41.637 27.119 1.00 13.59 19 ALA D CA 1
ATOM 2387 C C . ALA D 1 21 ? 0.194 41.203 27.348 1.00 12.98 19 ALA D C 1
ATOM 2388 O O . ALA D 1 21 ? -0.422 41.577 28.353 1.00 14.49 19 ALA D O 1
ATOM 2390 N N . LEU D 1 22 ? -0.346 40.432 26.408 1.00 12.31 20 LEU D N 1
ATOM 2391 C CA . LEU D 1 22 ? -1.728 39.953 26.544 1.00 11.97 20 LEU D CA 1
ATOM 2392 C C . LEU D 1 22 ? -1.844 38.929 27.686 1.00 11.60 20 LEU D C 1
ATOM 2393 O O . LEU D 1 22 ? -2.778 39.013 28.520 1.00 10.44 20 LEU D O 1
ATOM 2398 N N . ALA D 1 23 ? -0.847 38.061 27.795 1.00 12.05 21 ALA D N 1
ATOM 2399 C CA . ALA D 1 23 ? -0.839 37.057 28.887 1.00 13.45 21 ALA D CA 1
ATOM 2400 C C . ALA D 1 23 ? -0.729 37.739 30.226 1.00 14.65 21 ALA D C 1
ATOM 2401 O O . ALA D 1 23 ? -1.448 37.367 31.200 1.00 14.65 21 ALA D O 1
ATOM 2403 N N . ASP D 1 24 ? 0.171 38.724 30.309 1.00 15.35 22 ASP D N 1
ATOM 2404 C CA A ASP D 1 24 ? 0.339 39.512 31.529 0.50 15.86 22 ASP D CA 1
ATOM 2405 C CA B ASP D 1 24 ? 0.318 39.479 31.545 0.50 16.15 22 ASP D CA 1
ATOM 2406 C C . ASP D 1 24 ? -0.967 40.215 31.898 1.00 15.83 22 ASP D C 1
ATOM 2407 O O . ASP D 1 24 ? -1.400 40.193 33.050 1.00 16.56 22 ASP D O 1
ATOM 2416 N N . PHE D 1 25 ? -1.617 40.826 30.912 1.00 14.99 23 PHE D N 1
ATOM 2417 C CA . PHE D 1 25 ? -2.853 41.541 31.178 1.00 14.88 23 PHE D CA 1
ATOM 2418 C C . PHE D 1 25 ? -3.883 40.572 31.785 1.00 15.11 23 PHE D C 1
ATOM 2419 O O . PHE D 1 25 ? -4.510 40.872 32.823 1.00 14.71 23 PHE D O 1
ATOM 2427 N N . LEU D 1 26 ? -4.051 39.410 31.148 1.00 14.06 24 LEU D N 1
ATOM 2428 C CA . LEU D 1 26 ? -5.064 38.433 31.597 1.00 14.65 24 LEU D CA 1
ATOM 2429 C C . LEU D 1 26 ? -4.732 37.851 32.970 1.00 15.72 24 LEU D C 1
ATOM 2430 O O . LEU D 1 26 ? -5.589 37.803 33.847 1.00 16.53 24 LEU D O 1
ATOM 2435 N N . ALA D 1 27 ? -3.478 37.462 33.176 1.00 16.03 25 ALA D N 1
ATOM 2436 C CA . ALA D 1 27 ? -3.074 36.997 34.490 1.00 16.26 25 ALA D CA 1
ATOM 2437 C C . ALA D 1 27 ? -3.319 38.075 35.547 1.00 16.42 25 ALA D C 1
ATOM 2438 O O . ALA D 1 27 ? -3.843 37.770 36.608 1.00 17.64 25 ALA D O 1
ATOM 2440 N N . SER D 1 28 ? -2.969 39.329 35.258 1.00 15.62 26 SER D N 1
ATOM 2441 C CA A SER D 1 28 ? -3.129 40.411 36.232 0.60 15.73 26 SER D CA 1
ATOM 2442 C CA B SER D 1 28 ? -3.126 40.410 36.237 0.40 15.83 26 SER D CA 1
ATOM 2443 C C . SER D 1 28 ? -4.580 40.856 36.485 1.00 15.63 26 SER D C 1
ATOM 2444 O O . SER D 1 28 ? -4.847 41.619 37.431 1.00 16.68 26 SER D O 1
ATOM 2449 N N . ALA D 1 29 ? -5.515 40.389 35.657 1.00 14.52 27 ALA D N 1
ATOM 2450 C CA . ALA D 1 29 ? -6.918 40.668 35.863 1.00 14.55 27 ALA D CA 1
ATOM 2451 C C . ALA D 1 29 ? -7.496 39.829 37.008 1.00 13.97 27 ALA D C 1
ATOM 2452 O O . ALA D 1 29 ? -8.596 40.083 37.497 1.00 12.80 27 ALA D O 1
ATOM 2454 N N . LEU D 1 30 ? -6.776 38.816 37.429 1.00 13.58 28 LEU D N 1
ATOM 2455 C CA . LEU D 1 30 ? -7.326 37.945 38.497 1.00 14.16 28 LEU D CA 1
ATOM 2456 C C . LEU D 1 30 ? -7.982 38.663 39.729 1.00 15.12 28 LEU D C 1
ATOM 2457 O O . LEU D 1 30 ? -9.136 38.337 40.115 1.00 15.85 28 LEU D O 1
ATOM 2462 N N . PRO D 1 31 ? -7.267 39.614 40.358 1.00 15.46 29 PRO D N 1
ATOM 2463 C CA . PRO D 1 31 ? -7.907 40.262 41.514 1.00 15.36 29 PRO D CA 1
ATOM 2464 C C . PRO D 1 31 ? -9.169 41.021 41.127 1.00 14.12 29 PRO D C 1
ATOM 2465 O O . PRO D 1 31 ? -10.098 41.110 41.948 1.00 13.61 29 PRO D O 1
ATOM 2469 N N . LEU D 1 32 ? -9.214 41.556 39.902 1.00 13.49 30 LEU D N 1
ATOM 2470 C CA . LEU D 1 32 ? -10.395 42.257 39.417 1.00 13.66 30 LEU D CA 1
ATOM 2471 C C . LEU D 1 32 ? -11.554 41.244 39.330 1.00 13.27 30 LEU D C 1
ATOM 2472 O O . LEU D 1 32 ? -12.703 41.574 39.677 1.00 13.37 30 LEU D O 1
ATOM 2477 N N . ALA D 1 33 ? -11.269 40.033 38.844 1.00 13.08 31 ALA D N 1
ATOM 2478 C CA . ALA D 1 33 ? -12.331 38.972 38.817 1.00 12.71 31 ALA D CA 1
ATOM 2479 C C . ALA D 1 33 ? -12.779 38.537 40.213 1.00 12.70 31 ALA D C 1
ATOM 2480 O O . 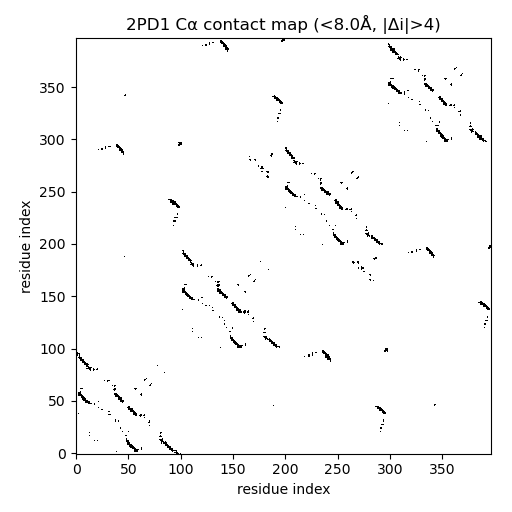ALA D 1 33 ? -13.983 38.423 40.490 1.00 12.42 31 ALA D O 1
ATOM 2482 N N . ASN D 1 34 ? -11.819 38.358 41.115 1.00 11.95 32 ASN D N 1
ATOM 2483 C CA . ASN D 1 34 ? -12.110 38.017 42.513 1.00 12.10 32 ASN D CA 1
ATOM 2484 C C . ASN D 1 34 ? -13.035 39.058 43.107 1.00 11.92 32 ASN D C 1
ATOM 2485 O O . ASN D 1 34 ? -14.009 38.714 43.774 1.00 11.30 32 ASN D O 1
ATOM 2490 N N . ALA D 1 35 ? -12.814 40.322 42.724 1.00 11.63 33 ALA D N 1
ATOM 2491 C CA . ALA D 1 35 ? -13.608 41.427 43.291 1.00 10.85 33 ALA D CA 1
ATOM 2492 C C . ALA D 1 35 ? -15.072 41.435 42.834 1.00 10.91 33 ALA D C 1
ATOM 2493 O O . ALA D 1 35 ? -15.932 42.094 43.450 1.00 9.45 33 ALA D O 1
ATOM 2495 N N . GLU D 1 36 ? -15.378 40.690 41.774 1.00 11.89 34 GLU D N 1
ATOM 2496 C CA . GLU D 1 36 ? -16.727 40.706 41.185 1.00 13.60 34 GLU D CA 1
ATOM 2497 C C . GLU D 1 36 ? -17.552 39.603 41.819 1.00 13.12 34 GLU D C 1
ATOM 2498 O O . GLU D 1 36 ? -17.436 38.430 41.429 1.00 12.11 34 GLU D O 1
ATOM 2504 N N . SER D 1 37 ? -18.389 39.964 42.787 1.00 13.79 35 SER D N 1
ATOM 2505 C CA . SER D 1 37 ? -19.193 38.973 43.503 1.00 15.05 35 SER D CA 1
ATOM 2506 C C . SER D 1 37 ? -20.111 38.200 42.581 1.00 16.04 35 SER D C 1
ATOM 2507 O O . SER D 1 37 ? -20.370 36.999 42.797 1.00 17.19 35 SER D O 1
ATOM 2510 N N . GLY D 1 38 ? -20.588 38.853 41.526 1.00 14.49 36 GLY D N 1
ATOM 2511 C CA . GLY D 1 38 ? -21.512 38.163 40.638 1.00 15.84 36 GLY D CA 1
ATOM 2512 C C . GLY D 1 38 ? -20.802 37.270 39.626 1.00 13.75 36 GLY D C 1
ATOM 2513 O O . GLY D 1 38 ? -21.449 36.559 38.860 1.00 15.17 36 GLY D O 1
ATOM 2514 N N . THR D 1 39 ? -19.478 37.277 39.613 1.00 13.20 37 THR D N 1
ATOM 2515 C CA . THR D 1 39 ? -18.755 36.433 38.662 1.00 12.77 37 THR D CA 1
ATOM 2516 C C . THR D 1 39 ? -18.327 35.194 39.443 1.00 13.67 37 THR D C 1
ATOM 2517 O O . THR D 1 39 ? -17.351 35.234 40.223 1.00 13.88 37 THR D O 1
ATOM 2521 N N . THR D 1 40 ? -19.109 34.125 39.295 1.00 12.00 38 THR D N 1
ATOM 2522 C CA . THR D 1 40 ? -18.992 32.971 40.140 1.00 11.73 38 THR D CA 1
ATOM 2523 C C . THR D 1 40 ? -17.684 32.243 39.891 1.00 11.89 38 THR D C 1
ATOM 2524 O O . THR D 1 40 ? -17.029 31.764 40.840 1.00 13.30 38 THR D O 1
ATOM 2528 N N . ALA D 1 41 ? -17.314 32.117 38.623 1.00 10.82 39 ALA D N 1
ATOM 2529 C CA . ALA D 1 41 ? -15.988 31.615 38.257 1.00 10.80 39 ALA D CA 1
ATOM 2530 C C . ALA D 1 41 ? -15.462 32.349 37.023 1.00 11.21 39 ALA D C 1
ATOM 2531 O O . ALA D 1 41 ? -16.245 32.917 36.200 1.00 10.81 39 ALA D O 1
ATOM 2533 N N . TRP D 1 42 ? -14.145 32.299 36.863 1.00 10.05 40 TRP D N 1
ATOM 2534 C CA . TRP D 1 42 ? -13.468 33.103 35.823 1.00 11.04 40 TRP D CA 1
ATOM 2535 C C . TRP D 1 42 ? -12.140 32.454 35.488 1.00 11.08 40 TRP D C 1
ATOM 2536 O O . TRP D 1 42 ? -11.354 32.113 36.400 1.00 11.91 40 TRP D O 1
ATOM 2547 N N . PHE D 1 43 ? -11.893 32.236 34.198 1.00 11.16 41 PHE D N 1
ATOM 2548 C CA . PHE D 1 43 ? -10.650 31.594 33.764 1.00 10.91 41 PHE D CA 1
ATOM 2549 C C . PHE D 1 43 ? -9.986 32.394 32.658 1.00 11.38 41 PHE D C 1
ATOM 2550 O O .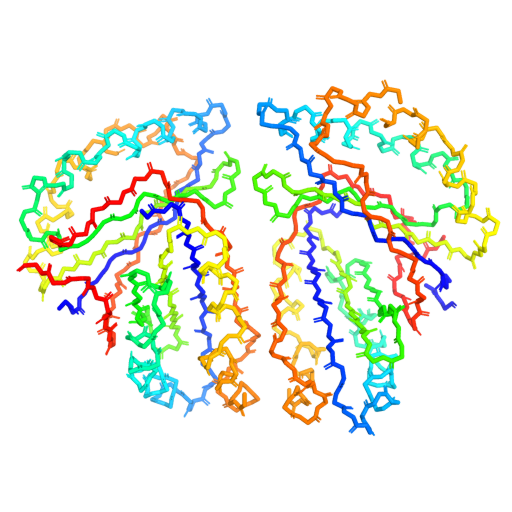 PHE D 1 43 ? -10.632 32.741 31.650 1.00 9.89 41 PHE D O 1
ATOM 2558 N N . ALA D 1 44 ? -8.700 32.696 32.856 1.00 10.96 42 ALA D N 1
ATOM 2559 C CA . ALA D 1 44 ? -7.874 33.353 31.823 1.00 12.12 42 ALA D CA 1
ATOM 2560 C C . ALA D 1 44 ? -7.192 32.206 31.071 1.00 12.61 42 ALA D C 1
ATOM 2561 O O . ALA D 1 44 ? -6.522 31.319 31.704 1.00 12.38 42 ALA D O 1
ATOM 2563 N N . LEU D 1 45 ? -7.402 32.181 29.765 1.00 11.96 43 LEU D N 1
ATOM 2564 C CA . LEU D 1 45 ? -7.017 31.041 28.895 1.00 12.61 43 LEU D CA 1
ATOM 2565 C C . LEU D 1 45 ? -5.876 31.355 27.959 1.00 12.88 43 LEU D C 1
ATOM 2566 O O . LEU D 1 45 ? -5.811 32.452 27.398 1.00 13.22 43 LEU D O 1
ATOM 2571 N N . LYS D 1 46 ? -5.016 30.351 27.748 1.00 12.77 44 LYS D N 1
ATOM 2572 C CA . LYS D 1 46 ? -4.013 30.389 26.693 1.00 13.77 44 LYS D CA 1
ATOM 2573 C C . LYS D 1 46 ? -4.182 29.132 25.811 1.00 13.44 44 LYS D C 1
ATOM 2574 O O . LYS D 1 46 ? -3.991 27.979 26.259 1.00 13.24 44 LYS D O 1
ATOM 2580 N N . PHE D 1 47 ? -4.554 29.358 24.557 1.00 13.29 45 PHE D N 1
ATOM 2581 C CA . PHE D 1 47 ? -4.747 28.305 23.572 1.00 13.00 45 PHE D CA 1
ATOM 2582 C C . PHE D 1 47 ? -3.486 27.978 22.773 1.00 15.24 45 PHE D C 1
ATOM 2583 O O . PHE D 1 47 ? -3.262 26.814 22.391 1.00 16.41 45 PHE D O 1
ATOM 2591 N N . GLY D 1 48 ? -2.692 28.995 22.485 1.00 15.02 46 GLY D N 1
ATOM 2592 C CA . GLY D 1 48 ? -1.444 28.824 21.752 1.00 14.84 46 GLY D CA 1
ATOM 2593 C C . GLY D 1 48 ? -0.618 30.076 21.977 1.00 16.32 46 GLY D C 1
ATOM 2594 O O . GLY D 1 48 ? -1.022 30.960 22.747 1.00 15.11 46 GLY D O 1
ATOM 2595 N N . PRO D 1 49 ? 0.551 30.167 21.312 1.00 16.68 47 PRO D N 1
ATOM 2596 C CA . PRO D 1 49 ? 1.488 31.268 21.618 1.00 17.57 47 PRO D CA 1
ATOM 2597 C C . PRO D 1 49 ? 0.879 32.665 21.412 1.00 17.33 47 PRO D C 1
ATOM 2598 O O . PRO D 1 49 ? 1.311 33.610 22.086 1.00 18.94 47 PRO D O 1
ATOM 2602 N N . SER D 1 50 ? -0.071 32.793 20.489 1.00 17.25 48 SER D N 1
ATOM 2603 C CA . SER D 1 50 ? -0.720 34.091 20.258 1.00 17.09 48 SER D CA 1
ATOM 2604 C C . SER D 1 50 ? -2.241 34.120 20.457 1.00 17.29 48 SER D C 1
ATOM 2605 O O . SER D 1 50 ? -2.897 35.103 20.064 1.00 16.62 48 SER D O 1
ATOM 2608 N N . THR D 1 51 ? -2.808 33.045 21.021 1.00 16.55 49 THR D N 1
ATOM 2609 C CA . THR D 1 51 ? -4.257 32.918 21.103 1.00 16.10 49 THR D CA 1
ATOM 2610 C C . THR D 1 51 ? -4.599 32.688 22.568 1.00 14.74 49 THR D C 1
ATOM 2611 O O . THR D 1 51 ? -4.055 31.775 23.219 1.00 14.42 49 THR D O 1
ATOM 2615 N N . PHE D 1 52 ? -5.500 33.535 23.080 1.00 13.55 50 PHE D N 1
ATOM 2616 C CA . PHE D 1 52 ? -5.882 33.526 24.489 1.00 11.90 50 PHE D CA 1
ATOM 2617 C C . PHE D 1 52 ? -7.401 33.589 24.586 1.00 11.93 50 PHE D C 1
ATOM 2618 O O . PHE D 1 52 ? -8.105 33.467 23.583 1.00 13.62 50 PHE D O 1
ATOM 2626 N N . GLY D 1 53 ? -7.916 33.768 25.791 1.00 11.70 51 GLY D N 1
ATOM 2627 C CA . GLY D 1 53 ? -9.364 33.952 25.926 1.00 10.26 51 GLY D CA 1
ATOM 2628 C C . GLY D 1 53 ? -9.712 34.018 27.382 1.00 10.75 51 GLY D C 1
ATOM 2629 O O . GLY D 1 53 ? -8.810 34.020 28.269 1.00 9.55 51 GLY D O 1
ATOM 2630 N N . VAL D 1 54 ? -11.015 34.071 27.619 1.00 9.08 52 VAL D N 1
ATOM 2631 C CA . VAL D 1 54 ? -11.550 34.048 28.963 1.00 10.82 52 VAL D CA 1
ATOM 2632 C C . VAL D 1 54 ? -12.810 33.189 28.905 1.00 11.52 52 VAL D C 1
ATOM 2633 O O . VAL D 1 54 ? -13.573 33.262 27.900 1.00 11.71 52 VAL D O 1
ATOM 2637 N N . PHE D 1 55 ? -13.031 32.400 29.962 1.00 10.52 53 PHE D N 1
ATOM 2638 C CA . PHE D 1 55 ? -14.339 31.790 30.162 1.00 10.83 53 PHE D CA 1
ATOM 2639 C C . PHE D 1 55 ? -14.811 32.207 31.525 1.00 10.52 53 PHE D C 1
ATOM 2640 O O . PHE D 1 55 ? -14.072 32.056 32.516 1.00 9.18 53 PHE D O 1
ATOM 2648 N N . ASP D 1 56 ? -16.046 32.675 31.625 1.00 9.26 54 ASP D N 1
ATOM 2649 C CA . ASP D 1 56 ? -16.565 32.959 32.979 1.00 12.18 54 ASP D CA 1
ATOM 2650 C C . ASP D 1 56 ? -18.030 32.640 33.154 1.00 11.52 54 ASP D C 1
ATOM 2651 O O . ASP D 1 56 ? -18.713 32.480 32.174 1.00 11.64 54 ASP D O 1
ATOM 2656 N N . ALA D 1 57 ? -18.471 32.503 34.397 1.00 12.02 55 ALA D N 1
ATOM 2657 C CA . ALA D 1 57 ? -19.839 32.004 34.668 1.00 11.02 55 ALA D CA 1
ATOM 2658 C C . ALA D 1 57 ? -20.501 32.869 35.723 1.00 11.09 55 ALA D C 1
ATOM 2659 O O . ALA D 1 57 ? -19.832 33.477 36.541 1.00 12.76 55 ALA D O 1
ATOM 2661 N N . PHE D 1 58 ? -21.831 32.865 35.737 1.00 11.11 56 PHE D N 1
ATOM 2662 C CA . PHE D 1 58 ? -22.637 33.836 36.466 1.00 12.14 56 PHE D CA 1
ATOM 2663 C C . PHE D 1 58 ? -23.915 33.136 36.917 1.00 14.15 56 PHE D C 1
ATOM 2664 O O . PHE D 1 58 ? -24.400 32.215 36.255 1.00 12.91 56 PHE D O 1
ATOM 2672 N N . ALA D 1 59 ? -24.509 33.642 37.985 1.00 15.21 57 ALA D N 1
ATOM 2673 C CA . ALA D 1 59 ? -25.778 33.097 38.453 1.00 17.50 57 ALA D CA 1
ATOM 2674 C C . ALA D 1 59 ? -26.927 33.605 37.608 1.00 17.58 57 ALA D C 1
ATOM 2675 O O . ALA D 1 59 ? -27.923 32.911 37.452 1.00 18.15 57 ALA D O 1
ATOM 2677 N N . ASP D 1 60 ? -26.803 34.800 37.040 1.00 17.92 58 ASP D N 1
ATOM 2678 C CA . ASP D 1 60 ? -27.956 35.375 36.342 1.00 18.25 58 ASP D CA 1
ATOM 2679 C C . ASP D 1 60 ? -27.556 36.485 35.403 1.00 17.75 58 ASP D C 1
ATOM 2680 O O . ASP D 1 60 ? -26.375 36.869 35.385 1.00 16.06 58 ASP D O 1
ATOM 2685 N N . GLU D 1 61 ? -28.531 37.032 34.658 1.00 17.65 59 GLU D N 1
ATOM 2686 C CA . GLU D 1 61 ? -28.206 38.068 33.679 1.00 17.93 59 GLU D CA 1
ATOM 2687 C C . GLU D 1 61 ? -27.527 39.284 34.338 1.00 17.36 59 GLU D C 1
ATOM 2688 O O . GLU D 1 61 ? -26.584 39.856 33.783 1.00 17.05 59 GLU D O 1
ATOM 2694 N N . ALA D 1 62 ? -27.989 39.645 35.537 1.00 16.75 60 ALA D N 1
ATOM 2695 C CA . ALA D 1 62 ? -27.423 40.782 36.268 1.00 16.36 60 ALA D CA 1
ATOM 2696 C C . ALA D 1 62 ? -25.917 40.598 36.504 1.00 15.35 60 ALA D C 1
ATOM 2697 O O . ALA D 1 62 ? -25.136 41.545 36.333 1.00 15.04 60 ALA D O 1
ATOM 2699 N N . GLY D 1 63 ? -25.520 39.398 36.929 1.00 14.32 61 GLY D N 1
ATOM 2700 C CA . GLY D 1 63 ? -24.100 39.091 37.138 1.00 14.91 61 GLY D CA 1
ATOM 2701 C C . GLY D 1 63 ? -23.317 39.201 35.849 1.00 13.50 61 GLY D C 1
ATOM 2702 O O . GLY D 1 63 ? -22.226 39.763 35.800 1.00 12.88 61 GLY D O 1
ATOM 2703 N N . ARG D 1 64 ? -23.874 38.641 34.770 1.00 12.88 62 ARG D N 1
ATOM 2704 C CA . ARG D 1 64 ? -23.200 38.676 33.475 1.00 12.88 62 ARG D CA 1
ATOM 2705 C C . ARG D 1 64 ? -23.082 40.098 32.970 1.00 13.19 62 ARG D C 1
ATOM 2706 O O . ARG D 1 64 ? -22.072 40.479 32.424 1.00 14.10 62 ARG D O 1
ATOM 2714 N N . GLN D 1 65 ? -24.145 40.885 33.106 1.00 14.05 63 GLN D N 1
ATOM 2715 C CA . GLN D 1 65 ? -24.066 42.273 32.664 1.00 14.13 63 GLN D CA 1
ATOM 2716 C C . GLN D 1 65 ? -23.105 43.092 33.527 1.00 13.84 63 GLN D C 1
ATOM 2717 O O . GLN D 1 65 ? -22.418 44.016 33.031 1.00 14.40 63 GLN D O 1
ATOM 2723 N N . ALA D 1 66 ? -23.055 42.805 34.823 1.00 13.38 64 ALA D N 1
ATOM 2724 C CA . ALA D 1 66 ? -22.146 43.560 35.708 1.00 13.81 64 ALA D CA 1
ATOM 2725 C C . ALA D 1 66 ? -20.697 43.348 35.248 1.00 14.31 64 ALA D C 1
ATOM 2726 O O . ALA D 1 66 ? -19.823 44.248 35.360 1.00 14.60 64 ALA D O 1
ATOM 2728 N N . HIS D 1 67 ? -20.424 42.146 34.746 1.00 12.45 65 HIS D N 1
ATOM 2729 C CA . HIS D 1 67 ? -19.101 41.822 34.290 1.00 12.23 65 HIS D CA 1
ATOM 2730 C C . HIS D 1 67 ? -18.806 42.591 32.970 1.00 13.51 65 HIS D C 1
ATOM 2731 O O . HIS D 1 67 ? -17.716 43.187 32.784 1.00 13.35 65 HIS D O 1
ATOM 2738 N N . LEU D 1 68 ? -19.768 42.589 32.069 1.00 11.27 66 LEU D N 1
ATOM 2739 C CA . LEU D 1 68 ? -19.555 43.299 30.798 1.00 12.13 66 LEU D CA 1
ATOM 2740 C C . LEU D 1 68 ? -19.434 44.803 31.028 1.00 12.20 66 LEU D C 1
ATOM 2741 O O . LEU D 1 68 ? -18.764 45.519 30.255 1.00 11.09 66 LEU D O 1
ATOM 2746 N N . ASN D 1 69 ? -20.062 45.288 32.103 1.00 12.20 67 ASN D N 1
ATOM 2747 C CA . ASN D 1 69 ? -20.018 46.680 32.445 1.00 14.05 67 ASN D CA 1
ATOM 2748 C C . ASN D 1 69 ? -18.858 47.001 33.397 1.00 14.19 67 ASN D C 1
ATOM 2749 O O . ASN D 1 69 ? -18.681 48.121 33.783 1.00 14.10 67 ASN D O 1
ATOM 2754 N N . GLY D 1 70 ? -18.045 46.008 33.705 1.00 13.80 68 GLY D N 1
ATOM 2755 C CA . GLY D 1 70 ? -17.026 46.142 34.725 1.00 13.20 68 GLY D CA 1
ATOM 2756 C C . GLY D 1 70 ? -15.610 46.457 34.322 1.00 12.94 68 GLY D C 1
ATOM 2757 O O . GLY D 1 70 ? -15.357 46.858 33.199 1.00 12.42 68 GLY D O 1
ATOM 2758 N N . GLN D 1 71 ? -14.701 46.264 35.277 1.00 12.84 69 GLN D N 1
ATOM 2759 C CA . GLN D 1 71 ? -13.317 46.773 35.266 1.00 13.75 69 GLN D CA 1
ATOM 2760 C C . GLN D 1 71 ? -12.432 46.049 34.313 1.00 13.10 69 GLN D C 1
ATOM 2761 O O . GLN D 1 71 ? -11.551 46.654 33.684 1.00 14.93 69 GLN D O 1
ATOM 2767 N N . ILE D 1 72 ? -12.682 44.761 34.134 1.00 13.45 70 ILE D N 1
ATOM 2768 C CA . ILE D 1 72 ? -11.816 43.961 33.280 1.00 13.31 70 ILE D CA 1
ATOM 2769 C C . ILE D 1 72 ? -12.217 44.209 31.829 1.00 13.96 70 ILE D C 1
ATOM 2770 O O . ILE D 1 72 ? -11.348 44.380 30.996 1.00 13.84 70 ILE D O 1
ATOM 2775 N N . ALA D 1 73 ? -13.515 44.258 31.539 1.00 13.26 71 ALA D N 1
ATOM 2776 C CA . ALA D 1 73 ? -13.957 44.645 30.206 1.00 14.51 71 ALA D CA 1
ATOM 2777 C C . ALA D 1 73 ? -13.497 46.078 29.876 1.00 14.62 71 ALA D C 1
ATOM 2778 O O . ALA D 1 73 ? -13.078 46.329 28.750 1.00 14.77 71 ALA D O 1
ATOM 2780 N N . ALA D 1 74 ? -13.608 47.008 30.834 1.00 13.93 72 ALA D N 1
ATOM 2781 C CA . ALA D 1 74 ? -13.137 48.381 30.629 1.00 14.83 72 ALA D CA 1
ATOM 2782 C C . ALA D 1 74 ? -11.632 48.408 30.337 1.00 14.31 72 ALA D C 1
ATOM 2783 O O . ALA D 1 74 ? -11.174 49.137 29.418 1.00 15.66 72 ALA D O 1
ATOM 2785 N N . ALA D 1 75 ? -10.842 47.619 31.078 1.00 13.03 73 ALA D N 1
ATOM 2786 C CA . ALA D 1 75 ? -9.368 47.675 30.897 1.00 13.46 73 ALA D CA 1
ATOM 2787 C C . ALA D 1 75 ? -8.980 47.075 29.541 1.00 14.31 73 ALA D C 1
ATOM 2788 O O . ALA D 1 75 ? -8.041 47.551 28.869 1.00 14.86 73 ALA D O 1
ATOM 2790 N N . LEU D 1 76 ? -9.687 46.030 29.134 1.00 13.65 74 LEU D N 1
ATOM 2791 C CA . LEU D 1 76 ? -9.377 45.414 27.835 1.00 14.68 74 LEU D CA 1
ATOM 2792 C C . LEU D 1 76 ? -9.769 46.334 26.676 1.00 14.11 74 LEU D C 1
ATOM 2793 O O . LEU D 1 76 ? -9.006 46.468 25.696 1.00 13.96 74 LEU D O 1
ATOM 2806 N N . ALA D 1 78 ? -9.724 49.526 26.764 1.00 13.70 76 ALA D N 1
ATOM 2807 C CA . ALA D 1 78 ? -8.735 50.616 26.760 1.00 13.72 76 ALA D CA 1
ATOM 2808 C C . ALA D 1 78 ? -7.454 50.216 26.020 1.00 14.96 76 ALA D C 1
ATOM 2809 O O . ALA D 1 78 ? -6.760 51.057 25.446 1.00 15.41 76 ALA D O 1
ATOM 2811 N N . ASN D 1 79 ? -7.160 48.923 26.003 1.00 14.80 77 ASN D N 1
ATOM 2812 C CA . ASN D 1 79 ? -5.891 48.418 25.495 1.00 15.07 77 ASN D CA 1
ATOM 2813 C C . ASN D 1 79 ? -6.074 47.497 24.288 1.00 16.10 77 ASN D C 1
ATOM 2814 O O . ASN D 1 79 ? -5.100 46.939 23.785 1.00 15.28 77 ASN D O 1
ATOM 2819 N N . ALA D 1 80 ? -7.314 47.345 23.828 1.00 15.50 78 ALA D N 1
ATOM 2820 C CA . ALA D 1 80 ? -7.644 46.381 22.746 1.00 15.88 78 ALA D CA 1
ATOM 2821 C C . ALA D 1 80 ? -6.869 46.674 21.462 1.00 15.15 78 ALA D C 1
ATOM 2822 O O . ALA D 1 80 ? -6.322 45.747 20.862 1.00 15.16 78 ALA D O 1
ATOM 2824 N N . ALA D 1 81 ? -6.823 47.950 21.049 1.00 14.86 79 ALA D N 1
ATOM 2825 C CA . ALA D 1 81 ? -6.162 48.311 19.806 1.00 15.24 79 ALA D CA 1
ATOM 2826 C C . ALA D 1 81 ? -4.660 48.000 19.863 1.00 15.20 79 ALA D C 1
ATOM 2827 O O . ALA D 1 81 ? -4.034 47.736 18.826 1.00 15.50 79 ALA D O 1
ATOM 2829 N N . THR D 1 82 ? -4.084 48.048 21.060 1.00 14.14 80 THR D N 1
ATOM 2830 C CA . THR D 1 82 ? -2.665 47.730 21.271 1.00 14.15 80 THR D CA 1
ATOM 2831 C C . THR D 1 82 ? -2.431 46.202 21.290 1.00 14.65 80 THR D C 1
ATOM 2832 O O . THR D 1 82 ? -1.495 45.671 20.683 1.00 13.24 80 THR D O 1
ATOM 2836 N N . LEU D 1 83 ? -3.307 45.500 21.993 1.00 13.60 81 LEU D N 1
ATOM 2837 C CA . LEU D 1 83 ? -3.035 44.105 22.309 1.00 14.70 81 LEU D CA 1
ATOM 2838 C C . LEU D 1 83 ? -3.539 43.156 21.243 1.00 15.29 81 LEU D C 1
ATOM 2839 O O . LEU D 1 83 ? -2.946 42.104 21.053 1.00 15.07 81 LEU D O 1
ATOM 2844 N N . LEU D 1 84 ? -4.655 43.503 20.589 1.00 15.50 82 LEU D N 1
ATOM 2845 C CA . LEU D 1 84 ? -5.408 42.518 19.780 1.00 14.82 82 LEU D CA 1
ATOM 2846 C C . LEU D 1 84 ? -5.241 42.731 18.315 1.00 16.61 82 LEU D C 1
ATOM 2847 O O . LEU D 1 84 ? -5.270 43.869 17.892 1.00 15.75 82 LEU D O 1
ATOM 2852 N N . SER D 1 85 ? -5.119 41.650 17.543 1.00 16.94 83 SER D N 1
ATOM 2853 C CA . SER D 1 85 ? -4.979 41.807 16.109 1.00 19.29 83 SER D CA 1
ATOM 2854 C C . SER D 1 85 ? -6.348 42.000 15.455 1.00 20.97 83 SER D C 1
ATOM 2855 O O . SER D 1 85 ? -6.405 42.424 14.305 1.00 22.72 83 SER D O 1
ATOM 2858 N N . SER D 1 86 ? -7.436 41.663 16.160 1.00 21.11 84 SER D N 1
ATOM 2859 C CA . SER D 1 86 ? -8.774 41.844 15.605 1.00 21.01 84 SER D CA 1
ATOM 2860 C C . SER D 1 86 ? -9.830 41.879 16.711 1.00 20.60 84 SER D C 1
ATOM 2861 O O . SER D 1 86 ? -9.554 41.488 17.853 1.00 20.39 84 SER D O 1
ATOM 2864 N N . PRO D 1 87 ? -11.037 42.393 16.397 1.00 20.51 85 PRO D N 1
ATOM 2865 C CA . PRO D 1 87 ? -12.123 42.402 17.356 1.00 20.75 85 PRO D CA 1
ATOM 2866 C C . PRO D 1 87 ? -12.443 40.996 17.802 1.00 21.34 85 PRO D C 1
ATOM 2867 O O . PRO D 1 87 ? -12.624 40.108 16.944 1.00 22.85 85 PRO D O 1
ATOM 2871 N N . PRO D 1 88 ? -12.524 40.804 19.114 1.00 21.30 86 PRO D N 1
ATOM 2872 C CA . PRO D 1 88 ? -12.873 39.514 19.737 1.00 21.11 86 PRO D CA 1
ATOM 2873 C C . PRO D 1 88 ? -14.328 39.164 19.527 1.00 20.48 86 PRO D C 1
ATOM 2874 O O . PRO D 1 88 ? -15.153 40.044 19.516 1.00 20.28 86 PRO D O 1
ATOM 2878 N N . ASN D 1 89 ? -14.654 37.888 19.355 1.00 20.07 87 ASN D N 1
ATOM 2879 C CA . ASN D 1 89 ? -16.058 37.503 19.322 1.00 20.68 87 ASN D CA 1
ATOM 2880 C C . ASN D 1 89 ? -16.415 37.090 20.749 1.00 18.80 87 ASN D C 1
ATOM 2881 O O . ASN D 1 89 ? -15.914 36.084 21.259 1.00 19.34 87 ASN D O 1
ATOM 2886 N N . ILE D 1 90 ? -17.218 37.914 21.413 1.00 18.62 88 ILE D N 1
ATOM 2887 C CA . ILE D 1 90 ? -17.691 37.577 22.738 1.00 19.16 88 ILE D CA 1
ATOM 2888 C C . ILE D 1 90 ? -18.956 36.746 22.612 1.00 18.52 88 ILE D C 1
ATOM 2889 O O . ILE D 1 90 ? -19.972 37.237 22.099 1.00 19.80 88 ILE D O 1
ATOM 2894 N N . GLU D 1 91 ? -18.916 35.511 23.082 1.00 17.14 89 GLU D N 1
ATOM 2895 C CA . GLU D 1 91 ? -20.048 34.598 22.881 1.00 17.22 89 GLU D CA 1
ATOM 2896 C C . GLU D 1 91 ? -20.844 34.451 24.167 1.00 16.67 89 GLU D C 1
ATOM 2897 O O . GLU D 1 91 ? -20.269 34.090 25.182 1.00 16.29 89 GLU D O 1
ATOM 2903 N N . LYS D 1 92 ? -22.145 34.763 24.121 1.00 16.16 90 LYS D N 1
ATOM 2904 C CA . LYS D 1 92 ? -23.035 34.530 25.251 1.00 16.76 90 LYS D CA 1
ATOM 2905 C C . LYS D 1 92 ? -23.334 33.058 25.306 1.00 16.94 90 LYS D C 1
ATOM 2906 O O . LYS D 1 92 ? -23.647 32.457 24.285 1.00 18.05 90 LYS D O 1
ATOM 2912 N N . VAL D 1 93 ? -23.255 32.468 26.501 1.00 16.64 91 VAL D N 1
ATOM 2913 C CA . VAL D 1 93 ? -23.383 31.043 26.636 1.00 15.67 91 VAL D CA 1
ATOM 2914 C C . VAL D 1 93 ? -24.443 30.767 27.688 1.00 15.33 91 VAL D C 1
ATOM 2915 O O . VAL D 1 93 ? -24.486 31.419 28.728 1.00 14.80 91 VAL D O 1
ATOM 2919 N N . GLU D 1 94 ? -25.330 29.826 27.400 1.00 15.56 92 GLU D N 1
ATOM 2920 C CA . GLU D 1 94 ? -26.248 29.330 28.414 1.00 15.62 92 GLU D CA 1
ATOM 2921 C C . GLU D 1 94 ? -25.638 28.074 29.022 1.00 14.49 92 GLU D C 1
ATOM 2922 O O . GLU D 1 94 ? -25.166 27.198 28.295 1.00 14.58 92 GLU D O 1
ATOM 2928 N N . LEU D 1 95 ? -25.651 27.958 30.344 1.00 12.11 93 LEU D N 1
ATOM 2929 C CA . LEU D 1 95 ? -25.092 26.765 31.009 1.00 12.21 93 LEU D CA 1
ATOM 2930 C C . LEU D 1 95 ? -26.198 25.708 31.197 1.00 12.00 93 LEU D C 1
ATOM 2931 O O . LEU D 1 95 ? -27.250 26.035 31.721 1.00 11.66 93 LEU D O 1
ATOM 2936 N N . LEU D 1 96 ? -25.988 24.507 30.663 1.00 11.28 94 LEU D N 1
ATOM 2937 C CA . LEU D 1 96 ? -26.926 23.386 30.800 1.00 11.09 94 LEU D CA 1
ATOM 2938 C C . LEU D 1 96 ? -26.723 22.665 32.137 1.00 12.16 94 LEU D C 1
ATOM 2939 O O . LEU D 1 96 ? -27.647 22.011 32.650 1.00 11.83 94 LEU D O 1
ATOM 2944 N N . ALA D 1 97 ? -25.506 22.780 32.690 1.00 12.06 95 ALA D N 1
ATOM 2945 C CA . ALA D 1 97 ? -25.114 22.086 33.918 1.00 12.42 95 ALA D CA 1
ATOM 2946 C C . ALA D 1 97 ? -23.732 22.592 34.296 1.00 12.92 95 ALA D C 1
ATOM 2947 O O . ALA D 1 97 ? -22.986 23.006 33.389 1.00 12.26 95 ALA D O 1
ATOM 2949 N N . ALA D 1 98 ? -23.388 22.569 35.591 1.00 11.53 96 ALA D N 1
ATOM 2950 C CA . ALA D 1 98 ? -22.049 23.014 36.059 1.00 12.58 96 ALA D CA 1
ATOM 2951 C C . ALA D 1 98 ? -21.628 22.288 37.299 1.00 13.37 96 ALA D C 1
ATOM 2952 O O . ALA D 1 98 ? -22.432 22.096 38.202 1.00 11.85 96 ALA D O 1
ATOM 2954 N N . LYS D 1 99 ? -20.367 21.875 37.310 1.00 13.71 97 LYS D N 1
ATOM 2955 C CA . LYS D 1 99 ? -19.693 21.430 38.527 1.00 13.96 97 LYS D CA 1
ATOM 2956 C C . LYS D 1 99 ? -18.701 22.512 38.954 1.00 14.33 97 LYS D C 1
ATOM 2957 O O . LYS D 1 99 ? -17.823 22.929 38.177 1.00 12.98 97 LYS D O 1
ATOM 2963 N N . LEU D 1 100 ? -18.866 22.944 40.198 1.00 15.10 98 LEU D N 1
ATOM 2964 C CA A LEU D 1 100 ? -17.930 23.867 40.840 0.60 16.31 98 LEU D CA 1
ATOM 2965 C CA B LEU D 1 100 ? -17.972 23.913 40.858 0.40 16.35 98 LEU D CA 1
ATOM 2966 C C . LEU D 1 100 ? -17.702 23.467 42.297 1.00 17.47 98 LEU D C 1
ATOM 2967 O O . LEU D 1 100 ? -18.591 22.903 42.931 1.00 18.30 98 LEU D O 1
ATOM 2976 N N . PRO D 1 101 ? -16.494 23.750 42.839 1.00 17.70 99 PRO D N 1
ATOM 2977 C CA . PRO D 1 101 ? -16.371 23.457 44.260 1.00 18.95 99 PRO D CA 1
ATOM 2978 C C . PRO D 1 101 ? -17.350 24.294 45.073 1.00 19.71 99 PRO D C 1
ATOM 2979 O O . PRO D 1 101 ? -17.820 25.334 44.611 1.00 19.93 99 PRO D O 1
ATOM 2983 N N . ALA D 1 102 ? -17.681 23.815 46.261 1.00 21.18 100 ALA D N 1
ATOM 2984 C CA . ALA D 1 102 ? -18.531 24.566 47.189 1.00 22.52 100 ALA D CA 1
ATOM 2985 C C . ALA D 1 102 ? -18.043 26.005 47.471 1.00 23.29 100 ALA D C 1
ATOM 2986 O O . ALA D 1 102 ? -16.866 26.234 47.815 1.00 23.44 100 ALA D O 1
ATOM 2988 N N . GLY D 1 103 ? -18.963 26.966 47.326 1.00 24.21 101 GLY D N 1
ATOM 2989 C CA . GLY D 1 103 ? -18.700 28.359 47.732 1.00 24.18 101 GLY D CA 1
ATOM 2990 C C . GLY D 1 103 ? -19.282 28.665 49.103 1.00 25.39 101 GLY D C 1
ATOM 2991 O O . GLY D 1 103 ? -20.475 28.999 49.207 1.00 25.85 101 GLY D O 1
#

Radius of gyration: 21.91 Å; Cα contacts (8 Å, |Δi|>4): 918; chains: 4; bounding box: 57×60×55 Å

B-factor: mean 18.17, std 8.35, range [6.36, 59.17]

Organism: Nitrosomonas europaea (strain ATCC 19718 / CIP 103999 / KCTC 2705 / NBRC 14298) (NCBI:txid228410)

Solvent-accessible surface area: 16917 Å² total

Secondary structure (DSSP, 8-state):
----EEEEEEEEBPTT-HHHHHHHHHHTHHHHHT-TTEEEEEEEE-SSSEEEEEEEESSHHHHHHHHTSHHHHH---HHHHBSS--EEEEEEEEEEE----/--EEEEEEEEBPTT-HHHHHHHHHHTHHHHHT-TTEEEEEEEE-SSSEEEEEEEESSHHHHHHHHTSHHHHH---HHHHBSS--EEEEEEEEEEE---/--EEEEEEEEBPTT-HHHHHHHHHHTHHHHHH-TTEEEEEEEEEETTEEEEEEEESSHHHHHHHHTSHHHHH---HHHHBSS---EEEEEEEEEE----/--EEEEEEEEBPTT-HHHHHHHHHHTHHHHHT-TTEEEEEEEEEETTEEEEEEEESSHHHHHHHHTSHHHHH---HHHHBSS--EEEEEEEEEEE----

InterPro domains:
  IPR011008 Dimeric alpha-beta barrel [SSF54909] (1-98)

CATH classification: 3.30.70.100